Protein AF-0000000082026077 (afdb_homodimer)

Sequence (508 aa):
MPRAAAAITEMCNLLFFSWDMVMELLPPFQRVVQPEEMWLYRNPYVEADRVPTALMFFIAFLSPVLLIILARLFLGADQEDTREACLGEAAYSALLLCPRPRPDFFYRCFPDGRVNTELTCTGDPNVVAEGRKSFPSGHSSFAFAGLAFCAFYLAGKLHCFAPGRRGSALQLCAFLLPLFIATLIAVSRTCDYKHHWQDVLVGSAMGFVLAYLCYRQYYPPLMDSVCHKPLLSISKQLPAHQEKPAASSFHLDIMPRAAAAITEMCNLLFFSWDMVMELLPPFQRVVQPEEMWLYRNPYVEADRVPTALMFFIAFLSPVLLIILARLFLGADQEDTREACLGEAAYSALLLCPRPRPDFFYRCFPDGRVNTELTCTGDPNVVAEGRKSFPSGHSSFAFAGLAFCAFYLAGKLHCFAPGRRGSALQLCAFLLPLFIATLIAVSRTCDYKHHWQDVLVGSAMGFVLAYLCYRQYYPPLMDSVCHKPLLSISKQLPAHQEKPAASSFHLDI

Organism: Coturnix japonica (NCBI:txid93934)

Solvent-accessible surface area (backbone atoms only — not comparable to full-atom values): 26861 Å² total; per-residue (Å²): 114,65,64,60,51,51,52,48,49,53,48,46,51,52,48,49,50,52,46,51,48,53,66,58,42,67,56,88,60,74,79,79,83,49,82,87,56,42,71,76,15,58,40,66,68,61,84,77,57,94,68,38,69,68,57,47,50,46,52,24,51,44,49,38,52,52,48,52,51,47,31,42,74,72,64,71,41,50,70,66,40,49,50,43,52,51,50,28,55,48,50,50,50,39,53,72,68,46,41,58,54,17,29,16,28,42,37,32,24,22,69,85,72,63,83,53,92,80,72,61,69,75,33,58,64,67,55,33,52,52,23,45,64,39,70,56,24,63,67,13,19,47,25,18,24,23,22,36,35,38,18,51,53,49,31,17,66,66,45,34,54,18,73,93,50,78,57,47,71,66,43,52,49,59,32,44,47,38,46,49,52,23,46,53,60,28,48,40,36,43,76,49,29,58,34,51,68,66,25,30,51,39,10,30,50,33,10,38,52,44,19,49,54,33,46,53,74,37,26,53,58,54,57,38,88,63,20,60,42,35,47,72,62,56,60,67,67,54,73,82,67,80,68,65,77,78,72,74,76,75,75,80,82,125,114,66,64,61,51,49,52,48,50,54,48,46,50,51,48,48,48,52,47,51,48,53,67,59,41,66,55,88,58,75,79,79,82,50,81,87,56,42,70,75,17,58,41,67,69,61,85,76,57,93,69,39,69,69,56,45,51,46,50,24,53,45,48,38,53,52,49,51,52,46,31,44,75,73,66,71,41,50,69,68,40,50,50,43,52,51,48,28,56,48,49,47,50,39,52,73,69,47,41,58,52,16,27,17,29,43,38,32,23,23,69,86,72,63,82,53,93,81,69,60,69,73,31,58,63,68,56,34,52,51,23,46,65,39,70,56,25,62,67,13,18,47,26,18,24,23,22,37,36,36,17,53,52,50,31,16,65,66,46,34,52,17,72,92,48,78,55,49,72,67,44,52,48,58,32,44,48,37,46,50,52,25,47,53,58,28,50,42,36,42,77,47,27,58,35,52,67,65,26,30,51,40,10,30,50,34,11,38,50,44,19,49,54,34,46,53,73,39,26,52,58,53,56,38,89,62,19,60,42,34,48,72,62,56,61,67,67,54,76,84,68,82,70,69,80,79,77,75,80,77,78,80,84,122

Foldseek 3Di:
DVVVVVVVVVVVVVVVVVVVVVVVPPDVDDDDDDPVCCVVVPPDDDPDDPQDPVNVCCCLQVVLVVVLVCCVVPVVQDPVNSVVSVVVSVVVCCCVPFNAFFQCLQCQQPVVNDADPVNGGPHDPVSNVLRRDCAAPPQLLVLLLVLLLQLLLLLLQVLQQAPPDPRDPVSVCSNCVSVVVSVVRLVVCVVVRGHDPVNSVVSNVNSNVNNVVVLVVFAPDSHHPNRNHTPVVVVVPPDPPPPPVPPPPPPPPD/DVVVVVVVVVVVVVVVVVVVVVVVPPDVDDDDDDPVCCVVVPPDDDPDDPQDPVNVCCCLQVVLVVVLVCCVVPVVQDPVNSVVSVVVSVVVCCCVVFNAFFQCLQCQQPVVNDADPVNGGPHDPVSNVLRRDCAAPPQLLVLLLVLLLQLLLLLLQVLQQAPPDPHDPVSVCSSCVSVVVSVVRLVVCVVVRGHDPVNSVVSNVNSNVNNVVVLVVFAPDSHHPNRNHTPVVVVVPPDPPDPPPPPPPPPPPD

Radius of gyration: 26.63 Å; Cα contacts (8 Å, |Δi|>4): 692; chains: 2; bounding box: 99×61×69 Å

InterPro domains:
  IPR000326 Phosphatidic acid phosphatase type 2/haloperoxidase [PF01569] (99-219)
  IPR000326 Phosphatidic acid phosphatase type 2/haloperoxidase [SM00014] (82-215)
  IPR036938 Phosphatidic acid phosphatase type 2/haloperoxidase superfamily [SSF48317] (32-230)
  IPR043216 Phosphatidic acid phosphatases-like [PTHR10165] (12-226)

pLDDT: mean 79.06, std 17.94, range [26.45, 97.94]

Secondary structure (DSSP, 8-state):
-HHHHHHHHHHHHHHHHHHHHHHHTSS---PPPPGGGGGGG-S---SS-SS-HHHHHHHHHHHHHHHHHHHHHHS---HHHHHHHHHHHHHHHHHHHSPPPPTTHHHHH-TTS---TT----S-HHHHHHHH---S-HHHHHHHHHHHHHHHHHHHHHTTT-TTS---HHHHHHHHHHHHHHHHHHHHHHHTTSS-HHHHHHHHHHHHHHHHHHHHHHS--TTSTTTTS-HHHHHHHS-STT------------/-HHHHHHHHHHHHHHHHHHHHHHHTSS---PPPPGGGGGGG-S---SS-SS-HHHHHHHHHHHHHHHHHHHHHHS---HHHHHHHHHHHHHHHHHHHSPPPPTTHHHHH-TTS---TT----S-HHHHHHHH---S-HHHHHHHHHHHHHHHHHHHHTTTT-TTS---HHHHHHHHHHHHHHHHHHHHHHHTTSS-HHHHHHHHHHHHHHHHHHHHHHS--TTSTTTTS-HHHHHHHS-S--------------

Structure (mmCIF, N/CA/C/O backbone):
data_AF-0000000082026077-model_v1
#
loop_
_entity.id
_entity.type
_entity.pdbx_description
1 polymer 'Phospholipid phosphatase 5'
#
loop_
_atom_site.group_PDB
_atom_site.id
_atom_site.type_symbol
_atom_site.label_atom_id
_atom_site.label_alt_id
_atom_site.label_comp_id
_atom_site.label_asym_id
_atom_site.label_entity_id
_atom_site.label_seq_id
_atom_site.pdbx_PDB_ins_code
_atom_site.Cartn_x
_atom_site.Cartn_y
_atom_site.Cartn_z
_atom_site.occupancy
_atom_site.B_iso_or_equiv
_atom_site.auth_seq_id
_atom_site.auth_comp_id
_atom_site.auth_asym_id
_atom_site.auth_atom_id
_atom_site.pdbx_PDB_model_num
ATOM 1 N N . MET A 1 1 ? -21.281 -13.422 40.062 1 45.5 1 MET A N 1
ATOM 2 C CA . MET A 1 1 ? -20.25 -14.445 39.906 1 45.5 1 MET A CA 1
ATOM 3 C C . MET A 1 1 ? -20.484 -15.281 38.656 1 45.5 1 MET A C 1
ATOM 5 O O . MET A 1 1 ? -19.547 -15.625 37.938 1 45.5 1 MET A O 1
ATOM 9 N N . PRO A 1 2 ? -21.766 -15.484 38.375 1 53.88 2 PRO A N 1
ATOM 10 C CA . PRO A 1 2 ? -22.109 -16.281 37.188 1 53.88 2 PRO A CA 1
ATOM 11 C C . PRO A 1 2 ? -21.922 -15.508 35.906 1 53.88 2 PRO A C 1
ATOM 13 O O . PRO A 1 2 ? -21.531 -16.094 34.875 1 53.88 2 PRO A O 1
ATOM 16 N N . ARG A 1 3 ? -22.047 -14.242 36.031 1 50.69 3 ARG A N 1
ATOM 17 C CA . ARG A 1 3 ? -21.984 -13.453 34.812 1 50.69 3 ARG A CA 1
ATOM 18 C C . ARG A 1 3 ? -20.547 -13.336 34.312 1 50.69 3 ARG A C 1
ATOM 20 O O . ARG A 1 3 ? -20.297 -13.375 33.125 1 50.69 3 ARG A O 1
ATOM 27 N N . ALA A 1 4 ? -19.641 -13.273 35.25 1 51.88 4 ALA A N 1
ATOM 28 C CA . ALA A 1 4 ? -18.219 -13.227 34.906 1 51.88 4 ALA A CA 1
ATOM 29 C C . ALA A 1 4 ? -17.781 -14.523 34.25 1 51.88 4 ALA A C 1
ATOM 31 O O . ALA A 1 4 ? -17.031 -14.508 33.25 1 51.88 4 ALA A O 1
ATOM 32 N N . ALA A 1 5 ? -18.344 -15.594 34.75 1 49.94 5 ALA A N 1
ATOM 33 C CA . ALA A 1 5 ? -18 -16.906 34.219 1 49.94 5 ALA A CA 1
ATOM 34 C C . ALA A 1 5 ? -18.484 -17.062 32.781 1 49.94 5 ALA A C 1
ATOM 36 O O . ALA A 1 5 ? -17.766 -17.594 31.922 1 49.94 5 ALA A O 1
ATOM 37 N N . ALA A 1 6 ? -19.672 -16.547 32.562 1 50.78 6 ALA A N 1
ATOM 38 C CA . ALA A 1 6 ? -20.219 -16.656 31.203 1 50.78 6 ALA A CA 1
ATOM 39 C C . ALA A 1 6 ? -19.422 -15.812 30.203 1 50.78 6 ALA A C 1
ATOM 41 O O . ALA A 1 6 ? -19.156 -16.25 29.078 1 50.78 6 ALA A O 1
ATOM 42 N N . ALA A 1 7 ? -19.047 -14.742 30.672 1 51.19 7 ALA A N 1
ATOM 43 C CA . ALA A 1 7 ? -18.25 -13.859 29.828 1 51.19 7 ALA A CA 1
ATOM 44 C C . ALA A 1 7 ? -16.906 -14.5 29.484 1 51.19 7 ALA A C 1
ATOM 46 O O . ALA A 1 7 ? -16.453 -14.422 28.344 1 51.19 7 ALA A O 1
ATOM 47 N N . ILE A 1 8 ? -16.406 -15.242 30.406 1 51.84 8 ILE A N 1
ATOM 48 C CA . ILE A 1 8 ? -15.125 -15.914 30.219 1 51.84 8 ILE A CA 1
ATOM 49 C C . ILE A 1 8 ? -15.281 -17.062 29.219 1 51.84 8 ILE A C 1
ATOM 51 O O . ILE A 1 8 ? -14.438 -17.25 28.344 1 51.84 8 ILE A O 1
ATOM 55 N N . THR A 1 9 ? -16.359 -17.703 29.328 1 50.59 9 THR A N 1
ATOM 56 C CA . THR A 1 9 ? -16.594 -18.812 28.422 1 50.59 9 THR A CA 1
ATOM 57 C C . THR A 1 9 ? -16.766 -18.297 26.984 1 50.59 9 THR A C 1
ATOM 59 O O . THR A 1 9 ? -16.219 -18.891 26.047 1 50.59 9 THR A O 1
ATOM 62 N N . GLU A 1 10 ? -17.453 -17.25 26.906 1 50.62 10 GLU A N 1
ATOM 63 C CA . GLU A 1 10 ? -17.656 -16.719 25.562 1 50.62 10 GLU A CA 1
ATOM 64 C C . GLU A 1 10 ? -16.359 -16.188 24.969 1 50.62 10 GLU A C 1
ATOM 66 O O . GLU A 1 10 ? -16.078 -16.391 23.781 1 50.62 10 GLU A O 1
ATOM 71 N N . MET A 1 11 ? -15.672 -15.75 25.844 1 51.34 11 MET A N 1
ATOM 72 C CA . MET A 1 11 ? -14.367 -15.258 25.422 1 51.34 11 MET A CA 1
ATOM 73 C C . MET A 1 11 ? -13.445 -16.406 25.016 1 51.34 11 MET A C 1
ATOM 75 O O . MET A 1 11 ? -12.727 -16.312 24.016 1 51.34 11 MET A O 1
ATOM 79 N N . CYS A 1 12 ? -13.539 -17.422 25.75 1 51.66 12 CYS A N 1
ATOM 80 C CA . CYS A 1 12 ? -12.75 -18.609 25.453 1 51.66 12 CYS A CA 1
ATOM 81 C C . CYS A 1 12 ? -13.156 -19.219 24.125 1 51.66 12 CYS A C 1
ATOM 83 O O . CYS A 1 12 ? -12.305 -19.625 23.328 1 51.66 12 CYS A O 1
ATOM 85 N N . ASN A 1 13 ? -14.375 -19.203 23.906 1 48.5 13 ASN A N 1
ATOM 86 C CA . ASN A 1 13 ? -14.828 -19.75 22.641 1 48.5 13 ASN A CA 1
ATOM 87 C C . ASN A 1 13 ? -14.375 -18.891 21.469 1 48.5 13 ASN A C 1
ATOM 89 O O . ASN A 1 13 ? -13.969 -19.422 20.422 1 48.5 13 ASN A O 1
ATOM 93 N N . LEU A 1 14 ? -14.453 -17.641 21.766 1 49.16 14 LEU A N 1
ATOM 94 C CA . LEU A 1 14 ? -14 -16.766 20.703 1 49.16 14 LEU A CA 1
ATOM 95 C C . LEU A 1 14 ? -12.508 -16.938 20.438 1 49.16 14 LEU A C 1
ATOM 97 O O . LEU A 1 14 ? -12.07 -16.938 19.297 1 49.16 14 LEU A O 1
ATOM 101 N N . LEU A 1 15 ? -11.828 -17.125 21.516 1 49.22 15 LEU A N 1
ATOM 102 C CA . LEU A 1 15 ? -10.391 -17.359 21.406 1 49.22 15 LEU A CA 1
ATOM 103 C C . LEU A 1 15 ? -10.117 -18.688 20.703 1 49.22 15 LEU A C 1
ATOM 105 O O . LEU A 1 15 ? -9.219 -18.766 19.859 1 49.22 15 LEU A O 1
ATOM 109 N N . PHE A 1 16 ? -10.797 -19.688 21.141 1 48.84 16 PHE A N 1
ATOM 110 C CA . PHE A 1 16 ? -10.617 -21 20.531 1 48.84 16 PHE A CA 1
ATOM 111 C C . PHE A 1 16 ? -10.961 -20.953 19.047 1 48.84 16 PHE A C 1
ATOM 113 O O . PHE A 1 16 ? -10.258 -21.547 18.219 1 48.84 16 PHE A O 1
ATOM 120 N N . PHE A 1 17 ? -11.945 -20.219 18.797 1 44.88 17 PHE A N 1
ATOM 121 C CA . PHE A 1 17 ? -12.336 -20.141 17.391 1 44.88 17 PHE A CA 1
ATOM 122 C C . PHE A 1 17 ? -11.297 -19.375 16.578 1 44.88 17 PHE A C 1
ATOM 124 O O . PHE A 1 17 ? -10.93 -19.797 15.484 1 44.88 17 PHE A O 1
ATOM 131 N N . SER A 1 18 ? -10.883 -18.359 17.188 1 46.34 18 SER A N 1
ATOM 132 C CA . SER A 1 18 ? -9.844 -17.609 16.484 1 46.34 18 SER A CA 1
ATOM 133 C C . SER A 1 18 ? -8.586 -18.438 16.297 1 46.34 18 SER A C 1
ATOM 135 O O . SER A 1 18 ? -7.969 -18.422 15.227 1 46.34 18 SER A O 1
ATOM 137 N N . TRP A 1 19 ? -8.242 -19.203 17.344 1 45.22 19 TRP A N 1
ATOM 138 C CA . TRP A 1 19 ? -7.074 -20.078 17.328 1 45.22 19 TRP A CA 1
ATOM 139 C C . TRP A 1 19 ? -7.234 -21.172 16.281 1 45.22 19 TRP A C 1
ATOM 141 O O . TRP A 1 19 ? -6.309 -21.453 15.516 1 45.22 19 TRP A O 1
ATOM 151 N N . ASP A 1 20 ? -8.312 -21.875 16.359 1 44.38 20 ASP A N 1
ATOM 152 C CA . ASP A 1 20 ? -8.531 -22.938 15.375 1 44.38 20 ASP A CA 1
ATOM 153 C C . ASP A 1 20 ? -8.453 -22.391 13.953 1 44.38 20 ASP A C 1
ATOM 155 O O . ASP A 1 20 ? -7.914 -23.031 13.055 1 44.38 20 ASP A O 1
ATOM 159 N N . MET A 1 21 ? -8.984 -21.297 13.922 1 40.47 21 MET A N 1
ATOM 160 C CA . MET A 1 21 ? -8.977 -20.688 12.594 1 40.47 21 MET A CA 1
ATOM 161 C C . MET A 1 21 ? -7.547 -20.375 12.148 1 40.47 21 MET A C 1
ATOM 163 O O . MET A 1 21 ? -7.191 -20.594 10.992 1 40.47 21 MET A O 1
ATOM 167 N N . VAL A 1 22 ? -6.758 -19.875 13.047 1 44.38 22 VAL A N 1
ATOM 168 C CA . VAL A 1 22 ? -5.359 -19.609 12.734 1 44.38 22 VAL A CA 1
ATOM 169 C C . VAL A 1 22 ? -4.645 -20.906 12.375 1 44.38 22 VAL A C 1
ATOM 171 O O . VAL A 1 22 ? -3.891 -20.953 11.398 1 44.38 22 VAL A O 1
ATOM 174 N N . MET A 1 23 ? -4.832 -21.891 13.18 1 43.94 23 MET A N 1
ATOM 175 C CA . MET A 1 23 ? -4.137 -23.156 12.961 1 43.94 23 MET A CA 1
ATOM 176 C C . MET A 1 23 ? -4.551 -23.781 11.633 1 43.94 23 MET A C 1
ATOM 178 O O . MET A 1 23 ? -3.756 -24.469 10.992 1 43.94 23 MET A O 1
ATOM 182 N N . GLU A 1 24 ? -5.754 -23.688 11.359 1 40.44 24 GLU A N 1
ATOM 183 C CA . GLU A 1 24 ? -6.184 -24.281 10.102 1 40.44 24 GLU A CA 1
ATOM 184 C C . GLU A 1 24 ? -5.723 -23.453 8.914 1 40.44 24 GLU A C 1
ATOM 186 O O . GLU A 1 24 ? -5.594 -23.969 7.801 1 40.44 24 GLU A O 1
ATOM 191 N N . LEU A 1 25 ? -5.617 -22.25 9.18 1 42.62 25 LEU A N 1
ATOM 192 C CA . LEU A 1 25 ? -5.34 -21.344 8.07 1 42.62 25 LEU A CA 1
ATOM 193 C C . LEU A 1 25 ? -3.875 -21.438 7.652 1 42.62 25 LEU A C 1
ATOM 195 O O . LEU A 1 25 ? -3.43 -20.688 6.777 1 42.62 25 LEU A O 1
ATOM 199 N N . LEU A 1 26 ? -3.109 -22.297 8.227 1 43.91 26 LEU A N 1
ATOM 200 C CA . LEU A 1 26 ? -1.772 -22.391 7.648 1 43.91 26 LEU A CA 1
ATOM 201 C C . LEU A 1 26 ? -1.845 -22.625 6.145 1 43.91 26 LEU A C 1
ATOM 203 O O . LEU A 1 26 ? -1.124 -21.984 5.375 1 43.91 26 LEU A O 1
ATOM 207 N N . PRO A 1 27 ? -2.449 -23.766 5.793 1 45.34 27 PRO A N 1
ATOM 208 C CA . PRO A 1 27 ? -2.52 -23.828 4.332 1 45.34 27 PRO A CA 1
ATOM 209 C C . PRO A 1 27 ? -3.475 -22.781 3.75 1 45.34 27 PRO A C 1
ATOM 211 O O . PRO A 1 27 ? -4.352 -22.281 4.457 1 45.34 27 PRO A O 1
ATOM 214 N N . PRO A 1 28 ? -3.23 -22.219 2.68 1 46.97 28 PRO A N 1
ATOM 215 C CA . PRO A 1 28 ? -4.121 -21.219 2.086 1 46.97 28 PRO A CA 1
ATOM 216 C C . PRO A 1 28 ? -5.598 -21.594 2.227 1 46.97 28 PRO A C 1
ATOM 218 O O . PRO A 1 28 ? -6.027 -22.625 1.729 1 46.97 28 PRO A O 1
ATOM 221 N N . PHE A 1 29 ? -6.27 -21.453 3.336 1 49.38 29 PHE A N 1
ATOM 222 C CA . PHE A 1 29 ? -7.672 -21.688 3.668 1 49.38 29 PHE A CA 1
ATOM 223 C C . PHE A 1 29 ? -8.586 -20.969 2.689 1 49.38 29 PHE A C 1
ATOM 225 O O . PHE A 1 29 ? -8.391 -19.781 2.408 1 49.38 29 PHE A O 1
ATOM 232 N N . GLN A 1 30 ? -9.234 -21.828 1.784 1 57.53 30 GLN A N 1
ATOM 233 C CA . GLN A 1 30 ? -10.32 -21.297 0.969 1 57.53 30 GLN A CA 1
ATOM 234 C C . GLN A 1 30 ? -11.633 -21.281 1.748 1 57.53 30 GLN A C 1
ATOM 236 O O . GLN A 1 30 ? -12.125 -22.328 2.18 1 57.53 30 GLN A O 1
ATOM 241 N N . ARG A 1 31 ? -12.125 -20.188 2.051 1 61.53 31 ARG A N 1
ATOM 242 C CA . ARG A 1 31 ? -13.383 -20.062 2.779 1 61.53 31 ARG A CA 1
ATOM 243 C C . ARG A 1 31 ? -14.531 -20.703 2.002 1 61.53 31 ARG A C 1
ATOM 245 O O . ARG A 1 31 ? -14.711 -20.422 0.817 1 61.53 31 ARG A O 1
ATOM 252 N N . VAL A 1 32 ? -15.125 -21.656 2.646 1 64 32 VAL A N 1
ATOM 253 C CA . VAL A 1 32 ? -16.328 -22.25 2.057 1 64 32 VAL A CA 1
ATOM 254 C C . VAL A 1 32 ? -17.531 -21.375 2.352 1 64 32 VAL A C 1
ATOM 256 O O . VAL A 1 32 ? -17.797 -21.031 3.508 1 64 32 VAL A O 1
ATOM 259 N N . VAL A 1 33 ? -18.203 -20.859 1.335 1 68.38 33 VAL A N 1
ATOM 260 C CA . VAL A 1 33 ? -19.406 -20.047 1.491 1 68.38 33 VAL A CA 1
ATOM 261 C C . VAL A 1 33 ? -20.625 -20.938 1.73 1 68.38 33 VAL A C 1
ATOM 263 O O . VAL A 1 33 ? -20.938 -21.781 0.895 1 68.38 33 VAL A O 1
ATOM 266 N N . GLN A 1 34 ? -21.25 -20.75 2.924 1 66.38 34 GLN A N 1
ATOM 267 C CA . GLN A 1 34 ? -22.438 -21.547 3.271 1 66.38 34 GLN A CA 1
ATOM 268 C C . GLN A 1 34 ? -23.672 -21.031 2.543 1 66.38 34 GLN A C 1
ATOM 270 O O . GLN A 1 34 ? -23.75 -19.859 2.193 1 66.38 34 GLN A O 1
ATOM 275 N N . PRO A 1 35 ? -24.641 -21.891 2.334 1 69.38 35 PRO A N 1
ATOM 276 C CA . PRO A 1 35 ? -25.859 -21.5 1.642 1 69.38 35 PRO A CA 1
ATOM 277 C C . PRO A 1 35 ? -26.594 -20.344 2.336 1 69.38 35 PRO A C 1
ATOM 279 O O . PRO A 1 35 ? -27.188 -19.5 1.671 1 69.38 35 PRO A O 1
ATOM 282 N N . GLU A 1 36 ? -26.422 -20.219 3.617 1 70.19 36 GLU A N 1
ATOM 283 C CA . GLU A 1 36 ? -27.141 -19.203 4.379 1 70.19 36 GLU A CA 1
ATOM 284 C C . GLU A 1 36 ? -26.562 -17.812 4.133 1 70.19 36 GLU A C 1
ATOM 286 O O . GLU A 1 36 ? -27.25 -16.812 4.32 1 70.19 36 GLU A O 1
ATOM 291 N N . GLU A 1 37 ? -25.328 -17.859 3.744 1 70.31 37 GLU A N 1
ATOM 292 C CA . GLU A 1 37 ? -24.703 -16.562 3.584 1 70.31 37 GLU A CA 1
ATOM 293 C C . GLU A 1 37 ? -24.609 -16.172 2.111 1 70.31 37 GLU A C 1
ATOM 295 O O . GLU A 1 37 ? -24.109 -15.086 1.782 1 70.31 37 GLU A O 1
ATOM 300 N N . MET A 1 38 ? -25.094 -16.953 1.223 1 74.44 38 MET A N 1
ATOM 301 C CA . MET A 1 38 ? -24.922 -16.75 -0.213 1 74.44 38 MET A CA 1
ATOM 302 C C . MET A 1 38 ? -25.672 -15.5 -0.672 1 74.44 38 MET A C 1
ATOM 304 O O . MET A 1 38 ? -25.297 -14.875 -1.667 1 74.44 38 MET A O 1
ATOM 308 N N . TRP A 1 39 ? -26.719 -15.164 0.16 1 73.69 39 TRP A N 1
ATOM 309 C CA . TRP A 1 39 ? -27.484 -13.992 -0.241 1 73.69 39 TRP A CA 1
ATOM 310 C C . TRP A 1 39 ? -26.641 -12.734 -0.184 1 73.69 39 TRP A C 1
ATOM 312 O O . TRP A 1 39 ? -26.875 -11.781 -0.934 1 73.69 39 TRP A O 1
ATOM 322 N N . LEU A 1 40 ? -25.625 -12.648 0.651 1 74.31 40 LEU A N 1
ATOM 323 C CA . LEU A 1 40 ? -24.75 -11.5 0.804 1 74.31 40 LEU A CA 1
ATOM 324 C C . LEU A 1 40 ? -23.922 -11.281 -0.457 1 74.31 40 LEU A C 1
ATOM 326 O O . LEU A 1 40 ? -23.406 -10.18 -0.686 1 74.31 40 LEU A O 1
ATOM 330 N N . TYR A 1 41 ? -23.844 -12.383 -1.304 1 81.88 41 TYR A N 1
ATOM 331 C CA . TYR A 1 41 ? -22.969 -12.328 -2.465 1 81.88 41 TYR A CA 1
ATOM 332 C C . TYR A 1 41 ? -23.766 -12.453 -3.758 1 81.88 41 TYR A C 1
ATOM 334 O O . TYR A 1 41 ? -23.219 -12.859 -4.793 1 81.88 41 TYR A O 1
ATOM 342 N N . ARG A 1 42 ? -25.078 -12.133 -3.689 1 81.12 42 ARG A N 1
ATOM 343 C CA . ARG A 1 42 ? -25.969 -12.312 -4.84 1 81.12 42 ARG A CA 1
ATOM 344 C C . ARG A 1 42 ? -26.156 -11 -5.598 1 81.12 42 ARG A C 1
ATOM 346 O O . ARG A 1 42 ? -27.203 -10.766 -6.199 1 81.12 42 ARG A O 1
ATOM 353 N N . ASN A 1 43 ? -25.234 -10.086 -5.465 1 83.75 43 ASN A N 1
ATOM 354 C CA . ASN A 1 43 ? -25.266 -8.891 -6.305 1 83.75 43 ASN A CA 1
ATOM 355 C C . ASN A 1 43 ? -24.969 -9.227 -7.766 1 83.75 43 ASN A C 1
ATOM 357 O O . ASN A 1 43 ? -24.297 -10.211 -8.055 1 83.75 43 ASN A O 1
ATOM 361 N N . PRO A 1 44 ? -25.562 -8.492 -8.672 1 82 44 PRO A N 1
ATOM 362 C CA . PRO A 1 44 ? -25.406 -8.82 -10.094 1 82 44 PRO A CA 1
ATOM 363 C C . PRO A 1 44 ? -23.953 -8.773 -10.547 1 82 44 PRO A C 1
ATOM 365 O O . PRO A 1 44 ? -23.188 -7.922 -10.094 1 82 44 PRO A O 1
ATOM 368 N N . TYR A 1 45 ? -23.656 -9.758 -11.375 1 83.88 45 TYR A N 1
ATOM 369 C CA . TYR A 1 45 ? -22.344 -9.773 -12.016 1 83.88 45 TYR A CA 1
ATOM 370 C C . TYR A 1 45 ? -22.297 -8.797 -13.18 1 83.88 45 TYR A C 1
ATOM 372 O O . TYR A 1 45 ? -22.953 -9 -14.203 1 83.88 45 TYR A O 1
ATOM 380 N N . VAL A 1 46 ? -21.641 -7.676 -13.109 1 80.12 46 VAL A N 1
ATOM 381 C CA . VAL A 1 46 ? -21.5 -6.656 -14.148 1 80.12 46 VAL A CA 1
ATOM 382 C C . VAL A 1 46 ? -20.281 -6.961 -15.008 1 80.12 46 VAL A C 1
ATOM 384 O O . VAL A 1 46 ? -19.156 -6.969 -14.516 1 80.12 46 VAL A O 1
ATOM 387 N N . GLU A 1 47 ? -20.469 -7.242 -16.25 1 78.81 47 GLU A N 1
ATOM 388 C CA . GLU A 1 47 ? -19.375 -7.586 -17.141 1 78.81 47 GLU A CA 1
ATOM 389 C C . GLU A 1 47 ? -18.594 -6.344 -17.562 1 78.81 47 GLU A C 1
ATOM 391 O O . GLU A 1 47 ? -17.359 -6.363 -17.625 1 78.81 47 GLU A O 1
ATOM 396 N N . ALA A 1 48 ? -19.422 -5.336 -17.828 1 81.56 48 ALA A N 1
ATOM 397 C CA . ALA A 1 48 ? -18.766 -4.105 -18.266 1 81.56 48 ALA A CA 1
ATOM 398 C C . ALA A 1 48 ? -18.469 -3.188 -17.094 1 81.56 48 ALA A C 1
ATOM 400 O O . ALA A 1 48 ? -19.391 -2.592 -16.516 1 81.56 48 ALA A O 1
ATOM 401 N N . ASP A 1 49 ? -17.203 -3.082 -16.812 1 87.12 49 ASP A N 1
ATOM 402 C CA . ASP A 1 49 ? -16.781 -2.229 -15.703 1 87.12 49 ASP A CA 1
ATOM 403 C C . ASP A 1 49 ? -17 -0.753 -16.031 1 87.12 49 ASP A C 1
ATOM 405 O O . ASP A 1 49 ? -16.797 -0.334 -17.172 1 87.12 49 ASP A O 1
ATOM 409 N N 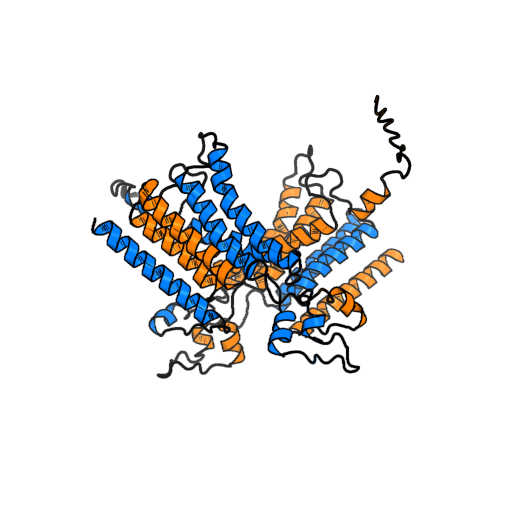. ARG A 1 50 ? -17.5 0.075 -15.102 1 84.62 50 ARG A N 1
ATOM 410 C CA . ARG A 1 50 ? -17.547 1.524 -15.258 1 84.62 50 ARG A CA 1
ATOM 411 C C . ARG A 1 50 ? -16.172 2.088 -15.594 1 84.62 50 ARG A C 1
ATOM 413 O O . ARG A 1 50 ? -16.047 2.992 -16.422 1 84.62 50 ARG A O 1
ATOM 420 N N . VAL A 1 51 ? -15.125 1.531 -14.945 1 90.62 51 VAL A N 1
ATOM 421 C CA . VAL A 1 51 ? -13.734 1.849 -15.258 1 90.62 51 VAL A CA 1
ATOM 422 C C . VAL A 1 51 ? -12.953 0.561 -15.516 1 90.62 51 VAL A C 1
ATOM 424 O O . VAL A 1 51 ? -12.453 -0.068 -14.586 1 90.62 51 VAL A O 1
ATOM 427 N N . PRO A 1 52 ? -12.867 0.227 -16.719 1 87.38 52 PRO A N 1
ATOM 428 C CA . PRO A 1 52 ? -12.125 -0.99 -17.047 1 87.38 52 PRO A CA 1
ATOM 429 C C . PRO A 1 52 ? -10.664 -0.927 -16.609 1 87.38 52 PRO A C 1
ATOM 431 O O . PRO A 1 52 ? -10.109 0.164 -16.453 1 87.38 52 PRO A O 1
ATOM 434 N N . THR A 1 53 ? -10.172 -2.096 -16.453 1 86.06 53 THR A N 1
ATOM 435 C CA . THR A 1 53 ? -8.805 -2.229 -15.961 1 86.06 53 THR A CA 1
ATOM 436 C C . THR A 1 53 ? -7.828 -1.461 -16.859 1 86.06 53 THR A C 1
ATOM 438 O O . THR A 1 53 ? -6.961 -0.743 -16.359 1 86.06 53 THR A O 1
ATOM 441 N N . ALA A 1 54 ? -8.016 -1.59 -18.141 1 83.12 54 ALA A N 1
ATOM 442 C CA . ALA A 1 54 ? -7.121 -0.909 -19.078 1 83.12 54 ALA A CA 1
ATOM 443 C C . ALA A 1 54 ? -7.18 0.604 -18.891 1 83.12 54 ALA A C 1
ATOM 445 O O . ALA A 1 54 ? -6.148 1.281 -18.922 1 83.12 54 ALA A O 1
ATOM 446 N N . LEU A 1 55 ? -8.359 1.066 -18.766 1 88.06 55 LEU A N 1
ATOM 447 C CA . LEU A 1 55 ? -8.547 2.502 -18.578 1 88.06 55 LEU A CA 1
ATOM 448 C C . LEU A 1 55 ? -7.941 2.955 -17.25 1 88.06 55 LEU A C 1
ATOM 450 O O . LEU A 1 55 ? -7.348 4.031 -17.172 1 88.06 55 LEU A O 1
ATOM 454 N N . MET A 1 56 ? -8.156 2.182 -16.203 1 90.62 56 MET A N 1
ATOM 455 C CA . MET A 1 56 ? -7.57 2.508 -14.906 1 90.62 56 MET A CA 1
ATOM 456 C C . MET A 1 56 ? -6.051 2.594 -15 1 90.62 56 MET A C 1
ATOM 458 O O . MET A 1 56 ? -5.445 3.541 -14.5 1 90.62 56 MET A O 1
ATOM 462 N N . PHE A 1 57 ? -5.441 1.646 -15.711 1 86.38 57 PHE A N 1
ATOM 463 C CA . PHE A 1 57 ? -3.99 1.636 -15.875 1 86.38 57 PHE A CA 1
ATOM 464 C C . PHE A 1 57 ? -3.527 2.848 -16.672 1 86.38 57 PHE A C 1
ATOM 466 O O . PHE A 1 57 ? -2.514 3.467 -16.344 1 86.38 57 PHE A O 1
ATOM 473 N N . PHE A 1 58 ? -4.328 3.193 -17.656 1 86.44 58 PHE A N 1
ATOM 474 C CA . PHE A 1 58 ? -4.004 4.348 -18.484 1 86.44 58 PHE A CA 1
ATOM 475 C C . PHE A 1 58 ? -4.004 5.625 -17.656 1 86.44 58 PHE A C 1
ATOM 477 O O . PHE A 1 58 ? -3.084 6.438 -17.75 1 86.44 58 PHE A O 1
ATOM 484 N N . ILE A 1 59 ? -4.93 5.746 -16.906 1 91.06 59 ILE A N 1
ATOM 485 C CA . ILE A 1 59 ? -5.055 6.953 -16.094 1 91.06 59 ILE A CA 1
ATOM 486 C C . ILE A 1 59 ? -3.963 6.977 -15.023 1 91.06 59 ILE A C 1
ATOM 488 O O . ILE A 1 59 ? -3.289 7.992 -14.844 1 91.06 59 ILE A O 1
ATOM 492 N N . ALA A 1 60 ? -3.797 5.867 -14.359 1 89.94 60 ALA A N 1
ATOM 493 C CA . ALA A 1 60 ? -2.863 5.785 -13.242 1 89.94 60 ALA A CA 1
ATOM 494 C C . ALA A 1 60 ? -1.425 5.977 -13.711 1 89.94 60 ALA A C 1
ATOM 496 O O . ALA A 1 60 ? -0.588 6.5 -12.969 1 89.94 60 ALA A O 1
ATOM 497 N N . PHE A 1 61 ? -1.132 5.633 -14.969 1 88.25 61 PHE A N 1
ATOM 498 C CA . PHE A 1 61 ? 0.238 5.723 -15.461 1 88.25 61 PHE A CA 1
ATOM 499 C C . PHE A 1 61 ? 0.424 6.969 -16.312 1 88.25 61 PHE A C 1
ATOM 501 O O . PHE A 1 61 ? 1.466 7.625 -16.25 1 88.25 61 PHE A O 1
ATOM 508 N N . LEU A 1 62 ? -0.541 7.297 -17.031 1 89.5 62 LEU A N 1
ATOM 509 C CA . LEU A 1 62 ? -0.406 8.406 -17.969 1 89.5 62 LEU A CA 1
ATOM 510 C C . LEU A 1 62 ? -0.49 9.742 -17.25 1 89.5 62 LEU A C 1
ATOM 512 O O . LEU A 1 62 ? 0.172 10.711 -17.641 1 89.5 62 LEU A O 1
ATOM 516 N N . SER A 1 63 ? -1.231 9.766 -16.25 1 92.88 63 SER A N 1
ATOM 517 C CA . SER A 1 63 ? -1.412 11.031 -15.547 1 92.88 63 SER A CA 1
ATOM 518 C C . SER A 1 63 ? -0.101 11.523 -14.945 1 92.88 63 SER A C 1
ATOM 520 O O . SER A 1 63 ? 0.296 12.664 -15.156 1 92.88 63 SER A O 1
ATOM 522 N N . PRO A 1 64 ? 0.631 10.703 -14.227 1 93 64 PRO A N 1
ATOM 523 C CA . PRO A 1 64 ? 1.909 11.195 -13.703 1 93 64 PRO A CA 1
ATOM 524 C C . PRO A 1 64 ? 2.904 11.539 -14.805 1 93 64 PRO A C 1
ATOM 526 O O . PRO A 1 64 ? 3.633 12.531 -14.695 1 93 64 PRO A O 1
ATOM 529 N N . VAL A 1 65 ? 2.91 10.758 -15.844 1 90.88 65 VAL A N 1
ATOM 530 C CA . VAL A 1 65 ? 3.838 11.016 -16.938 1 90.88 65 VAL A CA 1
ATOM 531 C C . VAL A 1 65 ? 3.525 12.367 -17.562 1 90.88 65 VAL A C 1
ATOM 533 O O . VAL A 1 65 ? 4.43 13.172 -17.812 1 90.88 65 VAL A O 1
ATOM 536 N N . LEU A 1 66 ? 2.287 12.578 -17.859 1 91.38 66 LEU A N 1
ATOM 537 C CA . LEU A 1 66 ? 1.867 13.852 -18.422 1 91.38 66 LEU A CA 1
ATOM 538 C C . LEU A 1 66 ? 2.207 15.008 -17.5 1 91.38 66 LEU A C 1
ATOM 540 O O . LEU A 1 66 ? 2.652 16.062 -17.953 1 91.38 66 LEU A O 1
ATOM 544 N N . LEU A 1 67 ? 2.006 14.836 -16.234 1 92.81 67 LEU A N 1
ATOM 545 C CA . LEU A 1 67 ? 2.297 15.891 -15.273 1 92.81 67 LEU A CA 1
ATOM 546 C C . LEU A 1 67 ? 3.789 16.203 -15.234 1 92.81 67 LEU A C 1
ATOM 548 O O . LEU A 1 67 ? 4.188 17.359 -15.109 1 92.81 67 LEU A O 1
ATOM 552 N N . ILE A 1 68 ? 4.645 15.18 -15.25 1 91.69 68 ILE A N 1
ATOM 553 C CA . ILE A 1 68 ? 6.09 15.352 -15.227 1 91.69 68 ILE A CA 1
ATOM 554 C C . ILE A 1 68 ? 6.543 16.141 -16.453 1 91.69 68 ILE A C 1
ATOM 556 O O . ILE A 1 68 ? 7.379 17.031 -16.359 1 91.69 68 ILE A O 1
ATOM 560 N N . ILE A 1 69 ? 5.93 15.844 -17.594 1 90.31 69 ILE A N 1
ATOM 561 C CA . ILE A 1 69 ? 6.254 16.547 -18.828 1 90.31 69 ILE A CA 1
ATOM 562 C C . ILE A 1 69 ? 5.828 18 -18.719 1 90.31 69 ILE A C 1
ATOM 564 O O . ILE A 1 69 ? 6.586 18.906 -19.078 1 90.31 69 ILE A O 1
ATOM 568 N N . LEU A 1 70 ? 4.656 18.188 -18.25 1 91.62 70 LEU A N 1
ATOM 569 C CA . LEU A 1 70 ? 4.148 19.547 -18.109 1 91.62 70 LEU A CA 1
ATOM 570 C C . LEU A 1 70 ? 5.008 20.344 -17.125 1 91.62 70 LEU A C 1
ATOM 572 O O . LEU A 1 70 ? 5.223 21.547 -17.312 1 91.62 70 LEU A O 1
ATOM 576 N N . ALA A 1 71 ? 5.465 19.703 -16.047 1 91.69 71 ALA A N 1
ATOM 577 C CA . ALA A 1 71 ? 6.332 20.359 -15.078 1 91.69 71 ALA A CA 1
ATOM 578 C C . ALA A 1 71 ? 7.652 20.781 -15.719 1 91.69 71 ALA A C 1
ATOM 580 O O . ALA A 1 71 ? 8.188 21.844 -15.414 1 91.69 71 ALA A O 1
ATOM 581 N N . ARG A 1 72 ? 8.164 19.969 -16.547 1 90.38 72 ARG A N 1
ATOM 582 C CA . ARG A 1 72 ? 9.406 20.281 -17.25 1 90.38 72 ARG A CA 1
ATOM 583 C C . ARG A 1 72 ? 9.211 21.453 -18.219 1 90.38 72 ARG A C 1
ATOM 585 O O . ARG A 1 72 ? 10.094 22.297 -18.344 1 90.38 72 ARG A O 1
ATOM 592 N N . LEU A 1 73 ? 8.133 21.5 -18.812 1 90.81 73 LEU A N 1
ATOM 593 C CA . LEU A 1 73 ? 7.887 22.5 -19.844 1 90.81 73 LEU A CA 1
ATOM 594 C C . LEU A 1 73 ? 7.449 23.828 -19.219 1 90.81 73 LEU A C 1
ATOM 596 O O . LEU A 1 73 ? 7.789 24.906 -19.719 1 90.81 73 LEU A O 1
ATOM 600 N N . PHE A 1 74 ? 6.637 23.734 -18.125 1 90.38 74 PHE A N 1
ATOM 601 C CA . PHE A 1 74 ? 5.953 24.953 -17.703 1 90.38 74 PHE A CA 1
ATOM 602 C C . PHE A 1 74 ? 6.316 25.312 -16.266 1 90.38 74 PHE A C 1
ATOM 604 O O . PHE A 1 74 ? 6.078 26.438 -15.828 1 90.38 74 PHE A O 1
ATOM 611 N N . LEU A 1 75 ? 6.875 24.375 -15.461 1 88 75 LEU A N 1
ATOM 612 C CA . LEU A 1 75 ? 7.074 24.641 -14.039 1 88 75 LEU A CA 1
ATOM 613 C C . LEU A 1 75 ? 8.555 24.656 -13.695 1 88 75 LEU A C 1
ATOM 615 O O . LEU A 1 75 ? 8.922 24.562 -12.516 1 88 75 LEU A O 1
ATOM 619 N N . GLY A 1 76 ? 9.406 24.609 -14.688 1 86.75 76 GLY A N 1
ATOM 620 C CA . GLY A 1 76 ? 10.828 24.812 -14.453 1 86.75 76 GLY A CA 1
ATOM 621 C C . GLY A 1 76 ? 11.516 23.578 -13.914 1 86.75 76 GLY A C 1
ATOM 622 O O . GLY A 1 76 ? 12.578 23.672 -13.297 1 86.75 76 GLY A O 1
ATOM 623 N N . ALA A 1 77 ? 10.93 22.438 -14 1 89.94 77 ALA A N 1
ATOM 624 C CA . ALA A 1 77 ? 11.578 21.203 -13.586 1 89.94 77 ALA A CA 1
ATOM 625 C C . ALA A 1 77 ? 12.773 20.875 -14.477 1 89.94 77 ALA A C 1
ATOM 627 O O . ALA A 1 77 ? 12.656 20.875 -15.703 1 89.94 77 ALA A O 1
ATOM 628 N N . ASP A 1 78 ? 13.953 20.672 -13.898 1 89.75 78 ASP A N 1
ATOM 629 C CA . ASP A 1 78 ? 15.148 20.375 -14.68 1 89.75 78 ASP A CA 1
ATOM 630 C C . ASP A 1 78 ? 15.258 18.875 -14.969 1 89.75 78 ASP A C 1
ATOM 632 O O . ASP A 1 78 ? 14.344 18.109 -14.648 1 89.75 78 ASP A O 1
ATOM 636 N N . GLN A 1 79 ? 16.344 18.453 -15.594 1 88.69 79 GLN A N 1
ATOM 637 C CA . GLN A 1 79 ? 16.531 17.078 -16.016 1 88.69 79 GLN A CA 1
ATOM 638 C C . GLN A 1 79 ? 16.641 16.141 -14.82 1 88.69 79 GLN A C 1
ATOM 640 O O . GLN A 1 79 ? 16.125 15.016 -14.859 1 88.69 79 GLN A O 1
ATOM 645 N N . GLU A 1 80 ? 17.266 16.641 -13.805 1 87.25 80 GLU A N 1
ATOM 646 C CA . GLU A 1 80 ? 17.406 15.82 -12.609 1 87.25 80 GLU A CA 1
ATOM 647 C C . GLU A 1 80 ? 16.062 15.578 -11.938 1 87.25 80 GLU A C 1
ATOM 649 O O . GLU A 1 80 ? 15.781 14.477 -11.477 1 87.25 80 GLU A O 1
ATOM 654 N N . ASP A 1 81 ? 15.328 16.656 -11.945 1 91.56 81 ASP A N 1
ATOM 655 C CA . ASP A 1 81 ? 13.977 16.547 -11.391 1 91.56 81 ASP A CA 1
ATOM 656 C C . ASP A 1 81 ? 13.133 15.555 -12.18 1 91.56 81 ASP A C 1
ATOM 658 O O . ASP A 1 81 ? 12.414 14.734 -11.594 1 91.56 81 ASP A O 1
ATOM 662 N N . THR A 1 82 ? 13.195 15.586 -13.469 1 90.69 82 THR A N 1
ATOM 663 C CA . THR A 1 82 ? 12.453 14.688 -14.336 1 90.69 82 THR A CA 1
ATOM 664 C C . THR A 1 82 ? 12.883 13.242 -14.117 1 90.69 82 THR A C 1
ATOM 666 O O . THR A 1 82 ? 12.039 12.336 -14.047 1 90.69 82 THR A O 1
ATOM 669 N N . ARG A 1 83 ? 14.102 13.062 -13.969 1 88 83 ARG A N 1
ATOM 670 C CA . ARG A 1 83 ? 14.641 11.727 -13.742 1 88 83 ARG A CA 1
ATOM 671 C C . ARG A 1 83 ? 14.148 11.156 -12.414 1 88 83 ARG A C 1
ATOM 673 O O . ARG A 1 83 ? 13.703 10.008 -12.359 1 88 83 ARG A O 1
ATOM 680 N N . GLU A 1 84 ? 14.227 11.938 -11.43 1 89.88 84 GLU A N 1
ATOM 681 C CA . GLU A 1 84 ? 13.82 11.477 -10.102 1 89.88 84 GLU A CA 1
ATOM 682 C C . GLU A 1 84 ? 12.32 11.203 -10.055 1 89.88 84 GLU A C 1
ATOM 684 O O . GLU A 1 84 ? 11.883 10.25 -9.406 1 89.88 84 GLU A O 1
ATOM 689 N N . ALA A 1 85 ? 11.547 12.07 -10.68 1 92.56 85 ALA A N 1
ATOM 690 C CA . ALA A 1 85 ? 10.109 11.859 -10.727 1 92.56 85 ALA A CA 1
ATOM 691 C C . ALA A 1 85 ? 9.773 10.562 -11.461 1 92.56 85 ALA A C 1
ATOM 693 O O . ALA A 1 85 ? 8.898 9.805 -11.023 1 92.56 85 ALA A O 1
ATOM 694 N N . CYS A 1 86 ? 10.43 10.25 -12.508 1 88.75 86 CYS A N 1
ATOM 695 C CA . CYS A 1 86 ? 10.227 9.023 -13.266 1 88.75 86 CYS A CA 1
ATOM 696 C C . CYS A 1 86 ? 10.633 7.805 -12.453 1 88.75 86 CYS A C 1
ATOM 698 O O . CYS A 1 86 ? 9.977 6.762 -12.516 1 88.75 86 CYS A O 1
ATOM 700 N N . LEU A 1 87 ? 11.719 8.023 -11.68 1 87.12 87 LEU A N 1
ATOM 701 C CA . LEU A 1 87 ? 12.164 6.934 -10.82 1 87.12 87 LEU A CA 1
ATOM 702 C C . LEU A 1 87 ? 11.125 6.629 -9.742 1 87.12 87 LEU A C 1
ATOM 704 O O . LEU A 1 87 ? 10.883 5.465 -9.422 1 87.12 87 LEU A O 1
ATOM 708 N N . GLY A 1 88 ? 10.508 7.676 -9.258 1 87.12 88 GLY A N 1
ATOM 709 C CA . GLY A 1 88 ? 9.438 7.488 -8.289 1 87.12 88 GLY A CA 1
ATOM 710 C C . GLY A 1 88 ? 8.242 6.742 -8.852 1 87.12 88 GLY A C 1
ATOM 711 O O . GLY A 1 88 ? 7.719 5.828 -8.211 1 87.12 88 GLY A O 1
ATOM 712 N N . GLU A 1 89 ? 7.852 7.125 -9.945 1 88.75 89 GLU A N 1
ATOM 713 C CA . GLU A 1 89 ? 6.73 6.465 -10.609 1 88.75 89 GLU A CA 1
ATOM 714 C C . GLU A 1 89 ? 7.051 5.008 -10.922 1 88.75 89 GLU A C 1
ATOM 716 O O . GLU A 1 89 ? 6.207 4.129 -10.727 1 88.75 89 GLU A O 1
ATOM 721 N N . ALA A 1 90 ? 8.172 4.762 -11.352 1 83.94 90 ALA A N 1
ATOM 722 C CA . ALA A 1 90 ? 8.602 3.404 -11.688 1 83.94 90 ALA A CA 1
ATOM 723 C C . ALA A 1 90 ? 8.648 2.521 -10.445 1 83.94 90 ALA A C 1
ATOM 725 O O . ALA A 1 90 ? 8.305 1.337 -10.5 1 83.94 90 ALA A O 1
ATOM 726 N N . ALA A 1 91 ? 9.086 3.141 -9.383 1 82.19 91 ALA A N 1
ATOM 727 C CA . ALA A 1 91 ? 9.258 2.379 -8.156 1 82.19 91 ALA A CA 1
ATOM 728 C C . ALA A 1 91 ? 7.926 1.812 -7.668 1 82.19 91 ALA A C 1
ATOM 730 O O . ALA A 1 91 ? 7.82 0.615 -7.387 1 82.19 91 ALA A O 1
ATOM 731 N N . TYR A 1 92 ? 6.832 2.592 -7.617 1 84.81 92 TYR A N 1
ATOM 732 C CA . TYR A 1 92 ? 5.574 2.059 -7.102 1 84.81 92 TYR A CA 1
ATOM 733 C C . TYR A 1 92 ? 4.914 1.139 -8.125 1 84.81 92 TYR A C 1
ATOM 735 O O . TYR A 1 92 ? 4.203 0.202 -7.754 1 84.81 92 TYR A O 1
ATOM 743 N N . SER A 1 93 ? 5.133 1.446 -9.336 1 82.25 93 SER A N 1
ATOM 744 C CA . SER A 1 93 ? 4.598 0.56 -10.367 1 82.25 93 SER A CA 1
ATOM 745 C C . SER A 1 93 ? 5.215 -0.832 -10.273 1 82.25 93 SER A C 1
ATOM 747 O O . SER A 1 93 ? 4.508 -1.838 -10.367 1 82.25 93 SER A O 1
ATOM 749 N N . ALA A 1 94 ? 6.496 -0.865 -10.062 1 77.75 94 ALA A N 1
ATOM 750 C CA . ALA A 1 94 ? 7.195 -2.141 -9.922 1 77.75 94 ALA A CA 1
ATOM 751 C C . ALA A 1 94 ? 6.723 -2.891 -8.68 1 77.75 94 ALA A C 1
ATOM 753 O O . ALA A 1 94 ? 6.547 -4.109 -8.719 1 77.75 94 ALA A O 1
ATOM 754 N N . LEU A 1 95 ? 6.543 -2.131 -7.668 1 77 95 LEU A N 1
ATOM 755 C CA . LEU A 1 95 ? 6.141 -2.738 -6.402 1 77 95 LEU A CA 1
ATOM 756 C C . LEU A 1 95 ? 4.734 -3.322 -6.504 1 77 95 LEU A C 1
ATOM 758 O O . LEU A 1 95 ? 4.438 -4.344 -5.883 1 77 95 LEU A O 1
ATOM 762 N N . LEU A 1 96 ? 3.848 -2.707 -7.262 1 80 96 LEU A N 1
ATOM 763 C CA . LEU A 1 96 ? 2.455 -3.141 -7.328 1 80 96 LEU A CA 1
ATOM 764 C C . LEU A 1 96 ? 2.266 -4.191 -8.414 1 80 96 LEU A C 1
ATOM 766 O O . LEU A 1 96 ? 1.467 -5.117 -8.258 1 80 96 LEU A O 1
ATOM 770 N N . LEU A 1 97 ? 3.045 -4.121 -9.438 1 74.75 97 LEU A N 1
ATOM 771 C CA . LEU A 1 97 ? 2.85 -5.008 -10.586 1 74.75 97 LEU A CA 1
ATOM 772 C C . LEU A 1 97 ? 3.723 -6.25 -10.461 1 74.75 97 LEU A C 1
ATOM 774 O O . LEU A 1 97 ? 3.33 -7.336 -10.906 1 74.75 97 LEU A O 1
ATOM 778 N N . CYS A 1 98 ? 4.867 -6.023 -10.078 1 69.75 98 CYS A N 1
ATOM 779 C CA . CYS A 1 98 ? 5.852 -7.098 -9.977 1 69.75 98 CYS A CA 1
ATOM 780 C C . CYS A 1 98 ? 6.594 -7.027 -8.648 1 69.75 98 CYS A C 1
ATOM 782 O O . CYS A 1 98 ? 7.781 -6.695 -8.609 1 69.75 98 CYS A O 1
ATOM 784 N N . PRO A 1 99 ? 5.844 -7.496 -7.676 1 68.56 99 PRO A N 1
ATOM 785 C CA . PRO A 1 99 ? 6.512 -7.398 -6.375 1 68.56 99 PRO A CA 1
ATOM 786 C C . PRO A 1 99 ? 7.84 -8.148 -6.34 1 68.56 99 PRO A C 1
ATOM 788 O O . PRO A 1 99 ? 7.977 -9.203 -6.961 1 68.56 99 PRO A O 1
ATOM 791 N N . ARG A 1 100 ? 8.828 -7.559 -5.832 1 77.06 100 ARG A N 1
ATOM 792 C CA . ARG A 1 100 ? 10.164 -8.133 -5.676 1 77.06 100 ARG A CA 1
ATOM 793 C C . ARG A 1 100 ? 10.117 -9.391 -4.812 1 77.06 100 ARG A C 1
ATOM 795 O O . ARG A 1 100 ? 9.297 -9.492 -3.896 1 77.06 100 ARG A O 1
ATOM 802 N N . PRO A 1 101 ? 11.031 -10.32 -5.258 1 80.94 101 PRO A N 1
ATOM 803 C CA . PRO A 1 101 ? 11.156 -11.469 -4.359 1 80.94 101 PRO A CA 1
ATOM 804 C C . PRO A 1 101 ? 11.703 -11.086 -2.984 1 80.94 101 PRO A C 1
ATOM 806 O O . PRO A 1 101 ? 12.289 -10.016 -2.824 1 80.94 101 PRO A O 1
ATOM 809 N N . ARG A 1 102 ? 11.484 -11.852 -2.066 1 84.38 102 ARG A N 1
ATOM 810 C CA . ARG A 1 102 ? 12.008 -11.641 -0.719 1 84.38 102 ARG A CA 1
ATOM 811 C C . ARG A 1 102 ? 13.523 -11.477 -0.737 1 84.38 102 ARG A C 1
ATOM 813 O O . ARG A 1 102 ? 14.195 -11.953 -1.654 1 84.38 102 ARG A O 1
ATOM 820 N N . PRO A 1 103 ? 14.07 -10.781 0.237 1 84.38 103 PRO A N 1
ATOM 821 C CA . PRO A 1 103 ? 15.516 -10.578 0.289 1 84.38 103 PRO A CA 1
ATOM 822 C C . PRO A 1 103 ? 16.297 -11.891 0.375 1 84.38 103 PRO A C 1
ATOM 824 O O . PRO A 1 103 ? 17.453 -11.953 -0.04 1 84.38 103 PRO A O 1
ATOM 827 N N . ASP A 1 104 ? 15.734 -12.906 0.862 1 85.56 104 ASP A N 1
ATOM 828 C CA . ASP A 1 104 ? 16.438 -14.18 1.017 1 85.56 104 ASP A CA 1
ATOM 829 C C . ASP A 1 104 ? 16.062 -15.148 -0.107 1 85.56 104 ASP A C 1
ATOM 831 O O . ASP A 1 104 ? 16.219 -16.359 0.041 1 85.56 104 ASP A O 1
ATOM 835 N N . PHE A 1 105 ? 15.617 -14.719 -1.191 1 86.25 105 PHE A N 1
ATOM 836 C CA . PHE A 1 105 ? 15.078 -15.547 -2.268 1 86.25 105 PHE A CA 1
ATOM 837 C C . PHE A 1 105 ? 16.172 -16.438 -2.852 1 86.25 105 PHE A C 1
ATOM 839 O O . PHE A 1 105 ? 15.898 -17.594 -3.217 1 86.25 105 PHE A O 1
ATOM 846 N N . PHE A 1 106 ? 17.391 -15.914 -2.971 1 83.88 106 PHE A N 1
ATOM 847 C CA . PHE A 1 106 ? 18.469 -16.688 -3.566 1 83.88 106 PHE A CA 1
ATOM 848 C C . PHE A 1 106 ? 18.641 -18.016 -2.859 1 83.88 106 PHE A C 1
ATOM 850 O O . PHE A 1 106 ? 18.719 -19.062 -3.508 1 83.88 106 PHE A O 1
ATOM 857 N N . TYR A 1 107 ? 18.672 -17.953 -1.602 1 87.31 107 TYR A N 1
ATOM 858 C CA . TYR A 1 107 ? 18.953 -19.156 -0.841 1 87.31 107 TYR A CA 1
ATOM 859 C C . TYR A 1 107 ? 17.703 -20.031 -0.724 1 87.31 107 TYR A C 1
ATOM 861 O O . TYR A 1 107 ? 17.797 -21.219 -0.392 1 87.31 107 TYR A O 1
ATOM 869 N N . ARG A 1 108 ? 16.578 -19.438 -0.976 1 85.31 108 ARG A N 1
ATOM 870 C CA . ARG A 1 108 ? 15.375 -20.25 -1.134 1 85.31 108 ARG A CA 1
ATOM 871 C C . ARG A 1 108 ? 15.422 -21.047 -2.439 1 85.31 108 ARG A C 1
ATOM 873 O O . ARG A 1 108 ? 15.008 -22.203 -2.484 1 85.31 108 ARG A O 1
ATOM 880 N N . CYS A 1 109 ? 15.875 -20.375 -3.389 1 85.31 109 CYS A N 1
ATOM 881 C CA . CYS A 1 109 ? 15.961 -20.969 -4.719 1 85.31 109 CYS A CA 1
ATOM 882 C C . CYS A 1 109 ? 17.109 -21.953 -4.805 1 85.31 109 CYS A C 1
ATOM 884 O O . CYS A 1 109 ? 16.984 -23 -5.426 1 85.31 109 CYS A O 1
ATOM 886 N N . PHE A 1 110 ? 18.266 -21.547 -4.23 1 89.06 110 PHE A N 1
ATOM 887 C CA . PHE A 1 110 ? 19.469 -22.375 -4.227 1 89.06 110 PHE A CA 1
ATOM 888 C C . PHE A 1 110 ? 19.984 -22.562 -2.809 1 89.06 110 PHE A C 1
ATOM 890 O O . PHE A 1 110 ? 20.969 -21.953 -2.408 1 89.06 110 PHE A O 1
ATOM 897 N N . PRO A 1 111 ? 19.484 -23.5 -2.121 1 88.88 111 PRO A N 1
ATOM 898 C CA . PRO A 1 111 ? 19.859 -23.703 -0.723 1 88.88 111 PRO A CA 1
ATOM 899 C C . PRO A 1 111 ? 21.344 -24.047 -0.565 1 88.88 111 PRO A C 1
ATOM 901 O O . PRO A 1 111 ? 21.938 -23.766 0.477 1 88.88 111 PRO A O 1
ATOM 904 N N . ASP A 1 112 ? 21.922 -24.562 -1.568 1 88.56 112 ASP A N 1
ATOM 905 C CA . ASP A 1 112 ? 23.328 -24.922 -1.497 1 88.56 112 ASP A CA 1
ATOM 906 C C . ASP A 1 112 ? 24.219 -23.75 -1.93 1 88.56 112 ASP A C 1
ATOM 908 O O . ASP A 1 112 ? 25.453 -23.844 -1.862 1 88.56 112 ASP A O 1
ATOM 912 N N . GLY A 1 113 ? 23.578 -22.625 -2.436 1 84.31 113 GLY A N 1
ATOM 913 C CA . GLY A 1 113 ? 24.328 -21.438 -2.832 1 84.31 113 GLY A CA 1
ATOM 914 C C . GLY A 1 113 ? 24.906 -21.531 -4.234 1 84.31 113 GLY A C 1
ATOM 915 O O . GLY A 1 113 ? 25.625 -20.641 -4.676 1 84.31 113 GLY A O 1
ATOM 916 N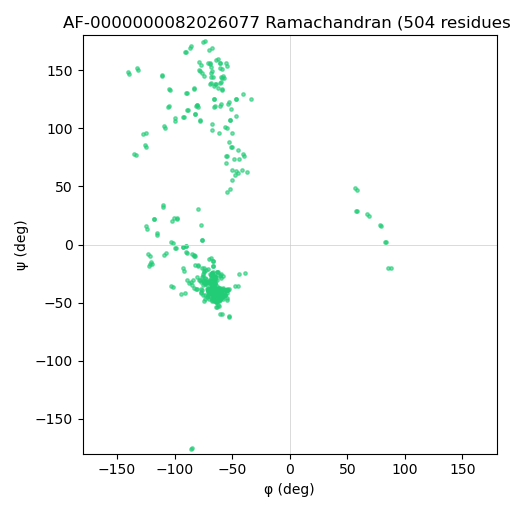 N . ARG A 1 114 ? 24.625 -22.656 -4.938 1 83.25 114 ARG A N 1
ATOM 917 C CA . ARG A 1 114 ? 25.172 -22.859 -6.277 1 83.25 114 ARG A CA 1
ATOM 918 C C . ARG A 1 114 ? 24.094 -22.641 -7.344 1 83.25 114 ARG A C 1
ATOM 920 O O . ARG A 1 114 ? 23.062 -23.312 -7.332 1 83.25 114 ARG A O 1
ATOM 927 N N . VAL A 1 115 ? 24.312 -21.672 -8.211 1 81.88 115 VAL A N 1
ATOM 928 C CA . VAL A 1 115 ? 23.406 -21.375 -9.305 1 81.88 115 VAL A CA 1
ATOM 929 C C . VAL A 1 115 ? 23.688 -22.297 -10.484 1 81.88 115 VAL A C 1
ATOM 931 O O . VAL A 1 115 ? 24.844 -22.594 -10.781 1 81.88 115 VAL A O 1
ATOM 934 N N . ASN A 1 116 ? 22.656 -22.844 -11.039 1 79.69 116 ASN A N 1
ATOM 935 C CA . ASN A 1 116 ? 22.828 -23.656 -12.242 1 79.69 116 ASN A CA 1
ATOM 936 C C . ASN A 1 116 ? 22.719 -22.812 -13.508 1 79.69 116 ASN A C 1
ATOM 938 O O . ASN A 1 116 ? 22.297 -21.656 -13.453 1 79.69 116 ASN A O 1
ATOM 942 N N . THR A 1 117 ? 23.094 -23.281 -14.562 1 75.75 117 THR A N 1
ATOM 943 C CA . THR A 1 117 ? 23.141 -22.562 -15.828 1 75.75 117 THR A CA 1
ATOM 944 C C . THR A 1 117 ? 21.75 -22.203 -16.312 1 75.75 117 THR A C 1
ATOM 946 O O . THR A 1 117 ? 21.547 -21.188 -16.969 1 75.75 117 THR A O 1
ATOM 949 N N . GLU A 1 118 ? 20.812 -23.016 -15.961 1 75.88 118 GLU A N 1
ATOM 950 C CA . GLU A 1 118 ? 19.438 -22.812 -16.406 1 75.88 118 GLU A CA 1
ATOM 951 C C . GLU A 1 118 ? 18.703 -21.812 -15.516 1 75.88 118 GLU A C 1
ATOM 953 O O . GLU A 1 118 ? 17.625 -21.344 -15.859 1 75.88 118 GLU A O 1
ATOM 958 N N . LEU A 1 119 ? 19.266 -21.453 -14.484 1 77.25 119 LEU A N 1
ATOM 959 C CA . LEU A 1 119 ? 18.688 -20.531 -13.523 1 77.25 119 LEU A CA 1
ATOM 960 C C . LEU A 1 119 ? 17.359 -21.047 -13 1 77.25 119 LEU A C 1
ATOM 962 O O . LEU A 1 119 ? 16.422 -20.266 -12.789 1 77.25 119 LEU A O 1
ATOM 966 N N . THR A 1 120 ? 17.312 -22.375 -13.016 1 82.12 120 THR A N 1
ATOM 967 C CA . THR A 1 120 ? 16.125 -23 -12.438 1 82.12 120 THR A CA 1
ATOM 968 C C . THR A 1 120 ? 16.328 -23.266 -10.953 1 82.12 120 THR A C 1
ATOM 970 O O . THR A 1 120 ? 17.344 -23.828 -10.547 1 82.12 120 THR A O 1
ATOM 973 N N . CYS A 1 121 ? 15.414 -22.875 -10.203 1 84.69 121 CYS A N 1
ATOM 974 C CA . CYS A 1 121 ? 15.5 -23.062 -8.758 1 84.69 121 CYS A CA 1
ATOM 975 C C . CYS A 1 121 ? 15.508 -24.547 -8.398 1 84.69 121 CYS A C 1
ATOM 977 O O . CYS A 1 121 ? 14.797 -25.344 -9.008 1 84.69 121 CYS A O 1
ATOM 979 N N . THR A 1 122 ? 16.359 -24.938 -7.43 1 88.56 122 THR A N 1
ATOM 980 C CA . THR A 1 122 ? 16.5 -26.328 -6.996 1 88.56 122 THR A CA 1
ATOM 981 C C . THR A 1 122 ? 15.906 -26.516 -5.602 1 88.56 122 THR A C 1
ATOM 983 O O . THR A 1 122 ? 15.797 -27.641 -5.117 1 88.56 122 THR A O 1
ATOM 986 N N . GLY A 1 123 ? 15.547 -25.438 -4.961 1 88.06 123 GLY A N 1
ATOM 987 C CA . GLY A 1 123 ? 14.984 -25.531 -3.619 1 88.06 123 GLY A CA 1
ATOM 988 C C . GLY A 1 123 ? 13.562 -26.062 -3.6 1 88.06 123 GLY A C 1
ATOM 989 O O . GLY A 1 123 ? 13.016 -26.422 -4.641 1 88.06 123 GLY A O 1
ATOM 990 N N . ASP A 1 124 ? 13 -26.281 -2.371 1 87.75 124 ASP A N 1
ATOM 991 C CA . ASP A 1 124 ? 11.617 -26.688 -2.189 1 87.75 124 ASP A CA 1
ATOM 992 C C . ASP A 1 124 ? 10.664 -25.734 -2.906 1 87.75 124 ASP A C 1
ATOM 994 O O . ASP A 1 124 ? 10.703 -24.516 -2.672 1 87.75 124 ASP A O 1
ATOM 998 N N . PRO A 1 125 ? 9.867 -26.203 -3.822 1 81.81 125 PRO A N 1
ATOM 999 C CA . PRO A 1 125 ? 8.984 -25.344 -4.625 1 81.81 125 PRO A CA 1
ATOM 1000 C C . PRO A 1 125 ? 8.109 -24.438 -3.77 1 81.81 125 PRO A C 1
ATOM 1002 O O . PRO A 1 125 ? 7.84 -23.281 -4.152 1 81.81 125 PRO A O 1
ATOM 1005 N N . ASN A 1 126 ? 7.668 -25.016 -2.668 1 77.19 126 ASN A N 1
ATOM 1006 C CA . ASN A 1 126 ? 6.812 -24.203 -1.803 1 77.19 126 ASN A CA 1
ATOM 1007 C C . ASN A 1 126 ? 7.582 -23.031 -1.184 1 77.19 126 ASN A C 1
ATOM 1009 O O . ASN A 1 126 ? 7.059 -21.922 -1.092 1 77.19 126 ASN A O 1
ATOM 1013 N N . VAL A 1 127 ? 8.727 -23.328 -0.808 1 81.75 127 VAL A N 1
ATOM 1014 C CA . VAL A 1 127 ? 9.57 -22.297 -0.205 1 81.75 127 VAL A CA 1
ATOM 1015 C C . VAL A 1 127 ? 9.938 -21.25 -1.255 1 81.75 127 VAL A C 1
ATOM 1017 O O . VAL A 1 127 ? 9.953 -20.047 -0.965 1 81.75 127 VAL A O 1
ATOM 1020 N N . VAL A 1 128 ? 10.211 -21.703 -2.455 1 81.31 128 VAL A N 1
ATOM 1021 C CA . VAL A 1 128 ? 10.562 -20.812 -3.557 1 81.31 128 VAL A CA 1
ATOM 1022 C C . VAL A 1 128 ? 9.367 -19.938 -3.918 1 81.31 128 VAL A C 1
ATOM 1024 O O . VAL A 1 128 ? 9.516 -18.734 -4.125 1 81.31 128 VAL A O 1
ATOM 1027 N N . ALA A 1 129 ? 8.195 -20.547 -3.973 1 75.38 129 ALA A N 1
ATOM 1028 C CA . ALA A 1 129 ? 6.98 -19.812 -4.312 1 75.38 129 ALA A CA 1
ATOM 1029 C C . ALA A 1 129 ? 6.688 -18.734 -3.273 1 75.38 129 ALA A C 1
ATOM 1031 O O . ALA A 1 129 ? 6.266 -17.625 -3.619 1 75.38 129 ALA A O 1
ATOM 1032 N N . GLU A 1 130 ? 6.945 -19.031 -2.033 1 76.88 130 GLU A N 1
ATOM 1033 C CA . GLU A 1 130 ? 6.754 -18.062 -0.958 1 76.88 130 GLU A CA 1
ATOM 1034 C C . GLU A 1 130 ? 7.699 -16.875 -1.106 1 76.88 130 GLU A C 1
ATOM 1036 O O . GLU A 1 130 ? 7.352 -15.75 -0.752 1 76.88 130 GLU A O 1
ATOM 1041 N N . GLY A 1 131 ? 8.773 -17.203 -1.593 1 79.19 131 GLY A N 1
ATOM 1042 C CA . GLY A 1 131 ? 9.781 -16.172 -1.754 1 79.19 131 GLY A CA 1
ATOM 1043 C C . GLY A 1 131 ? 9.484 -15.219 -2.9 1 79.19 131 GLY A C 1
ATOM 1044 O O . GLY A 1 131 ? 9.992 -14.094 -2.928 1 79.19 131 GLY A O 1
ATOM 1045 N N . ARG A 1 132 ? 8.656 -15.711 -3.855 1 76.5 132 ARG A N 1
ATOM 1046 C CA . ARG A 1 132 ? 8.359 -14.914 -5.043 1 76.5 132 ARG A CA 1
ATOM 1047 C C . ARG A 1 132 ? 7.285 -13.875 -4.75 1 76.5 132 ARG A C 1
ATOM 1049 O O . ARG A 1 132 ? 7.273 -12.797 -5.352 1 76.5 132 ARG A O 1
ATOM 1056 N N . LYS A 1 133 ? 6.277 -14.211 -3.957 1 69.75 133 LYS A N 1
ATOM 1057 C CA . LYS A 1 133 ? 5.184 -13.305 -3.635 1 69.75 133 LYS A CA 1
ATOM 1058 C C . LYS A 1 133 ? 5.262 -12.844 -2.182 1 69.75 133 LYS A C 1
ATOM 1060 O O . LYS A 1 133 ? 4.969 -13.617 -1.265 1 69.75 133 LYS A O 1
ATOM 1065 N N . SER A 1 134 ? 5.762 -11.586 -2.006 1 75.12 134 SER A N 1
ATOM 1066 C CA . SER A 1 134 ? 6.039 -11.148 -0.642 1 75.12 134 SER A CA 1
ATOM 1067 C C . SER A 1 134 ? 5.273 -9.875 -0.306 1 75.12 134 SER A C 1
ATOM 1069 O O . SER A 1 134 ? 5.117 -9.523 0.867 1 75.12 134 SER A O 1
ATOM 1071 N N . PHE A 1 135 ? 4.633 -9.258 -1.272 1 78.75 135 PHE A N 1
ATOM 1072 C CA . PHE A 1 135 ? 4.078 -7.938 -1.012 1 78.75 135 PHE A CA 1
ATOM 1073 C C . PHE A 1 135 ? 2.566 -8 -0.844 1 78.75 135 PHE A C 1
ATOM 1075 O O . PHE A 1 135 ? 1.875 -8.633 -1.645 1 78.75 135 PHE A O 1
ATOM 1082 N N . PRO A 1 136 ? 1.925 -7.379 0.153 1 86 136 PRO A N 1
ATOM 1083 C CA . PRO A 1 136 ? 2.561 -6.746 1.312 1 86 136 PRO A CA 1
ATOM 1084 C C . PRO A 1 136 ? 2.824 -7.73 2.449 1 86 136 PRO A C 1
ATOM 1086 O O . PRO A 1 136 ? 2.389 -8.883 2.387 1 86 136 PRO A O 1
ATOM 1089 N N . SER A 1 137 ? 3.605 -7.285 3.525 1 88 137 SER A N 1
ATOM 1090 C CA . SER A 1 137 ? 3.939 -8.156 4.648 1 88 137 SER A CA 1
ATOM 1091 C C . SER A 1 137 ? 2.695 -8.539 5.441 1 88 137 SER A C 1
ATOM 1093 O O . SER A 1 137 ? 2.049 -7.68 6.047 1 88 137 SER A O 1
ATOM 1095 N N . GLY A 1 138 ? 2.406 -9.836 5.492 1 85.88 138 GLY A N 1
ATOM 1096 C CA . GLY A 1 138 ? 1.284 -10.344 6.27 1 85.88 138 GLY A CA 1
ATOM 1097 C C . GLY A 1 138 ? 1.478 -10.188 7.766 1 85.88 138 GLY A C 1
ATOM 1098 O O . GLY A 1 138 ? 0.546 -9.82 8.484 1 85.88 138 GLY A O 1
ATOM 1099 N N . HIS A 1 139 ? 2.715 -10.43 8.25 1 88 139 HIS A N 1
ATOM 1100 C CA . HIS A 1 139 ? 3.027 -10.281 9.672 1 88 139 HIS A CA 1
ATOM 1101 C C . HIS A 1 139 ? 2.756 -8.867 10.148 1 88 139 HIS A C 1
ATOM 1103 O O . HIS A 1 139 ? 2.133 -8.664 11.195 1 88 139 HIS A O 1
ATOM 1109 N N . SER A 1 140 ? 3.184 -8 9.328 1 93.69 140 SER A N 1
ATOM 1110 C CA . SER A 1 140 ? 3.016 -6.602 9.703 1 93.69 140 SER A CA 1
ATOM 1111 C C . SER A 1 140 ? 1.544 -6.203 9.711 1 93.69 140 SER A C 1
ATOM 1113 O O . SER A 1 140 ? 1.092 -5.5 10.617 1 93.69 140 SER A O 1
ATOM 1115 N N . SER A 1 141 ? 0.83 -6.668 8.719 1 92.25 141 SER A N 1
ATOM 1116 C CA . SER A 1 141 ? -0.592 -6.355 8.625 1 92.25 141 SER A CA 1
ATOM 1117 C C . SER A 1 141 ? -1.354 -6.875 9.836 1 92.25 141 SER A C 1
ATOM 1119 O O . SER A 1 141 ? -2.125 -6.141 10.453 1 92.25 141 SER A O 1
ATOM 1121 N N . PHE A 1 142 ? -1.062 -8.086 10.25 1 91.44 142 PHE A N 1
ATOM 1122 C CA . PHE A 1 142 ? -1.763 -8.719 11.359 1 91.44 142 PHE A CA 1
ATOM 1123 C C . PHE A 1 142 ? -1.372 -8.062 12.68 1 91.44 142 PHE A C 1
ATOM 1125 O O . PHE A 1 142 ? -2.225 -7.836 13.547 1 91.44 142 PHE A O 1
ATOM 1132 N N . ALA A 1 143 ? -0.108 -7.836 12.797 1 95.38 143 ALA A N 1
ATOM 1133 C CA . ALA A 1 143 ? 0.371 -7.219 14.031 1 95.38 143 ALA A CA 1
ATOM 1134 C C . ALA A 1 143 ? -0.258 -5.844 14.242 1 95.38 143 ALA A C 1
ATOM 1136 O O . ALA A 1 143 ? -0.747 -5.535 15.328 1 95.38 143 ALA A O 1
ATOM 1137 N N . PHE A 1 144 ? -0.301 -5.082 13.18 1 96.88 144 PHE A N 1
ATOM 1138 C CA . PHE A 1 144 ? -0.842 -3.736 13.312 1 96.88 144 PHE A CA 1
ATOM 1139 C C . PHE A 1 144 ? -2.361 -3.77 13.414 1 96.88 144 PHE A C 1
ATOM 1141 O O . PHE A 1 144 ? -2.961 -2.941 14.109 1 96.88 144 PHE A O 1
ATOM 1148 N N . ALA A 1 145 ? -2.982 -4.695 12.805 1 94.56 145 ALA A N 1
ATOM 1149 C CA . ALA A 1 145 ? -4.434 -4.785 12.938 1 94.56 145 ALA A CA 1
ATOM 1150 C C . ALA A 1 145 ? -4.844 -5.035 14.383 1 94.56 145 ALA A C 1
ATOM 1152 O O . ALA A 1 145 ? -5.656 -4.297 14.945 1 94.56 145 ALA A O 1
ATOM 1153 N N . GLY A 1 146 ? -4.207 -5.969 15.016 1 95.62 146 GLY A N 1
ATOM 1154 C CA . GLY A 1 146 ? -4.562 -6.332 16.375 1 95.62 146 GLY A CA 1
ATOM 1155 C C . GLY A 1 146 ? -4.125 -5.305 17.406 1 95.62 146 GLY A C 1
ATOM 1156 O O . GLY A 1 146 ? -4.926 -4.875 18.234 1 95.62 146 GLY A O 1
ATOM 1157 N N . LEU A 1 147 ? -2.9 -4.879 17.297 1 97.69 147 LEU A N 1
ATOM 1158 C CA . LEU A 1 147 ? -2.332 -4.027 18.344 1 97.69 147 LEU A CA 1
ATOM 1159 C C . LEU A 1 147 ? -2.781 -2.578 18.172 1 97.69 147 LEU A C 1
ATOM 1161 O O . LEU A 1 147 ? -2.918 -1.844 19.141 1 97.69 147 LEU A O 1
ATOM 1165 N N . ALA A 1 148 ? -3.055 -2.215 16.906 1 97.81 148 ALA A N 1
ATOM 1166 C CA . ALA A 1 148 ? -3.656 -0.896 16.719 1 97.81 148 ALA A CA 1
ATOM 1167 C C . ALA A 1 148 ? -5.082 -0.866 17.266 1 97.81 148 ALA A C 1
ATOM 1169 O O . ALA A 1 148 ? -5.52 0.142 17.828 1 97.81 148 ALA A O 1
ATOM 1170 N N . PHE A 1 149 ? -5.867 -1.929 17.062 1 96.69 149 PHE A N 1
ATOM 1171 C CA . PHE A 1 149 ? -7.199 -2.014 17.641 1 96.69 149 PHE A CA 1
ATOM 1172 C C . PHE A 1 149 ? -7.133 -1.847 19.156 1 96.69 149 PHE A C 1
ATOM 1174 O O . PHE A 1 149 ? -7.949 -1.136 19.75 1 96.69 149 PHE A O 1
ATOM 1181 N N . CYS A 1 150 ? -6.062 -2.451 19.766 1 96.56 150 CYS A N 1
ATOM 1182 C CA . CYS A 1 150 ? -5.836 -2.283 21.203 1 96.56 150 CYS A CA 1
ATOM 1183 C C . CYS A 1 150 ? -5.59 -0.82 21.547 1 96.56 150 CYS A C 1
ATOM 1185 O O . CYS A 1 150 ? -6.148 -0.304 22.516 1 96.56 150 CYS A O 1
ATOM 1187 N N . ALA A 1 151 ? -4.832 -0.167 20.719 1 97.62 151 ALA A N 1
ATOM 1188 C CA . ALA A 1 151 ? -4.492 1.231 20.969 1 97.62 151 ALA A CA 1
ATOM 1189 C C . ALA A 1 151 ? -5.73 2.117 20.906 1 97.62 151 ALA A C 1
ATOM 1191 O O . ALA A 1 151 ? -5.957 2.945 21.797 1 97.62 151 ALA A O 1
ATOM 1192 N N . PHE A 1 152 ? -6.535 1.896 19.969 1 96.62 152 PHE A N 1
ATOM 1193 C CA . PHE A 1 152 ? -7.742 2.695 19.812 1 96.62 152 PHE A CA 1
ATOM 1194 C C . PHE A 1 152 ? -8.719 2.428 20.938 1 96.62 152 PHE A C 1
ATOM 1196 O O . PHE A 1 152 ? -9.312 3.359 21.5 1 96.62 152 PHE A O 1
ATOM 1203 N N . TYR A 1 153 ? -8.906 1.151 21.219 1 95.75 153 TYR A N 1
ATOM 1204 C CA . TYR A 1 153 ? -9.828 0.756 22.281 1 95.75 153 TYR A CA 1
ATOM 1205 C C . TYR A 1 153 ? -9.398 1.358 23.609 1 95.75 153 TYR A C 1
ATOM 1207 O O . TYR A 1 153 ? -10.227 1.903 24.344 1 95.75 153 TYR A O 1
ATOM 1215 N N . LEU A 1 154 ? -8.109 1.298 23.906 1 94.5 154 LEU A N 1
ATOM 1216 C CA . LEU A 1 154 ? -7.562 1.846 25.141 1 94.5 154 LEU A CA 1
ATOM 1217 C C . LEU A 1 154 ? -7.715 3.363 25.172 1 94.5 154 LEU A C 1
ATOM 1219 O O . LEU A 1 154 ? -8.062 3.934 26.219 1 94.5 154 LEU A O 1
ATOM 1223 N N . ALA A 1 155 ? -7.453 4.008 24.062 1 95.12 155 ALA A N 1
ATOM 1224 C CA . ALA A 1 155 ? -7.574 5.461 23.984 1 95.12 155 ALA A CA 1
ATOM 1225 C C . ALA A 1 155 ? -9.008 5.91 24.25 1 95.12 155 ALA A C 1
ATOM 1227 O O . ALA A 1 155 ? -9.234 6.949 24.875 1 95.12 155 ALA A O 1
ATOM 1228 N N . GLY A 1 156 ? -9.977 5.148 23.766 1 93.44 156 GLY A N 1
ATOM 1229 C CA . GLY A 1 156 ? -11.383 5.449 24.016 1 93.44 156 GLY A CA 1
ATOM 1230 C C . GLY A 1 156 ? -11.773 5.293 25.469 1 93.44 156 GLY A C 1
ATOM 1231 O O . GLY A 1 156 ? -12.43 6.168 26.031 1 93.44 156 GLY A O 1
ATOM 1232 N N . LYS A 1 157 ? -11.328 4.238 26.078 1 93.12 157 LYS A N 1
ATOM 1233 C CA . LYS A 1 157 ? -11.695 3.943 27.453 1 93.12 157 LYS A CA 1
ATOM 1234 C C . LYS A 1 157 ? -11.055 4.941 28.422 1 93.12 157 LYS A C 1
ATOM 1236 O O . LYS A 1 157 ? -11.641 5.273 29.453 1 93.12 157 LYS A O 1
ATOM 1241 N N . LEU A 1 158 ? -9.883 5.445 28.047 1 91.56 158 LEU A N 1
ATOM 1242 C CA . LEU A 1 158 ? -9.133 6.328 28.938 1 91.56 158 LEU A CA 1
ATOM 1243 C C . LEU A 1 158 ? -9.336 7.789 28.547 1 91.56 158 LEU A C 1
ATOM 1245 O O . LEU A 1 158 ? -8.758 8.688 29.172 1 91.56 158 LEU A O 1
ATOM 1249 N N . HIS A 1 159 ? -10.078 8.039 27.469 1 90.56 159 HIS A N 1
ATOM 1250 C CA . HIS A 1 159 ? -10.352 9.391 27 1 90.56 159 HIS A CA 1
ATOM 1251 C C . HIS A 1 159 ? -9.062 10.156 26.734 1 90.56 159 HIS A C 1
ATOM 1253 O O . HIS A 1 159 ? -8.906 11.297 27.172 1 90.56 159 HIS A O 1
ATOM 1259 N N . CYS A 1 160 ? -8.195 9.516 26.031 1 89.25 160 CYS A N 1
ATOM 1260 C CA . CYS A 1 160 ? -6.863 10.078 25.812 1 89.25 160 CYS A CA 1
ATOM 1261 C C . CYS A 1 160 ? -6.945 11.352 24.984 1 89.25 160 CYS A C 1
ATOM 1263 O O . CYS A 1 160 ? -6.133 12.258 25.156 1 89.25 160 CYS A O 1
ATOM 1265 N N . PHE A 1 161 ? -7.945 11.508 24.094 1 89.06 161 PHE A N 1
ATOM 1266 C CA . PHE A 1 161 ? -7.973 12.625 23.156 1 89.06 161 PHE A CA 1
ATOM 1267 C C . PHE A 1 161 ? -9.273 13.414 23.297 1 89.06 161 PHE A C 1
ATOM 1269 O O . PHE A 1 161 ? -9.68 14.109 22.359 1 89.06 161 PHE A O 1
ATOM 1276 N N . ALA A 1 162 ? -9.961 13.195 24.297 1 81.81 162 ALA A N 1
ATOM 1277 C CA . ALA A 1 162 ? -11.188 13.945 24.547 1 81.81 162 ALA A CA 1
ATOM 1278 C C . ALA A 1 162 ? -10.891 15.438 24.734 1 81.81 162 ALA A C 1
ATOM 1280 O O . ALA A 1 162 ? -9.891 15.805 25.344 1 81.81 162 ALA A O 1
ATOM 1281 N N . PRO A 1 163 ? -11.727 16.203 24.062 1 78.94 163 PRO A N 1
ATOM 1282 C CA . PRO A 1 163 ? -11.516 17.641 24.188 1 78.94 163 PRO A CA 1
ATOM 1283 C C . PRO A 1 163 ? -11.578 18.125 25.641 1 78.94 163 PRO A C 1
ATOM 1285 O O . PRO A 1 163 ? -12.383 17.625 26.422 1 78.94 163 PRO A O 1
ATOM 1288 N N . GLY A 1 164 ? -10.758 19.109 25.922 1 73.12 164 GLY A N 1
ATOM 1289 C CA . GLY A 1 164 ? -10.773 19.75 27.234 1 73.12 164 GLY A CA 1
ATOM 1290 C C . GLY A 1 164 ? -9.922 19.031 28.25 1 73.12 164 GLY A C 1
ATOM 1291 O O . GLY A 1 164 ? -9.688 19.547 29.344 1 73.12 164 GLY A O 1
ATOM 1292 N N . ARG A 1 165 ? -9.625 17.781 28 1 68 165 ARG A N 1
ATOM 1293 C CA . ARG A 1 165 ? -8.82 17.047 28.953 1 68 165 ARG A CA 1
ATOM 1294 C C . ARG A 1 165 ? -7.363 16.969 28.516 1 68 165 ARG A C 1
ATOM 1296 O O . ARG A 1 165 ? -7.078 16.812 27.328 1 68 165 ARG A O 1
ATOM 1303 N N . ARG A 1 166 ? -6.594 17.672 29.141 1 66.31 166 ARG A N 1
ATOM 1304 C CA . ARG A 1 166 ? -5.172 17.562 28.812 1 66.31 166 ARG A CA 1
ATOM 1305 C C . ARG A 1 166 ? -4.699 16.125 28.906 1 66.31 166 ARG A C 1
ATOM 1307 O O . ARG A 1 166 ? -4.879 15.469 29.938 1 66.31 166 ARG A O 1
ATOM 1314 N N . GLY A 1 167 ? -4.578 15.422 27.859 1 67.31 167 GLY A N 1
ATOM 1315 C CA . GLY A 1 167 ? -4.055 14.062 27.922 1 67.31 167 GLY A CA 1
ATOM 1316 C C . GLY A 1 167 ? -2.805 13.938 28.766 1 67.31 167 GLY A C 1
ATOM 1317 O O . GLY A 1 167 ? -1.983 14.859 28.812 1 67.31 167 GLY A O 1
ATOM 1318 N N . SER A 1 168 ? -2.732 13 29.844 1 85.69 168 SER A N 1
ATOM 1319 C CA . SER A 1 168 ? -1.57 12.703 30.688 1 85.69 168 SER A CA 1
ATOM 1320 C C . SER A 1 168 ? -0.54 11.875 29.922 1 85.69 168 SER A C 1
ATOM 1322 O O . SER A 1 168 ? -0.858 11.266 28.906 1 85.69 168 SER A O 1
ATOM 1324 N N . ALA A 1 169 ? 0.66 12.109 30.188 1 89.19 169 ALA A N 1
ATOM 1325 C CA . ALA A 1 169 ? 1.754 11.32 29.641 1 89.19 169 ALA A CA 1
ATOM 1326 C C . ALA A 1 169 ? 1.449 9.828 29.734 1 89.19 169 ALA A C 1
ATOM 1328 O O . ALA A 1 169 ? 1.795 9.062 28.828 1 89.19 169 ALA A O 1
ATOM 1329 N N . LEU A 1 170 ? 0.783 9.469 30.828 1 89.31 170 LEU A N 1
ATOM 1330 C CA . LEU A 1 170 ? 0.453 8.055 31.031 1 89.31 170 LEU A CA 1
ATOM 1331 C C . LEU A 1 170 ? -0.562 7.59 29.984 1 89.31 170 LEU A C 1
ATOM 1333 O O . LEU A 1 170 ? -0.488 6.453 29.516 1 89.31 170 LEU A O 1
ATOM 1337 N N . GLN A 1 171 ? -1.429 8.469 29.641 1 91.31 171 GLN A N 1
ATOM 1338 C CA . GLN A 1 171 ? -2.436 8.141 28.625 1 91.31 171 GLN A CA 1
ATOM 1339 C C . GLN A 1 171 ? -1.805 7.988 27.25 1 91.31 171 GLN A C 1
ATOM 1341 O O . GLN A 1 171 ? -2.148 7.07 26.5 1 91.31 171 GLN A O 1
ATOM 1346 N N . LEU A 1 172 ? -0.908 8.828 27.016 1 91.31 172 LEU A N 1
ATOM 1347 C CA . LEU A 1 172 ? -0.216 8.758 25.719 1 91.31 172 LEU A CA 1
ATOM 1348 C C . LEU A 1 172 ? 0.646 7.5 25.641 1 91.31 172 LEU A C 1
ATOM 1350 O O . LEU A 1 172 ? 0.717 6.859 24.594 1 91.31 172 LEU A O 1
ATOM 1354 N N . CYS A 1 173 ? 1.303 7.164 26.75 1 93.69 173 CYS A N 1
ATOM 1355 C CA . CYS A 1 173 ? 2.115 5.953 26.797 1 93.69 173 CYS A CA 1
ATOM 1356 C C . CYS A 1 173 ? 1.25 4.711 26.609 1 93.69 173 CYS A C 1
ATOM 1358 O O . CYS A 1 173 ? 1.647 3.768 25.922 1 93.69 173 CYS A O 1
ATOM 1360 N N . ALA A 1 174 ? 0.081 4.742 27.188 1 92.25 174 ALA A N 1
ATOM 1361 C CA . ALA A 1 174 ? -0.835 3.609 27.062 1 92.25 174 ALA A CA 1
ATOM 1362 C C . ALA A 1 174 ? -1.295 3.436 25.625 1 92.25 174 ALA A C 1
ATOM 1364 O O . ALA A 1 174 ? -1.434 2.309 25.141 1 92.25 174 ALA A O 1
ATOM 1365 N N . PHE A 1 175 ? -1.473 4.535 24.969 1 94.5 175 PHE A N 1
ATOM 1366 C CA . PHE A 1 175 ? -1.893 4.52 23.578 1 94.5 175 PHE A CA 1
ATOM 1367 C C . PHE A 1 175 ? -0.753 4.066 22.672 1 94.5 175 PHE A C 1
ATOM 1369 O O . PHE A 1 175 ? -0.965 3.285 21.734 1 94.5 175 PHE A O 1
ATOM 1376 N N . LEU A 1 176 ? 0.47 4.359 23 1 96.5 176 LEU A N 1
ATOM 1377 C CA . LEU A 1 176 ? 1.604 4.145 22.109 1 96.5 176 LEU A CA 1
ATOM 1378 C C . LEU A 1 176 ? 2.227 2.773 22.328 1 96.5 176 LEU A C 1
ATOM 1380 O O . LEU A 1 176 ? 2.883 2.229 21.438 1 96.5 176 LEU A O 1
ATOM 1384 N N . LEU A 1 177 ? 2.035 2.188 23.469 1 96.56 177 LEU A N 1
ATOM 1385 C CA . LEU A 1 177 ? 2.701 0.937 23.812 1 96.56 177 LEU A CA 1
ATOM 1386 C C . LEU A 1 177 ? 2.316 -0.171 22.844 1 96.56 177 LEU A C 1
ATOM 1388 O O . LEU A 1 177 ? 3.189 -0.826 22.266 1 96.56 177 LEU A O 1
ATOM 1392 N N . PRO A 1 178 ? 0.978 -0.425 22.641 1 97.56 178 PRO A N 1
ATOM 1393 C CA . PRO A 1 178 ? 0.635 -1.459 21.672 1 97.56 178 PRO A CA 1
ATOM 1394 C C . PRO A 1 178 ? 1.196 -1.167 20.281 1 97.56 178 PRO A C 1
ATOM 1396 O O . PRO A 1 178 ? 1.632 -2.086 19.578 1 97.56 178 PRO A O 1
ATOM 1399 N N . LEU A 1 179 ? 1.212 0.102 19.859 1 97.69 179 LEU A N 1
ATOM 1400 C CA . LEU A 1 179 ? 1.74 0.477 18.547 1 97.69 179 LEU A CA 1
ATOM 1401 C C . LEU A 1 179 ? 3.244 0.231 18.469 1 97.69 179 LEU A C 1
ATOM 1403 O O . LEU A 1 179 ? 3.766 -0.157 17.422 1 97.69 179 LEU A O 1
ATOM 1407 N N . PHE A 1 180 ? 3.883 0.412 19.641 1 97.5 180 PHE A N 1
ATOM 1408 C CA . PHE A 1 180 ? 5.316 0.163 19.719 1 97.5 180 PHE A CA 1
ATOM 1409 C C . PHE A 1 180 ? 5.617 -1.321 19.547 1 97.5 180 PHE A C 1
ATOM 1411 O O . PHE A 1 180 ? 6.547 -1.694 18.828 1 97.5 180 PHE A O 1
ATOM 1418 N N . ILE A 1 181 ? 4.859 -2.164 20.125 1 96.56 181 ILE A N 1
ATOM 1419 C CA . ILE A 1 181 ? 5.027 -3.609 20.016 1 96.56 181 ILE A CA 1
ATOM 1420 C C . ILE A 1 181 ? 4.77 -4.051 18.578 1 96.56 181 ILE A C 1
ATOM 1422 O O . ILE A 1 181 ? 5.504 -4.879 18.031 1 96.56 181 ILE A O 1
ATOM 1426 N N . ALA A 1 182 ? 3.703 -3.52 17.984 1 97.62 182 ALA A N 1
ATOM 1427 C CA . ALA A 1 182 ? 3.428 -3.814 16.578 1 97.62 182 ALA A CA 1
ATOM 1428 C C . ALA A 1 182 ? 4.617 -3.447 15.695 1 97.62 182 ALA A C 1
ATOM 1430 O O . ALA A 1 182 ? 4.965 -4.188 14.773 1 97.62 182 ALA A O 1
ATOM 1431 N N . THR A 1 183 ? 5.258 -2.348 15.984 1 97.44 183 THR A N 1
ATOM 1432 C CA . THR A 1 183 ? 6.41 -1.896 15.211 1 97.44 183 THR A CA 1
ATOM 1433 C C . THR A 1 183 ? 7.574 -2.871 15.359 1 97.44 183 THR A C 1
ATOM 1435 O O . THR A 1 183 ? 8.266 -3.176 14.391 1 97.44 183 THR A O 1
ATOM 1438 N N . LEU A 1 184 ? 7.754 -3.316 16.562 1 96.25 184 LEU A N 1
ATOM 1439 C CA . LEU A 1 184 ? 8.836 -4.266 16.797 1 96.25 184 LEU A CA 1
ATOM 1440 C C . LEU A 1 184 ? 8.609 -5.555 16.016 1 96.25 184 LEU A C 1
ATOM 1442 O O . LEU A 1 184 ? 9.547 -6.094 15.422 1 96.25 184 LEU A O 1
ATOM 1446 N N . ILE A 1 185 ? 7.391 -6.047 16.016 1 94.94 185 ILE A N 1
ATOM 1447 C CA . ILE A 1 185 ? 7.059 -7.254 15.258 1 94.94 185 ILE A CA 1
ATOM 1448 C C . ILE A 1 185 ? 7.277 -7.004 13.766 1 94.94 185 ILE A C 1
ATOM 1450 O O . ILE A 1 185 ? 7.875 -7.832 13.078 1 94.94 185 ILE A O 1
ATOM 1454 N N . ALA A 1 186 ? 6.836 -5.875 13.297 1 95.81 186 ALA A N 1
ATOM 1455 C CA . ALA A 1 186 ? 6.965 -5.531 11.883 1 95.81 186 ALA A CA 1
ATOM 1456 C C . ALA A 1 186 ? 8.43 -5.41 11.484 1 95.81 186 ALA A C 1
ATOM 1458 O O . ALA A 1 186 ? 8.844 -5.934 10.445 1 95.81 186 ALA A O 1
ATOM 1459 N N . VAL A 1 187 ? 9.211 -4.758 12.305 1 94.44 187 VAL A N 1
ATOM 1460 C CA . VAL A 1 187 ? 10.617 -4.52 12 1 94.44 187 VAL A CA 1
ATOM 1461 C C . VAL A 1 187 ? 11.391 -5.84 12.023 1 94.44 187 VAL A C 1
ATOM 1463 O O . VAL A 1 187 ? 12.352 -6.02 11.273 1 94.44 187 VAL A O 1
ATOM 1466 N N . SER A 1 188 ? 10.953 -6.758 12.797 1 92.12 188 SER A N 1
ATOM 1467 C CA . SER A 1 188 ? 11.617 -8.055 12.859 1 92.12 188 SER A CA 1
ATOM 1468 C C . SER A 1 188 ? 11.633 -8.742 11.5 1 92.12 188 SER A C 1
ATOM 1470 O O . SER A 1 188 ? 12.555 -9.5 11.195 1 92.12 188 SER A O 1
ATOM 1472 N N . ARG A 1 189 ? 10.648 -8.461 10.68 1 92.06 189 ARG A N 1
ATOM 1473 C CA . ARG A 1 189 ? 10.57 -9.086 9.359 1 92.06 189 ARG A CA 1
ATOM 1474 C C . ARG A 1 189 ? 11.688 -8.586 8.453 1 92.06 189 ARG A C 1
ATOM 1476 O O . ARG A 1 189 ? 12.164 -9.328 7.586 1 92.06 189 ARG A O 1
ATOM 1483 N N . THR A 1 190 ? 12.102 -7.359 8.609 1 90.06 190 THR A N 1
ATOM 1484 C CA . THR A 1 190 ? 13.227 -6.824 7.855 1 90.06 190 THR A CA 1
ATOM 1485 C C . THR A 1 190 ? 14.547 -7.344 8.406 1 90.06 190 THR A C 1
ATOM 1487 O O . THR A 1 190 ? 15.469 -7.66 7.648 1 90.06 190 THR A O 1
ATOM 1490 N N . CYS A 1 191 ? 14.617 -7.434 9.758 1 90.12 191 CYS A N 1
ATOM 1491 C CA . CYS A 1 191 ? 15.828 -7.918 10.406 1 90.12 191 CYS A CA 1
ATOM 1492 C C . CYS A 1 191 ? 16.109 -9.367 10.023 1 90.12 191 CYS A C 1
ATOM 1494 O O . CYS A 1 191 ? 17.266 -9.773 9.914 1 90.12 191 CYS A O 1
ATOM 1496 N N . ASP A 1 192 ? 15.078 -10.125 9.766 1 89 192 ASP A N 1
ATOM 1497 C CA . ASP A 1 192 ? 15.211 -11.531 9.398 1 89 192 ASP A CA 1
ATOM 1498 C C . ASP A 1 192 ? 15.336 -11.703 7.887 1 89 192 ASP A C 1
ATOM 1500 O O . ASP A 1 192 ? 15.32 -12.828 7.383 1 89 192 ASP A O 1
ATOM 1504 N N . TYR A 1 193 ? 15.289 -10.648 7.074 1 87.12 193 TYR A N 1
ATOM 1505 C CA . TYR A 1 193 ? 15.438 -10.648 5.625 1 87.12 193 TYR A CA 1
ATOM 1506 C C . TYR A 1 193 ? 14.25 -11.328 4.953 1 87.12 193 TYR A C 1
ATOM 1508 O O . TYR A 1 193 ? 14.391 -11.906 3.875 1 87.12 193 TYR A O 1
ATOM 1516 N N . LYS A 1 194 ? 13.141 -11.336 5.645 1 87.06 194 LYS A N 1
ATOM 1517 C CA . LYS A 1 194 ? 11.938 -11.945 5.082 1 87.06 194 LYS A CA 1
ATOM 1518 C C . LYS A 1 194 ? 11.195 -10.969 4.18 1 87.06 194 LYS A C 1
ATOM 1520 O O . LYS A 1 194 ? 10.477 -11.383 3.268 1 87.06 194 LYS A O 1
ATOM 1525 N N . HIS A 1 195 ? 11.289 -9.711 4.488 1 88 195 HIS A N 1
ATOM 1526 C CA . HIS A 1 195 ? 10.594 -8.68 3.723 1 88 195 HIS A CA 1
ATOM 1527 C C . HIS A 1 195 ? 11.461 -7.438 3.557 1 88 195 HIS A C 1
ATOM 1529 O O . HIS A 1 195 ? 12.297 -7.137 4.414 1 88 195 HIS A O 1
ATOM 1535 N N . HIS A 1 196 ? 11.266 -6.793 2.463 1 86.5 196 HIS A N 1
ATOM 1536 C CA . HIS A 1 196 ? 11.805 -5.445 2.312 1 86.5 196 HIS A CA 1
ATOM 1537 C C . HIS A 1 196 ? 11.047 -4.449 3.182 1 86.5 196 HIS A C 1
ATOM 1539 O O . HIS A 1 196 ? 9.914 -4.699 3.578 1 86.5 196 HIS A O 1
ATOM 1545 N N . TRP A 1 197 ? 11.727 -3.338 3.5 1 88.69 197 TRP A N 1
ATOM 1546 C CA . TRP A 1 197 ? 11.141 -2.379 4.43 1 88.69 197 TRP A CA 1
ATOM 1547 C C . TRP A 1 197 ? 9.875 -1.756 3.844 1 88.69 197 TRP A C 1
ATOM 1549 O O . TRP A 1 197 ? 8.945 -1.415 4.578 1 88.69 197 TRP A O 1
ATOM 1559 N N . GLN A 1 198 ? 9.68 -1.621 2.484 1 87.19 198 GLN A N 1
ATOM 1560 C CA . GLN A 1 198 ? 8.477 -1.097 1.853 1 87.19 198 GLN A CA 1
ATOM 1561 C C . GLN A 1 198 ? 7.285 -2.023 2.086 1 87.19 198 GLN A C 1
ATOM 1563 O O . GLN A 1 198 ? 6.164 -1.561 2.303 1 87.19 198 GLN A O 1
ATOM 1568 N N . ASP A 1 199 ? 7.559 -3.375 2.016 1 87.62 199 ASP A N 1
ATOM 1569 C CA . ASP A 1 199 ? 6.52 -4.367 2.271 1 87.62 199 ASP A CA 1
ATOM 1570 C C . ASP A 1 199 ? 5.961 -4.227 3.686 1 87.62 199 ASP A C 1
ATOM 1572 O O . ASP A 1 199 ? 4.75 -4.336 3.893 1 87.62 199 ASP A O 1
ATOM 1576 N N . VAL A 1 200 ? 6.906 -3.979 4.551 1 92.69 200 VAL A N 1
ATOM 1577 C CA . VAL A 1 200 ? 6.57 -3.896 5.969 1 92.69 200 VAL A CA 1
ATOM 1578 C C . VAL A 1 200 ? 5.773 -2.623 6.238 1 92.69 200 VAL A C 1
ATOM 1580 O O . VAL A 1 200 ? 4.77 -2.65 6.957 1 92.69 200 VAL A O 1
ATOM 1583 N N . LEU A 1 201 ? 6.145 -1.601 5.637 1 93.44 201 LEU A N 1
ATOM 1584 C CA . LEU A 1 201 ? 5.461 -0.328 5.84 1 93.44 201 LEU A CA 1
ATOM 1585 C C . LEU A 1 201 ? 4.043 -0.374 5.273 1 93.44 201 LEU A C 1
ATOM 1587 O O . LEU A 1 201 ? 3.096 0.062 5.93 1 93.44 201 LEU A O 1
ATOM 1591 N N . VAL A 1 202 ? 3.891 -0.839 4.055 1 90.94 202 VAL A N 1
ATOM 1592 C CA . VAL A 1 202 ? 2.584 -0.924 3.41 1 90.94 202 VAL A CA 1
ATOM 1593 C C . VAL A 1 202 ? 1.694 -1.901 4.176 1 90.94 202 VAL A C 1
ATOM 1595 O O . VAL A 1 202 ? 0.513 -1.628 4.402 1 90.94 202 VAL A O 1
ATOM 1598 N N . GLY A 1 203 ? 2.279 -3.027 4.613 1 92.88 203 GLY A N 1
ATOM 1599 C CA . GLY A 1 203 ? 1.54 -3.955 5.457 1 92.88 203 GLY A CA 1
ATOM 1600 C C . GLY A 1 203 ? 1.084 -3.338 6.766 1 92.88 203 GLY A C 1
ATOM 1601 O O . GLY A 1 203 ? -0.053 -3.547 7.191 1 92.88 203 GLY A O 1
ATOM 1602 N N . SER A 1 204 ? 1.971 -2.592 7.355 1 95.94 204 SER A N 1
ATOM 1603 C CA . SER A 1 204 ? 1.646 -1.911 8.602 1 95.94 204 SER A CA 1
ATOM 1604 C C . SER A 1 204 ? 0.521 -0.901 8.406 1 95.94 204 SER A C 1
ATOM 1606 O O . SER A 1 204 ? -0.399 -0.821 9.227 1 95.94 204 SER A O 1
ATOM 1608 N N . ALA A 1 205 ? 0.591 -0.195 7.297 1 94.62 205 ALA A N 1
ATOM 1609 C CA . ALA A 1 205 ? -0.445 0.787 6.984 1 94.62 205 ALA A CA 1
ATOM 1610 C C . ALA A 1 205 ? -1.79 0.108 6.746 1 94.62 205 ALA A C 1
ATOM 1612 O O . ALA A 1 205 ? -2.826 0.58 7.223 1 94.62 205 ALA A O 1
ATOM 1613 N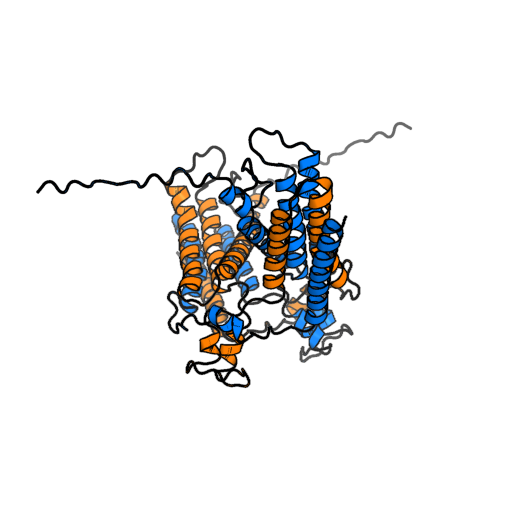 N . MET A 1 206 ? -1.763 -0.95 6.047 1 92.38 206 MET A N 1
ATOM 1614 C CA . MET A 1 206 ? -2.98 -1.703 5.762 1 92.38 206 MET A CA 1
ATOM 1615 C C . MET A 1 206 ? -3.631 -2.193 7.051 1 92.38 206 MET A C 1
ATOM 1617 O O . MET A 1 206 ? -4.832 -2.018 7.25 1 92.38 206 MET A O 1
ATOM 1621 N N . GLY A 1 207 ? -2.801 -2.773 7.945 1 94.31 207 GLY A N 1
ATOM 1622 C CA . GLY A 1 207 ? -3.312 -3.24 9.227 1 94.31 207 GLY A CA 1
ATOM 1623 C C . GLY A 1 207 ? -3.867 -2.123 10.086 1 94.31 207 GLY A C 1
ATOM 1624 O O . GLY A 1 207 ? -4.918 -2.277 10.711 1 94.31 207 GLY A O 1
ATOM 1625 N N . PHE A 1 208 ? -3.193 -1.032 10.078 1 96.44 208 PHE A N 1
ATOM 1626 C CA . PHE A 1 208 ? -3.6 0.122 10.875 1 96.44 208 PHE A CA 1
ATOM 1627 C C . PHE A 1 208 ? -4.938 0.667 10.391 1 96.44 208 PHE A C 1
ATOM 1629 O O . PHE A 1 208 ? -5.816 0.972 11.203 1 96.44 208 PHE A O 1
ATOM 1636 N N . VAL A 1 209 ? -5.133 0.757 9.062 1 93.12 209 VAL A N 1
ATOM 1637 C CA . VAL A 1 209 ? -6.355 1.272 8.461 1 93.12 209 VAL A CA 1
ATOM 1638 C C . VAL A 1 209 ? -7.516 0.32 8.742 1 93.12 209 VAL A C 1
ATOM 1640 O O . VAL A 1 209 ? -8.617 0.758 9.062 1 93.12 209 VAL A O 1
ATOM 1643 N N . LEU A 1 210 ? -7.238 -0.897 8.68 1 91.44 210 LEU A N 1
ATOM 1644 C CA . LEU A 1 210 ? -8.273 -1.892 8.945 1 91.44 210 LEU A CA 1
ATOM 1645 C C . LEU A 1 210 ? -8.719 -1.836 10.406 1 91.44 210 LEU A C 1
ATOM 1647 O O . LEU A 1 210 ? -9.914 -1.894 10.695 1 91.44 210 LEU A O 1
ATOM 1651 N N . ALA A 1 211 ? -7.719 -1.723 11.25 1 95.31 211 ALA A N 1
ATOM 1652 C CA . ALA A 1 211 ? -8.039 -1.607 12.672 1 95.31 211 ALA A CA 1
ATOM 1653 C C . ALA A 1 211 ? -8.906 -0.378 12.938 1 95.31 211 ALA A C 1
ATOM 1655 O O . ALA A 1 211 ? -9.867 -0.443 13.711 1 95.31 211 ALA A O 1
ATOM 1656 N N . TYR A 1 212 ? -8.633 0.668 12.344 1 94.81 212 TYR A N 1
ATOM 1657 C CA . TYR A 1 212 ? -9.375 1.912 12.531 1 94.81 212 TYR A CA 1
ATOM 1658 C C . TYR A 1 212 ? -10.805 1.78 12.016 1 94.81 212 TYR A C 1
ATOM 1660 O O . TYR A 1 212 ? -11.75 2.209 12.68 1 94.81 212 TYR A O 1
ATOM 1668 N N . LEU A 1 213 ? -10.953 1.199 10.859 1 89.56 213 LEU A N 1
ATOM 1669 C CA . LEU A 1 213 ? -12.266 1.034 10.258 1 89.56 213 LEU A CA 1
ATOM 1670 C C . LEU A 1 213 ? -13.156 0.139 11.117 1 89.56 213 LEU A C 1
ATOM 1672 O O . LEU A 1 213 ? -14.328 0.442 11.328 1 89.56 213 LEU A O 1
ATOM 1676 N N . CYS A 1 214 ? -12.531 -0.883 11.547 1 90 214 CYS A N 1
ATOM 1677 C CA . CYS A 1 214 ? -13.289 -1.797 12.391 1 90 214 CYS A CA 1
ATOM 1678 C C . CYS A 1 214 ? -13.648 -1.14 13.719 1 90 214 CYS A C 1
ATOM 1680 O O . CYS A 1 214 ? -14.773 -1.292 14.211 1 90 214 CYS A O 1
ATOM 1682 N N . TYR A 1 215 ? -12.719 -0.42 14.305 1 93.56 215 TYR A N 1
ATOM 1683 C CA . TYR A 1 215 ? -12.992 0.292 15.547 1 93.56 215 TYR A CA 1
ATOM 1684 C C . TYR A 1 215 ? -14.117 1.311 15.359 1 93.56 215 TYR A C 1
ATOM 1686 O O . TYR A 1 215 ? -15.039 1.385 16.172 1 93.56 215 TYR A O 1
ATOM 1694 N N . ARG A 1 216 ? -14.094 2.037 14.234 1 92.12 216 ARG A N 1
ATOM 1695 C CA . ARG A 1 216 ? -15.031 3.131 13.984 1 92.12 216 ARG A CA 1
ATOM 1696 C C . ARG A 1 216 ? -16.422 2.598 13.648 1 92.12 216 ARG A C 1
ATOM 1698 O O . ARG A 1 216 ? -17.406 3.324 13.742 1 92.12 216 ARG A O 1
ATOM 1705 N N . GLN A 1 217 ? -16.531 1.466 13.266 1 87.75 217 GLN A N 1
ATOM 1706 C CA . GLN A 1 217 ? -17.844 0.852 13.008 1 87.75 217 GLN A CA 1
ATOM 1707 C C . GLN A 1 217 ? -18.625 0.67 14.305 1 87.75 217 GLN A C 1
ATOM 1709 O O . GLN A 1 217 ? -19.859 0.709 14.297 1 87.75 217 GLN A O 1
ATOM 1714 N N . TYR A 1 218 ? -17.875 0.589 15.414 1 89.81 218 TYR A N 1
ATOM 1715 C CA . TYR A 1 218 ? -18.562 0.236 16.656 1 89.81 218 TYR A CA 1
ATOM 1716 C C . TYR A 1 218 ? -18.422 1.34 17.688 1 89.81 218 TYR A C 1
ATOM 1718 O O . TYR A 1 218 ? -19.172 1.385 18.672 1 89.81 218 TYR A O 1
ATOM 1726 N N . TYR A 1 219 ? -17.422 2.268 17.453 1 93.38 219 TYR A N 1
ATOM 1727 C CA . TYR A 1 219 ? -17.156 3.297 18.453 1 93.38 219 TYR A CA 1
ATOM 1728 C C . TYR A 1 219 ? -17.078 4.676 17.797 1 93.38 219 TYR A C 1
ATOM 1730 O O . TYR A 1 219 ? -16.719 4.797 16.625 1 93.38 219 TYR A O 1
ATOM 1738 N N . PRO A 1 220 ? -17.438 5.738 18.5 1 92.25 220 PRO A N 1
ATOM 1739 C CA . PRO A 1 220 ? -17.297 7.109 18 1 92.25 220 PRO A CA 1
ATOM 1740 C C . PRO A 1 220 ? -15.828 7.527 17.859 1 92.25 220 PRO A C 1
ATOM 1742 O O . PRO A 1 220 ? -14.93 6.809 18.297 1 92.25 220 PRO A O 1
ATOM 1745 N N . PRO A 1 221 ? -15.602 8.672 17.203 1 93 221 PRO A N 1
ATOM 1746 C CA . PRO A 1 221 ? -14.227 9.172 17.125 1 93 221 PRO A CA 1
ATOM 1747 C C . PRO A 1 221 ? -13.625 9.461 18.5 1 93 221 PRO A C 1
ATOM 1749 O O . PRO A 1 221 ? -14.352 9.797 19.438 1 93 221 PRO A O 1
ATOM 1752 N N . LEU A 1 222 ? -12.273 9.328 18.547 1 93 222 LEU A N 1
ATOM 1753 C CA . LEU A 1 222 ? -11.562 9.406 19.812 1 93 222 LEU A CA 1
ATOM 1754 C C . LEU A 1 222 ? -11.656 10.805 20.406 1 93 222 LEU A C 1
ATOM 1756 O O . LEU A 1 222 ? -11.422 11 21.609 1 93 222 LEU A O 1
ATOM 1760 N N . MET A 1 223 ? -12.078 11.812 19.641 1 91.06 223 MET A N 1
ATOM 1761 C CA . MET A 1 223 ? -12.164 13.188 20.109 1 91.06 223 MET A CA 1
ATOM 1762 C C . MET A 1 223 ? -13.555 13.492 20.656 1 91.06 223 MET A C 1
ATOM 1764 O O . MET A 1 223 ? -13.789 14.578 21.188 1 91.06 223 MET A O 1
ATOM 1768 N N . ASP A 1 224 ? -14.43 12.484 20.562 1 89.75 224 ASP A N 1
ATOM 1769 C CA . ASP A 1 224 ? -15.781 12.648 21.094 1 89.75 224 ASP A CA 1
ATOM 1770 C C . ASP A 1 224 ? -15.805 12.5 22.609 1 89.75 224 ASP A C 1
ATOM 1772 O O . ASP A 1 224 ? -14.984 11.773 23.188 1 89.75 224 ASP A O 1
ATOM 1776 N N . SER A 1 225 ? -16.688 13.156 23.281 1 87.25 225 SER A N 1
ATOM 1777 C CA . SER A 1 225 ? -16.812 13.109 24.734 1 87.25 225 SER A CA 1
ATOM 1778 C C . SER A 1 225 ? -17.297 11.742 25.203 1 87.25 225 SER A C 1
ATOM 1780 O O . SER A 1 225 ? -17 11.32 26.312 1 87.25 225 SER A O 1
ATOM 1782 N N . VAL A 1 226 ? -18.031 11 24.344 1 89 226 VAL A N 1
ATOM 1783 C CA . VAL A 1 226 ? -18.578 9.703 24.75 1 89 226 VAL A CA 1
ATOM 1784 C C . VAL A 1 226 ? -17.844 8.586 24.016 1 89 226 VAL A C 1
ATOM 1786 O O . VAL A 1 226 ? -18.438 7.559 23.672 1 89 226 VAL A O 1
ATOM 1789 N N . CYS A 1 227 ? -16.516 8.758 23.734 1 89.88 227 CYS A N 1
ATOM 1790 C CA . CYS A 1 227 ? -15.758 7.809 22.938 1 89.88 227 CYS A CA 1
ATOM 1791 C C . CYS A 1 227 ? -15.547 6.504 23.688 1 89.88 227 CYS A C 1
ATOM 1793 O O . CYS A 1 227 ? -15.148 5.496 23.109 1 89.88 227 CYS A O 1
ATOM 1795 N N . HIS A 1 228 ? -15.805 6.418 25.016 1 90.31 228 HIS A N 1
ATOM 1796 C CA . HIS A 1 228 ? -15.586 5.219 25.812 1 90.31 228 HIS A CA 1
ATOM 1797 C C . HIS A 1 228 ? -16.75 4.242 25.672 1 90.31 228 HIS A C 1
ATOM 1799 O O . HIS A 1 228 ? -16.641 3.082 26.078 1 90.31 228 HIS A O 1
ATOM 1805 N N . LYS A 1 229 ? -17.891 4.711 25.016 1 89.75 229 LYS A N 1
ATOM 1806 C CA . LYS A 1 229 ? -19.078 3.885 24.844 1 89.75 229 LYS A CA 1
ATOM 1807 C C . LYS A 1 229 ? -19.281 3.494 23.391 1 89.75 229 LYS A C 1
ATOM 1809 O O . LYS A 1 229 ? -18.969 4.27 22.484 1 89.75 229 LYS A O 1
ATOM 1814 N N . PRO A 1 230 ? -19.812 2.279 23.203 1 91.81 230 PRO A N 1
ATOM 1815 C CA . PRO A 1 230 ? -20.109 1.877 21.828 1 91.81 230 PRO A CA 1
ATOM 1816 C C . PRO A 1 230 ? -21.266 2.668 21.219 1 91.81 230 PRO A C 1
ATOM 1818 O O . PRO A 1 230 ? -22.109 3.193 21.953 1 91.81 230 PRO A O 1
ATOM 1821 N N . LEU A 1 231 ? -21.359 2.805 19.969 1 89.06 231 LEU A N 1
ATOM 1822 C CA . LEU A 1 231 ? -22.375 3.562 19.25 1 89.06 231 LEU A CA 1
ATOM 1823 C C . LEU A 1 231 ? -23.766 3.066 19.578 1 89.06 231 LEU A C 1
ATOM 1825 O O . LEU A 1 231 ? -24.703 3.863 19.703 1 89.06 231 LEU A O 1
ATOM 1829 N N . LEU A 1 232 ? -23.953 1.799 19.719 1 84.81 232 LEU A N 1
ATOM 1830 C CA . LEU A 1 232 ? -25.25 1.198 20.016 1 84.81 232 LEU A CA 1
ATOM 1831 C C . LEU A 1 232 ? -25.781 1.687 21.359 1 84.81 232 LEU A C 1
ATOM 1833 O O . LEU A 1 232 ? -26.984 1.92 21.5 1 84.81 232 LEU A O 1
ATOM 1837 N N . SER A 1 233 ? -24.906 1.789 22.344 1 85.38 233 SER A N 1
ATOM 1838 C CA . SER A 1 233 ? -25.297 2.26 23.656 1 85.38 233 SER A CA 1
ATOM 1839 C 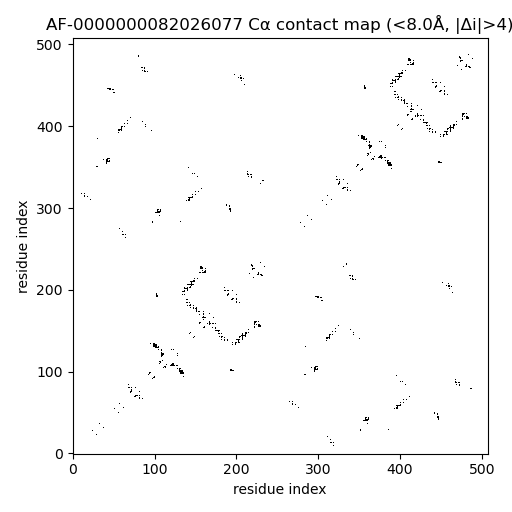C . SER A 1 233 ? -25.688 3.734 23.625 1 85.38 233 SER A C 1
ATOM 1841 O O . SER A 1 233 ? -26.594 4.156 24.344 1 85.38 233 SER A O 1
ATOM 1843 N N . ILE A 1 234 ? -25.078 4.535 22.812 1 81.69 234 ILE A N 1
ATOM 1844 C CA . ILE A 1 234 ? -25.344 5.961 22.688 1 81.69 234 ILE A CA 1
ATOM 1845 C C . ILE A 1 234 ? -26.703 6.168 22.016 1 81.69 234 ILE A C 1
ATOM 1847 O O . ILE A 1 234 ? -27.484 7.035 22.438 1 81.69 234 ILE A O 1
ATOM 1851 N N . SER A 1 235 ? -27.047 5.402 21.094 1 79.81 235 SER A N 1
ATOM 1852 C CA . SER A 1 235 ? -28.312 5.504 20.375 1 79.81 235 SER A CA 1
ATOM 1853 C C . SER A 1 235 ? -29.484 5.137 21.266 1 79.81 235 SER A C 1
ATOM 1855 O O . SER A 1 235 ? -30.578 5.707 21.125 1 79.81 235 SER A O 1
ATOM 1857 N N . LYS A 1 236 ? -29.328 4.258 22.156 1 77.88 236 LYS A N 1
ATOM 1858 C CA . LYS A 1 236 ? -30.375 3.834 23.062 1 77.88 236 LYS A CA 1
ATOM 1859 C C . LYS A 1 236 ? -30.672 4.914 24.094 1 77.88 236 LYS A C 1
ATOM 1861 O O . LYS A 1 236 ? -31.797 5.008 24.594 1 77.88 236 LYS A O 1
ATOM 1866 N N . GLN A 1 237 ? -29.75 5.656 24.547 1 69.75 237 GLN A N 1
ATOM 1867 C CA . GLN A 1 237 ? -29.922 6.672 25.578 1 69.75 237 GLN A CA 1
ATOM 1868 C C . GLN A 1 237 ? -30.594 7.922 25.016 1 69.75 237 GLN A C 1
ATOM 1870 O O . GLN A 1 237 ? -31.062 8.781 25.766 1 69.75 237 GLN A O 1
ATOM 1875 N N . LEU A 1 238 ? -30.609 8.188 23.781 1 59.62 238 LEU A N 1
ATOM 1876 C CA . LEU A 1 238 ? -31.375 9.312 23.25 1 59.62 238 LEU A CA 1
ATOM 1877 C C . LEU A 1 238 ? -32.875 9.07 23.406 1 59.62 238 LEU A C 1
ATOM 1879 O O . LEU A 1 238 ? -33.406 8.055 22.922 1 59.62 238 LEU A O 1
ATOM 1883 N N . PRO A 1 239 ? -33.594 9.648 24.5 1 56.75 239 PRO A N 1
ATOM 1884 C CA . PRO A 1 239 ? -35.031 9.469 24.75 1 56.75 239 PRO A CA 1
ATOM 1885 C C . PRO A 1 239 ? -35.844 9.359 23.469 1 56.75 239 PRO A C 1
ATOM 1887 O O . PRO A 1 239 ? -35.5 10.008 22.469 1 56.75 239 PRO A O 1
ATOM 1890 N N . ALA A 1 240 ? -36.656 8.312 23.25 1 48.12 240 ALA A N 1
ATOM 1891 C CA . ALA A 1 240 ? -37.75 8.148 22.281 1 48.12 240 ALA A CA 1
ATOM 1892 C C . ALA A 1 240 ? -38.562 9.43 22.141 1 48.12 240 ALA A C 1
ATOM 1894 O O . ALA A 1 240 ? -39.5 9.492 21.344 1 48.12 240 ALA A O 1
ATOM 1895 N N . HIS A 1 241 ? -38.656 10.352 23.031 1 42.53 241 HIS A N 1
ATOM 1896 C CA . HIS A 1 241 ? -39.719 11.344 22.984 1 42.53 241 HIS A CA 1
ATOM 1897 C C . HIS A 1 241 ? -39.688 12.133 21.688 1 42.53 241 HIS A C 1
ATOM 1899 O O . HIS A 1 241 ? -40.75 12.461 21.125 1 42.53 241 HIS A O 1
ATOM 1905 N N . GLN A 1 242 ? -38.625 12.828 21.375 1 39.66 242 GLN A N 1
ATOM 1906 C CA . GLN A 1 242 ? -38.906 14.023 20.578 1 39.66 242 GLN A CA 1
ATOM 1907 C C . GLN A 1 242 ? -39.188 13.664 19.125 1 39.66 242 GLN A C 1
ATOM 1909 O O . GLN A 1 242 ? -38.375 13.961 18.25 1 39.66 242 GLN A O 1
ATOM 1914 N N . GLU A 1 243 ? -39.469 12.461 18.844 1 41.97 243 GLU A N 1
ATOM 1915 C CA . GLU A 1 243 ? -40.062 12.391 17.516 1 41.97 243 GLU A CA 1
ATOM 1916 C C . GLU A 1 243 ? -41.219 13.367 17.375 1 41.97 243 GLU A C 1
ATOM 1918 O O . GLU A 1 243 ? -42.344 13.062 17.781 1 41.97 243 GLU A O 1
ATOM 1923 N N . LYS A 1 244 ? -41.188 14.609 17.719 1 38.19 244 LYS A N 1
ATOM 1924 C CA . LYS A 1 244 ? -42.281 15.453 17.281 1 38.19 244 LYS A CA 1
ATOM 1925 C C . LYS A 1 244 ? -42.594 15.242 15.797 1 38.19 244 LYS A C 1
ATOM 1927 O O . LYS A 1 244 ? -41.656 15.258 14.969 1 38.19 244 LYS A O 1
ATOM 1932 N N . PRO A 1 245 ? -43.688 14.672 15.516 1 38.72 245 PRO A N 1
ATOM 1933 C CA . PRO A 1 245 ? -44.125 14.625 14.125 1 38.72 245 PRO A CA 1
ATOM 1934 C C . PRO A 1 245 ? -43.969 15.969 13.406 1 38.72 245 PRO A C 1
ATOM 1936 O O . PRO A 1 245 ? -44.438 17 13.906 1 38.72 245 PRO A O 1
ATOM 1939 N N . ALA A 1 246 ? -42.875 16.328 12.938 1 38.78 246 ALA A N 1
ATOM 1940 C CA . ALA A 1 246 ? -42.844 17.469 12.023 1 38.78 246 ALA A CA 1
ATOM 1941 C C . ALA A 1 246 ? -44.062 17.484 11.102 1 38.78 246 ALA A C 1
ATOM 1943 O O . ALA A 1 246 ? -44.125 16.688 10.164 1 38.78 246 ALA A O 1
ATOM 1944 N N . ALA A 1 247 ? -45.312 17.609 11.562 1 35.91 247 ALA A N 1
ATOM 1945 C CA . ALA A 1 247 ? -46.406 18.047 10.719 1 35.91 247 ALA A CA 1
ATOM 1946 C C . ALA A 1 247 ? -46.031 19.281 9.906 1 35.91 247 ALA A C 1
ATOM 1948 O O . ALA A 1 247 ? -45.906 20.375 10.461 1 35.91 247 ALA A O 1
ATOM 1949 N N . SER A 1 248 ? -45.062 19.312 9.078 1 34.12 248 SER A N 1
ATOM 1950 C CA . SER A 1 248 ? -45.031 20.297 8.008 1 34.12 248 SER A CA 1
ATOM 1951 C C . SER A 1 248 ? -46.375 20.438 7.32 1 34.12 248 SER A C 1
ATOM 1953 O O . SER A 1 248 ? -46.875 19.484 6.707 1 34.12 248 SER A O 1
ATOM 1955 N N . SER A 1 249 ? -47.375 21.031 7.883 1 35.03 249 SER A N 1
ATOM 1956 C CA . SER A 1 249 ? -48.531 21.625 7.199 1 35.03 249 SER A CA 1
ATOM 1957 C C . SER A 1 249 ? -48.062 22.484 6.02 1 35.03 249 SER A C 1
ATOM 1959 O O . SER A 1 249 ? -47.531 23.562 6.211 1 35.03 249 SER A O 1
ATOM 1961 N N . PHE A 1 250 ? -47.438 22.016 5.008 1 36.53 250 PHE A N 1
ATOM 1962 C CA . PHE A 1 250 ? -47.469 22.656 3.697 1 36.53 250 PHE A CA 1
ATOM 1963 C C . PHE A 1 250 ? -48.875 23 3.277 1 36.53 250 PHE A C 1
ATOM 1965 O O . PHE A 1 250 ? -49.688 22.109 3.035 1 36.53 250 PHE A O 1
ATOM 1972 N N . HIS A 1 251 ? -49.531 24.031 3.852 1 36.38 251 HIS A N 1
ATOM 1973 C CA . HIS A 1 251 ? -50.688 24.672 3.221 1 36.38 251 HIS A CA 1
ATOM 1974 C C . HIS A 1 251 ? -50.375 25.047 1.774 1 36.38 251 HIS A C 1
ATOM 1976 O O . HIS A 1 251 ? -49.438 25.797 1.509 1 36.38 251 HIS A O 1
ATOM 1982 N N . LEU A 1 252 ? -50.719 24.25 0.768 1 31.23 252 LEU A N 1
ATOM 1983 C CA . LEU A 1 252 ? -51 24.5 -0.647 1 31.23 252 LEU A CA 1
ATOM 1984 C C . LEU A 1 252 ? -52 25.641 -0.827 1 31.23 252 LEU A C 1
ATOM 1986 O O . LEU A 1 252 ? -53.188 25.484 -0.561 1 31.23 252 LEU A O 1
ATOM 1990 N N . ASP A 1 253 ? -51.656 26.875 -0.439 1 32.91 253 ASP A N 1
ATOM 1991 C CA . ASP A 1 253 ? -52.469 27.953 -1.018 1 32.91 253 ASP A CA 1
ATOM 1992 C C . ASP A 1 253 ? -52.344 27.969 -2.539 1 32.91 253 ASP A C 1
ATOM 1994 O O . ASP A 1 253 ? -51.25 28.141 -3.078 1 32.91 253 ASP A O 1
ATOM 1998 N N . ILE A 1 254 ? -53.344 27.297 -3.223 1 27.55 254 ILE A N 1
ATOM 1999 C CA . ILE A 1 254 ? -53.938 27.641 -4.512 1 27.55 254 ILE A CA 1
ATOM 2000 C C . ILE A 1 254 ? -54.625 29 -4.418 1 27.55 254 ILE A C 1
ATOM 2002 O O . ILE A 1 254 ? -55.312 29.266 -3.443 1 27.55 254 ILE A O 1
ATOM 2006 N N . MET B 1 1 ? 16.047 22.391 -28.656 1 44.31 1 MET B N 1
ATOM 2007 C CA . MET B 1 1 ? 15.016 21.672 -29.406 1 44.31 1 MET B CA 1
ATOM 2008 C C . MET B 1 1 ? 15.273 20.172 -29.375 1 44.31 1 MET B C 1
ATOM 2010 O O . MET B 1 1 ? 14.344 19.375 -29.25 1 44.31 1 MET B O 1
ATOM 2014 N N . PRO B 1 2 ? 16.531 19.875 -29.375 1 52.34 2 PRO B N 1
ATOM 2015 C CA . PRO B 1 2 ? 16.891 18.453 -29.344 1 52.34 2 PRO B CA 1
ATOM 2016 C C . PRO B 1 2 ? 16.719 17.812 -27.969 1 52.34 2 PRO B C 1
ATOM 2018 O O . PRO B 1 2 ? 16.344 16.641 -27.875 1 52.34 2 PRO B O 1
ATOM 2021 N N . ARG B 1 3 ? 16.859 18.672 -27.031 1 49.47 3 ARG B N 1
ATOM 2022 C CA . ARG B 1 3 ? 16.812 18.125 -25.688 1 49.47 3 ARG B CA 1
ATOM 2023 C C . ARG B 1 3 ? 15.391 17.75 -25.281 1 49.47 3 ARG B C 1
ATOM 2025 O O . ARG B 1 3 ? 15.172 16.734 -24.625 1 49.47 3 ARG B O 1
ATOM 2032 N N . ALA B 1 4 ? 14.5 18.547 -25.797 1 50.09 4 ALA B N 1
ATOM 2033 C CA . ALA B 1 4 ? 13.086 18.266 -25.547 1 50.09 4 ALA B CA 1
ATOM 2034 C C . ALA B 1 4 ? 12.664 16.969 -26.219 1 50.09 4 ALA B C 1
ATOM 2036 O O . ALA B 1 4 ? 11.945 16.156 -25.641 1 50.09 4 ALA B O 1
ATOM 2037 N N . ALA B 1 5 ? 13.25 16.75 -27.375 1 50.38 5 ALA B N 1
ATOM 2038 C CA . ALA B 1 5 ? 12.914 15.547 -28.141 1 50.38 5 ALA B CA 1
ATOM 2039 C C . ALA B 1 5 ? 13.438 14.289 -27.438 1 50.38 5 ALA B C 1
ATOM 2041 O O . ALA B 1 5 ? 12.734 13.273 -27.391 1 50.38 5 ALA B O 1
ATOM 2042 N N . ALA B 1 6 ? 14.602 14.469 -26.891 1 51.03 6 ALA B N 1
ATOM 2043 C CA . ALA B 1 6 ? 15.188 13.305 -26.234 1 51.03 6 ALA B CA 1
ATOM 2044 C C . ALA B 1 6 ? 14.406 12.953 -24.969 1 51.03 6 ALA B C 1
ATOM 2046 O O . ALA B 1 6 ? 14.172 11.773 -24.688 1 51.03 6 ALA B O 1
ATOM 2047 N N . ALA B 1 7 ? 14.047 13.961 -24.406 1 50.53 7 ALA B N 1
ATOM 2048 C CA . ALA B 1 7 ? 13.266 13.742 -23.188 1 50.53 7 ALA B CA 1
ATOM 2049 C C . ALA B 1 7 ? 11.93 13.062 -23.5 1 50.53 7 ALA B C 1
ATOM 2051 O O . ALA B 1 7 ? 11.508 12.156 -22.781 1 50.53 7 ALA B O 1
ATOM 2052 N N . ILE B 1 8 ? 11.398 13.375 -24.625 1 51.53 8 ILE B N 1
ATOM 2053 C CA . ILE B 1 8 ? 10.133 12.805 -25.062 1 51.53 8 ILE B CA 1
ATOM 2054 C C . ILE B 1 8 ? 10.32 11.336 -25.422 1 51.53 8 ILE B C 1
ATOM 2056 O O . ILE B 1 8 ? 9.5 10.492 -25.062 1 51.53 8 ILE B O 1
ATOM 2060 N N . THR B 1 9 ? 11.414 11.109 -26.016 1 50.84 9 THR B N 1
ATOM 2061 C CA . THR B 1 9 ? 11.688 9.734 -26.406 1 50.84 9 THR B CA 1
ATOM 2062 C C . THR B 1 9 ? 11.875 8.852 -25.172 1 50.84 9 THR B C 1
ATOM 2064 O O . THR B 1 9 ? 11.367 7.73 -25.125 1 50.84 9 THR B O 1
ATOM 2067 N N . GLU B 1 10 ? 12.562 9.406 -24.281 1 50.03 10 GLU B N 1
ATOM 2068 C CA . GLU B 1 10 ? 12.805 8.617 -23.078 1 50.03 10 GLU B CA 1
ATOM 2069 C C . GLU B 1 10 ? 11.508 8.391 -22.297 1 50.03 10 GLU B C 1
ATOM 2071 O O . GLU B 1 10 ? 11.266 7.297 -21.781 1 50.03 10 GLU B O 1
ATOM 2076 N N . MET B 1 11 ? 10.805 9.359 -22.438 1 50.06 11 MET B N 1
ATOM 2077 C CA . MET B 1 11 ? 9.516 9.266 -21.766 1 50.06 11 MET B CA 1
ATOM 2078 C C . MET B 1 11 ? 8.609 8.25 -22.469 1 50.06 11 MET B C 1
ATOM 2080 O O . MET B 1 11 ? 7.914 7.477 -21.797 1 50.06 11 MET B O 1
ATOM 2084 N N . CYS B 1 12 ? 8.711 8.266 -23.719 1 51.25 12 CYS B N 1
ATOM 2085 C CA . CYS B 1 12 ? 7.934 7.332 -24.516 1 51.25 12 CYS B CA 1
ATOM 2086 C C . CYS B 1 12 ? 8.375 5.895 -24.266 1 51.25 12 CYS B C 1
ATOM 2088 O O . CYS B 1 12 ? 7.539 4.996 -24.141 1 51.25 12 CYS B O 1
ATOM 2090 N N . ASN B 1 13 ? 9.602 5.777 -24.141 1 48.59 13 ASN B N 1
ATOM 2091 C CA . ASN B 1 13 ? 10.086 4.43 -23.859 1 48.59 13 ASN B CA 1
ATOM 2092 C C . ASN B 1 13 ? 9.641 3.939 -22.484 1 48.59 13 ASN B C 1
ATOM 2094 O O . ASN B 1 13 ? 9.266 2.777 -22.328 1 48.59 13 ASN B O 1
ATOM 2098 N N . LEU B 1 14 ? 9.711 4.902 -21.656 1 48.5 14 LEU B N 1
ATOM 2099 C CA . LEU B 1 14 ? 9.281 4.516 -20.328 1 48.5 14 LEU B CA 1
ATOM 2100 C C . LEU B 1 14 ? 7.793 4.168 -20.312 1 48.5 14 LEU B C 1
ATOM 2102 O O . LEU B 1 14 ? 7.379 3.209 -19.656 1 48.5 14 LEU B O 1
ATOM 2106 N N . LEU B 1 15 ? 7.082 4.93 -21.078 1 48.47 15 LEU B N 1
ATOM 2107 C CA . LEU B 1 15 ? 5.652 4.672 -21.219 1 48.47 15 LEU B CA 1
ATOM 2108 C C . LEU B 1 15 ? 5.402 3.328 -21.891 1 48.47 15 LEU B C 1
ATOM 2110 O O . LEU B 1 15 ? 4.523 2.57 -21.469 1 48.47 15 LEU B O 1
ATOM 2114 N N . PHE B 1 16 ? 6.105 3.137 -22.969 1 48.31 16 PHE B N 1
ATOM 2115 C CA . PHE B 1 16 ? 5.949 1.876 -23.688 1 48.31 16 PHE B CA 1
ATOM 2116 C C . PHE B 1 16 ? 6.309 0.698 -22.781 1 48.31 16 PHE B C 1
ATOM 2118 O O . PHE B 1 16 ? 5.633 -0.333 -22.812 1 48.31 16 PHE B O 1
ATOM 2125 N N . PHE B 1 17 ? 7.297 0.94 -22.047 1 44.72 17 PHE B N 1
ATOM 2126 C CA . PHE B 1 17 ? 7.711 -0.159 -21.188 1 44.72 17 PHE B CA 1
ATOM 2127 C C . PHE B 1 17 ? 6.676 -0.408 -20.094 1 44.72 17 PHE B C 1
ATOM 2129 O O . PHE B 1 17 ? 6.336 -1.557 -19.812 1 44.72 17 PHE B O 1
ATOM 2136 N N . SER B 1 18 ? 6.234 0.672 -19.609 1 45.59 18 SER B N 1
ATOM 2137 C CA . SER B 1 18 ? 5.207 0.501 -18.594 1 45.59 18 SER B CA 1
ATOM 2138 C C . SER B 1 18 ? 3.961 -0.164 -19.156 1 45.59 18 SER B C 1
ATOM 2140 O O . SER B 1 18 ? 3.365 -1.037 -18.531 1 45.59 18 SER B O 1
ATOM 2142 N N . TRP B 1 19 ? 3.594 0.268 -20.406 1 44.56 19 TRP B N 1
ATOM 2143 C CA . TRP B 1 19 ? 2.441 -0.286 -21.109 1 44.56 19 TRP B CA 1
ATOM 2144 C C . TRP B 1 19 ? 2.639 -1.771 -21.391 1 44.56 19 TRP B C 1
ATOM 2146 O O . TRP B 1 19 ? 1.727 -2.576 -21.188 1 44.56 19 TRP B O 1
ATOM 2156 N N . ASP B 1 20 ? 3.752 -2.086 -22.016 1 44.16 20 ASP B N 1
ATOM 2157 C CA . ASP B 1 20 ? 4.004 -3.494 -22.297 1 44.16 20 ASP B CA 1
ATOM 2158 C C . ASP B 1 20 ? 3.938 -4.34 -21.031 1 44.16 20 ASP B C 1
ATOM 2160 O O . ASP B 1 20 ? 3.412 -5.453 -21.047 1 44.16 20 ASP B O 1
ATOM 2164 N N . MET B 1 21 ? 4.441 -3.707 -20.109 1 40.28 21 MET B N 1
ATOM 2165 C CA . MET B 1 21 ? 4.441 -4.441 -18.844 1 40.28 21 MET B CA 1
ATOM 2166 C C . MET B 1 21 ? 3.02 -4.648 -18.344 1 40.28 21 MET B C 1
ATOM 2168 O O . MET B 1 21 ? 2.684 -5.727 -17.844 1 40.28 21 MET B O 1
ATOM 2172 N N . VAL B 1 22 ? 2.199 -3.637 -18.484 1 43.88 22 VAL B N 1
ATOM 2173 C CA . VAL B 1 22 ? 0.802 -3.768 -18.078 1 43.88 22 VAL B CA 1
ATOM 2174 C C . VAL B 1 22 ? 0.118 -4.836 -18.922 1 43.88 22 VAL B C 1
ATOM 2176 O O . VAL B 1 22 ? -0.617 -5.676 -18.406 1 43.88 22 VAL B O 1
ATOM 2179 N N . MET B 1 23 ? 0.311 -4.738 -20.203 1 43.41 23 MET B N 1
ATOM 2180 C CA . MET B 1 23 ? -0.362 -5.668 -21.109 1 43.41 23 MET B CA 1
ATOM 2181 C C . MET B 1 23 ? 0.087 -7.102 -20.859 1 43.41 23 MET B C 1
ATOM 2183 O O . MET B 1 23 ? -0.682 -8.047 -21.047 1 43.41 23 MET B O 1
ATOM 2187 N N . GLU B 1 24 ? 1.289 -7.254 -20.609 1 40.16 24 GLU B N 1
ATOM 2188 C CA . GLU B 1 24 ? 1.743 -8.617 -20.359 1 40.16 24 GLU B CA 1
ATOM 2189 C C . GLU B 1 24 ? 1.285 -9.117 -18.984 1 40.16 24 GLU B C 1
ATOM 2191 O O . GLU B 1 24 ? 1.197 -10.32 -18.75 1 40.16 24 GLU B O 1
ATOM 2196 N N . LEU B 1 25 ? 1.155 -8.195 -18.156 1 42.47 25 LEU B N 1
ATOM 2197 C CA . LEU B 1 25 ? 0.88 -8.57 -16.781 1 42.47 25 LEU B CA 1
ATOM 2198 C C . LEU B 1 25 ? -0.574 -9 -16.609 1 42.47 25 LEU B C 1
ATOM 2200 O O . LEU B 1 25 ? -1.018 -9.281 -15.5 1 42.47 25 LEU B O 1
ATOM 2204 N N . LEU B 1 26 ? -1.341 -9.055 -17.641 1 43.78 26 LEU B N 1
ATOM 2205 C CA . LEU B 1 26 ? -2.66 -9.617 -17.375 1 43.78 26 LEU B CA 1
ATOM 2206 C C . LEU B 1 26 ? -2.547 -10.977 -16.688 1 43.78 26 LEU B C 1
ATOM 2208 O O . LEU B 1 26 ? -3.268 -11.258 -15.727 1 43.78 26 LEU B O 1
ATOM 2212 N N . PRO B 1 27 ? -1.929 -11.938 -17.391 1 45.31 27 PRO B N 1
ATOM 2213 C CA . PRO B 1 27 ? -1.831 -13.148 -16.578 1 45.31 27 PRO B CA 1
ATOM 2214 C C . PRO B 1 27 ? -0.9 -12.984 -15.375 1 45.31 27 PRO B C 1
ATOM 2216 O O . PRO B 1 27 ? -0.055 -12.078 -15.367 1 45.31 27 PRO B O 1
ATOM 2219 N N . PRO B 1 28 ? -1.147 -13.531 -14.289 1 46.84 28 PRO B N 1
ATOM 2220 C CA . PRO B 1 28 ? -0.286 -13.406 -13.117 1 46.84 28 PRO B CA 1
ATOM 2221 C C . PRO B 1 28 ? 1.2 -13.453 -13.461 1 46.84 28 PRO B C 1
ATOM 2223 O O . PRO B 1 28 ? 1.68 -14.453 -14 1 46.84 28 PRO B O 1
ATOM 2226 N N . PHE B 1 29 ? 1.825 -12.453 -13.984 1 49.62 29 PHE B N 1
ATOM 2227 C CA . PHE B 1 29 ? 3.227 -12.266 -14.344 1 49.62 29 PHE B CA 1
ATOM 2228 C C . PHE B 1 29 ? 4.133 -12.602 -13.164 1 49.62 29 PHE B C 1
ATOM 2230 O O . PHE B 1 29 ? 3.902 -12.133 -12.047 1 49.62 29 PHE B O 1
ATOM 2237 N N . GLN B 1 30 ? 4.844 -13.836 -13.305 1 57.66 30 GLN B N 1
ATOM 2238 C CA . GLN B 1 30 ? 5.926 -14.141 -12.375 1 57.66 30 GLN B CA 1
ATOM 2239 C C . GLN B 1 30 ? 7.223 -13.461 -12.805 1 57.66 30 GLN B C 1
ATOM 2241 O O . GLN B 1 30 ? 7.738 -13.719 -13.891 1 57.66 30 GLN B O 1
ATOM 2246 N N . ARG B 1 31 ? 7.684 -12.555 -12.094 1 62.06 31 ARG B N 1
ATOM 2247 C CA . ARG B 1 31 ? 8.922 -11.852 -12.406 1 62.06 31 ARG B CA 1
ATOM 2248 C C . ARG B 1 31 ? 10.109 -12.812 -12.438 1 62.06 31 ARG B C 1
ATOM 2250 O O . ARG B 1 31 ? 10.297 -13.602 -11.508 1 62.06 31 ARG B O 1
ATOM 2257 N N . VAL B 1 32 ? 10.719 -12.867 -13.586 1 64.38 32 VAL B N 1
ATOM 2258 C CA . VAL B 1 32 ? 11.945 -13.656 -13.695 1 64.38 32 VAL B CA 1
ATOM 2259 C C . VAL B 1 32 ? 13.125 -12.859 -13.148 1 64.38 32 VAL B C 1
ATOM 2261 O O . VAL B 1 32 ? 13.352 -11.719 -13.547 1 64.38 32 VAL B O 1
ATOM 2264 N N . VAL B 1 33 ? 13.812 -13.336 -12.133 1 68.31 33 VAL B N 1
ATOM 2265 C CA . VAL B 1 33 ? 14.984 -12.688 -11.547 1 68.31 33 VAL B CA 1
ATOM 2266 C C . VAL B 1 33 ? 16.219 -12.992 -12.398 1 68.31 33 VAL B C 1
ATOM 2268 O O . VAL B 1 33 ? 16.594 -14.156 -12.578 1 68.31 33 VAL B O 1
ATOM 2271 N N . GLN B 1 34 ? 16.828 -11.93 -12.914 1 67.38 34 GLN B N 1
ATOM 2272 C CA . GLN B 1 34 ? 18.016 -12.086 -13.742 1 67.38 34 GLN B CA 1
ATOM 2273 C C . GLN B 1 34 ? 19.25 -12.32 -12.883 1 67.38 34 GLN B C 1
ATOM 2275 O O . GLN B 1 34 ? 19.297 -11.898 -11.727 1 67.38 34 GLN B O 1
ATOM 2280 N N . PRO B 1 35 ? 20.281 -12.938 -13.484 1 69.81 35 PRO B N 1
ATOM 2281 C CA . PRO B 1 35 ? 21.5 -13.219 -12.734 1 69.81 35 PRO B CA 1
ATOM 2282 C C . PRO B 1 35 ? 22.172 -11.953 -12.211 1 69.81 35 PRO B C 1
ATOM 2284 O O . PRO B 1 35 ? 22.75 -11.961 -11.117 1 69.81 35 PRO B O 1
ATOM 2287 N N . GLU B 1 36 ? 21.984 -10.875 -12.828 1 70.62 36 GLU B N 1
ATOM 2288 C CA . GLU B 1 36 ? 22.656 -9.633 -12.453 1 70.62 36 GLU B CA 1
ATOM 2289 C C . GLU B 1 36 ? 22.031 -9.031 -11.203 1 70.62 36 GLU B C 1
ATOM 2291 O O . GLU B 1 36 ? 22.672 -8.258 -10.484 1 70.62 36 GLU B O 1
ATOM 2296 N N . GLU B 1 37 ? 20.812 -9.383 -11.047 1 70.31 37 GLU B N 1
ATOM 2297 C CA . GLU B 1 37 ? 20.125 -8.766 -9.906 1 70.31 37 GLU B CA 1
ATOM 2298 C C . GLU B 1 37 ? 20.047 -9.719 -8.727 1 70.31 37 GLU B C 1
ATOM 2300 O O . GLU B 1 37 ? 19.531 -9.367 -7.668 1 70.31 37 GLU B O 1
ATOM 2305 N N . MET B 1 38 ? 20.578 -10.914 -8.82 1 74.56 38 MET B N 1
ATOM 2306 C CA . MET B 1 38 ? 20.422 -11.953 -7.805 1 74.56 38 MET B CA 1
ATOM 2307 C C . MET B 1 38 ? 21.141 -11.555 -6.516 1 74.56 38 MET B C 1
ATOM 2309 O O . MET B 1 38 ? 20.766 -12.008 -5.43 1 74.56 38 MET B O 1
ATOM 2313 N N . TRP B 1 39 ? 22.172 -10.648 -6.719 1 73.75 39 TRP B N 1
ATOM 2314 C CA . TRP B 1 39 ? 22.906 -10.258 -5.527 1 73.75 39 TRP B CA 1
ATOM 2315 C C . TRP B 1 39 ? 22.016 -9.492 -4.555 1 73.75 39 TRP B C 1
ATOM 2317 O O . TRP B 1 39 ? 22.234 -9.523 -3.34 1 73.75 39 TRP B O 1
ATOM 2327 N N . LEU B 1 40 ? 21 -8.812 -4.988 1 74.81 40 LEU B N 1
ATOM 2328 C CA . LEU B 1 40 ? 20.078 -8.039 -4.164 1 74.81 40 LEU B CA 1
ATOM 2329 C C . LEU B 1 40 ? 19.25 -8.961 -3.258 1 74.81 40 LEU B C 1
ATOM 2331 O O . LEU B 1 40 ? 18.719 -8.508 -2.244 1 74.81 40 LEU B O 1
ATOM 2335 N N . TYR B 1 41 ? 19.219 -10.273 -3.643 1 81.88 41 TYR B N 1
ATOM 2336 C CA . TYR B 1 41 ? 18.359 -11.211 -2.924 1 81.88 41 TYR B CA 1
ATOM 2337 C C . TYR B 1 41 ? 19.188 -12.305 -2.254 1 81.88 41 TYR B C 1
ATOM 2339 O O . TYR B 1 41 ? 18.688 -13.398 -1.993 1 81.88 41 TYR B O 1
ATOM 2347 N N . ARG B 1 42 ? 20.5 -12.016 -2.016 1 81.38 42 ARG B N 1
ATOM 2348 C CA . ARG B 1 42 ? 21.406 -13.016 -1.472 1 81.38 42 ARG B CA 1
ATOM 2349 C C . ARG B 1 42 ? 21.562 -12.859 0.038 1 81.38 42 ARG B C 1
ATOM 2351 O O . ARG B 1 42 ? 22.609 -13.188 0.601 1 81.38 42 ARG B O 1
ATOM 2358 N N . ASN B 1 43 ? 20.609 -12.234 0.681 1 83.81 43 ASN B N 1
ATOM 2359 C CA . ASN B 1 43 ? 20.625 -12.211 2.139 1 83.81 43 ASN B CA 1
ATOM 2360 C C . ASN B 1 43 ? 20.375 -13.602 2.725 1 83.81 43 ASN B C 1
ATOM 2362 O O . ASN B 1 43 ? 19.734 -14.438 2.09 1 83.81 43 ASN B O 1
ATOM 2366 N N . PRO B 1 44 ? 20.938 -13.883 3.863 1 81.94 44 PRO B N 1
ATOM 2367 C CA . PRO B 1 44 ? 20.828 -15.227 4.434 1 81.94 44 PRO B CA 1
ATOM 2368 C C . PRO B 1 44 ? 19.375 -15.633 4.719 1 81.94 44 PRO B C 1
ATOM 2370 O O . PRO B 1 44 ? 18.578 -14.789 5.129 1 81.94 44 PRO B O 1
ATOM 2373 N N . TYR B 1 45 ? 19.141 -16.891 4.387 1 83.88 45 TYR B N 1
ATOM 2374 C CA . TYR B 1 45 ? 17.844 -17.453 4.73 1 83.88 45 TYR B CA 1
ATOM 2375 C C . TYR B 1 45 ? 17.781 -17.828 6.207 1 83.88 45 TYR B C 1
ATOM 2377 O O . TYR B 1 45 ? 18.453 -18.75 6.648 1 83.88 45 TYR B O 1
ATOM 2385 N N . VAL B 1 46 ? 17.094 -17.125 7.066 1 80.06 46 VAL B N 1
ATOM 2386 C CA . VAL B 1 46 ? 16.938 -17.375 8.5 1 80.06 46 VAL B CA 1
ATOM 2387 C C . VAL B 1 46 ? 15.742 -18.297 8.734 1 80.06 46 VAL B C 1
ATOM 2389 O O . VAL B 1 46 ? 14.602 -17.938 8.422 1 80.06 46 VAL B O 1
ATOM 2392 N N . GLU B 1 47 ? 15.953 -19.453 9.234 1 78.69 47 GLU B N 1
ATOM 2393 C CA . GLU B 1 47 ? 14.883 -20.422 9.461 1 78.69 47 GLU B CA 1
ATOM 2394 C C . GLU B 1 47 ? 14.07 -20.062 10.703 1 78.69 47 GLU B C 1
ATOM 2396 O O . GLU B 1 47 ? 12.844 -20.156 10.695 1 78.69 47 GLU B O 1
ATOM 2401 N N . ALA B 1 48 ? 14.859 -19.641 11.703 1 81.5 48 ALA B N 1
ATOM 2402 C CA . ALA B 1 48 ? 14.172 -19.312 12.945 1 81.5 48 ALA B CA 1
ATOM 2403 C C . ALA B 1 48 ? 13.82 -17.812 12.992 1 81.5 48 ALA B C 1
ATOM 2405 O O . ALA B 1 48 ? 14.711 -16.969 13.148 1 81.5 48 ALA B O 1
ATOM 2406 N N . ASP B 1 49 ? 12.57 -17.547 12.883 1 87.12 49 ASP B N 1
ATOM 2407 C CA . ASP B 1 49 ? 12.102 -16.172 12.922 1 87.12 49 ASP B CA 1
ATOM 2408 C C . ASP B 1 49 ? 12.289 -15.562 14.312 1 87.12 49 ASP B C 1
ATOM 2410 O O . ASP B 1 49 ? 12.109 -16.25 15.32 1 87.12 49 ASP B O 1
ATOM 2414 N N . ARG B 1 50 ? 12.703 -14.352 14.438 1 84.62 50 ARG B N 1
ATOM 2415 C CA . ARG B 1 50 ? 12.711 -13.633 15.703 1 84.62 50 ARG B CA 1
ATOM 2416 C C . ARG B 1 50 ? 11.328 -13.625 16.344 1 84.62 50 ARG B C 1
ATOM 2418 O O . ARG B 1 50 ? 11.195 -13.773 17.562 1 84.62 50 ARG B O 1
ATOM 2425 N N . VAL B 1 51 ? 10.297 -13.406 15.477 1 90.5 51 VAL B N 1
ATOM 2426 C CA . VAL B 1 51 ? 8.906 -13.523 15.898 1 90.5 51 VAL B CA 1
ATOM 2427 C C . VAL B 1 51 ? 8.172 -14.516 15 1 90.5 51 VAL B C 1
ATOM 2429 O O . VAL B 1 51 ? 7.668 -14.148 13.93 1 90.5 51 VAL B O 1
ATOM 2432 N N . PRO B 1 52 ? 8.109 -15.695 15.469 1 87.25 52 PRO B N 1
ATOM 2433 C CA . PRO B 1 52 ? 7.406 -16.703 14.664 1 87.25 52 PRO B CA 1
ATOM 2434 C C . PRO B 1 52 ? 5.938 -16.359 14.43 1 87.25 52 PRO B C 1
ATOM 2436 O O . PRO B 1 52 ? 5.344 -15.617 15.219 1 87.25 52 PRO B O 1
ATOM 2439 N N . THR B 1 53 ? 5.484 -16.938 13.367 1 86 53 THR B N 1
ATOM 2440 C CA . THR B 1 53 ? 4.113 -16.656 12.945 1 86 53 THR B CA 1
ATOM 2441 C C . THR B 1 53 ? 3.131 -16.969 14.078 1 86 53 THR B C 1
ATOM 2443 O O . THR B 1 53 ? 2.232 -16.172 14.359 1 86 53 THR B O 1
ATOM 2446 N N . ALA B 1 54 ? 3.33 -18.094 14.758 1 83.12 54 ALA B N 1
ATOM 2447 C CA . ALA B 1 54 ? 2.434 -18.484 15.844 1 83.12 54 ALA B CA 1
ATOM 2448 C C . ALA B 1 54 ? 2.439 -17.453 16.969 1 83.12 54 ALA B C 1
ATOM 2450 O O . ALA B 1 54 ? 1.387 -17.109 17.5 1 83.12 54 ALA B O 1
ATOM 2451 N N . LEU B 1 55 ? 3.633 -17 17.25 1 88 55 LEU B N 1
ATOM 2452 C CA . LEU B 1 55 ? 3.762 -16 18.312 1 88 55 LEU B CA 1
ATOM 2453 C C . LEU B 1 55 ? 3.119 -14.68 17.891 1 88 55 LEU B C 1
ATOM 2455 O O . LEU B 1 55 ? 2.479 -14.008 18.703 1 88 55 LEU B O 1
ATOM 2459 N N . MET B 1 56 ? 3.303 -14.312 16.641 1 90.5 56 MET B N 1
ATOM 2460 C CA . MET B 1 56 ? 2.689 -13.086 16.141 1 90.5 56 MET B CA 1
ATOM 2461 C C . MET B 1 56 ? 1.169 -13.164 16.234 1 90.5 56 MET B C 1
ATOM 2463 O O . MET B 1 56 ? 0.524 -12.219 16.688 1 90.5 56 MET B O 1
ATOM 2467 N N . PHE B 1 57 ? 0.624 -14.312 15.891 1 86.25 57 PHE B N 1
ATOM 2468 C CA . PHE B 1 57 ? -0.821 -14.5 15.953 1 86.25 57 PHE B CA 1
ATOM 2469 C C . PHE B 1 57 ? -1.308 -14.445 17.406 1 86.25 57 PHE B C 1
ATOM 2471 O O . PHE B 1 57 ? -2.34 -13.836 17.688 1 86.25 57 PHE B O 1
ATOM 2478 N N . PHE B 1 58 ? -0.519 -15.016 18.266 1 86.25 58 PHE B N 1
ATOM 2479 C CA . PHE B 1 58 ? -0.865 -15.016 19.688 1 86.25 58 PHE B CA 1
ATOM 2480 C C . PHE B 1 58 ? -0.916 -13.594 20.234 1 86.25 58 PHE B C 1
ATOM 2482 O O . PHE B 1 58 ? -1.863 -13.227 20.938 1 86.25 58 PHE B O 1
ATOM 2489 N N . ILE B 1 59 ? -0.003 -12.859 19.891 1 90.75 59 ILE B N 1
ATOM 2490 C CA . ILE B 1 59 ? 0.071 -11.492 20.391 1 90.75 59 ILE B CA 1
ATOM 2491 C C . ILE B 1 59 ? -1.04 -10.648 19.766 1 90.75 59 ILE B C 1
ATOM 2493 O O . ILE B 1 59 ? -1.757 -9.938 20.469 1 90.75 59 ILE B O 1
ATOM 2497 N N . ALA B 1 60 ? -1.206 -10.812 18.469 1 89.94 60 ALA B N 1
ATOM 2498 C CA . ALA B 1 60 ? -2.158 -9.984 17.734 1 89.94 60 ALA B CA 1
ATOM 2499 C C . ALA B 1 60 ? -3.594 -10.305 18.141 1 89.94 60 ALA B C 1
ATOM 2501 O O . ALA B 1 60 ? -4.461 -9.43 18.109 1 89.94 60 ALA B O 1
ATOM 2502 N N . PHE B 1 61 ? -3.832 -11.516 18.609 1 88.25 61 PHE B N 1
ATOM 2503 C CA . PHE B 1 61 ? -5.195 -11.914 18.953 1 88.25 61 PHE B CA 1
ATOM 2504 C C . PHE B 1 61 ? -5.406 -11.883 20.453 1 88.25 61 PHE B C 1
ATOM 2506 O O . PHE B 1 61 ? -6.473 -11.477 20.922 1 88.25 61 PHE B O 1
ATOM 2513 N N . LEU B 1 62 ? -4.43 -12.227 21.172 1 89.31 62 LEU B N 1
ATOM 2514 C CA . LEU B 1 62 ? -4.586 -12.344 22.625 1 89.31 62 LEU B CA 1
ATOM 2515 C C . LEU B 1 62 ? -4.559 -10.969 23.281 1 89.31 62 LEU B C 1
ATOM 2517 O O . LEU B 1 62 ? -5.254 -10.742 24.281 1 89.31 62 LEU B O 1
ATOM 2521 N N . SER B 1 63 ? -3.855 -10.102 22.703 1 92.69 63 SER B N 1
ATOM 2522 C CA . SER B 1 63 ? -3.73 -8.789 23.312 1 92.69 63 SER B CA 1
ATOM 2523 C C . SER B 1 63 ? -5.066 -8.055 23.328 1 92.69 63 SER B C 1
ATOM 2525 O O . SER B 1 63 ? -5.508 -7.578 24.391 1 92.69 63 SER B O 1
ATOM 2527 N N . PRO B 1 64 ? -5.762 -8.008 22.25 1 92.88 64 PRO B N 1
ATOM 2528 C CA . PRO B 1 64 ? -7.066 -7.344 22.312 1 92.88 64 PRO B CA 1
ATOM 2529 C C . PRO B 1 64 ? -8.055 -8.07 23.234 1 92.88 64 PRO B C 1
ATOM 2531 O O . PRO B 1 64 ? -8.82 -7.426 23.953 1 92.88 64 PRO B O 1
ATOM 2534 N N . VAL B 1 65 ? -8.016 -9.352 23.203 1 90.81 65 VAL B N 1
ATOM 2535 C CA . VAL B 1 65 ? -8.93 -10.117 24.031 1 90.81 65 VAL B CA 1
ATOM 2536 C C . VAL B 1 65 ? -8.648 -9.828 25.5 1 90.81 65 VAL B C 1
ATOM 2538 O O . VAL B 1 65 ? -9.57 -9.57 26.281 1 90.81 65 VAL B O 1
ATOM 2541 N N . LEU B 1 66 ? -7.418 -9.883 25.859 1 91.25 66 LEU B N 1
ATOM 2542 C CA . LEU B 1 66 ? -7.027 -9.586 27.234 1 91.25 66 LEU B CA 1
ATOM 2543 C C . LEU B 1 66 ? -7.422 -8.164 27.625 1 91.25 66 LEU B C 1
ATOM 2545 O O . LEU B 1 66 ? -7.895 -7.922 28.734 1 91.25 66 LEU B O 1
ATOM 2549 N N . LEU B 1 67 ? -7.262 -7.25 26.719 1 92.62 67 LEU B N 1
ATOM 2550 C CA . LEU B 1 67 ? -7.602 -5.859 27 1 92.62 67 LEU B CA 1
ATOM 2551 C C . LEU B 1 67 ? -9.109 -5.695 27.203 1 92.62 67 LEU B C 1
ATOM 2553 O O . LEU B 1 67 ? -9.547 -4.934 28.062 1 92.62 67 LEU B O 1
ATOM 2557 N N . ILE B 1 68 ? -9.875 -6.355 26.406 1 91.69 68 ILE B N 1
ATOM 2558 C CA . ILE B 1 68 ? -11.328 -6.281 26.5 1 91.69 68 ILE B CA 1
ATOM 2559 C C . ILE B 1 68 ? -11.781 -6.832 27.859 1 91.69 68 ILE B C 1
ATOM 2561 O O . ILE B 1 68 ? -12.648 -6.25 28.516 1 91.69 68 ILE B O 1
ATOM 2565 N N . ILE B 1 69 ? -11.172 -7.887 28.281 1 90.38 69 ILE B N 1
ATOM 2566 C CA . ILE B 1 69 ? -11.5 -8.484 29.578 1 90.38 69 ILE B CA 1
ATOM 2567 C C . ILE B 1 69 ? -11.125 -7.523 30.703 1 90.38 69 ILE B C 1
ATOM 2569 O O . ILE B 1 69 ? -11.906 -7.309 31.625 1 90.38 69 ILE B O 1
ATOM 2573 N N . LEU B 1 70 ? -9.953 -6.996 30.578 1 91.5 70 LEU B N 1
ATOM 2574 C CA . LEU B 1 70 ? -9.492 -6.055 31.594 1 91.5 70 LEU B CA 1
ATOM 2575 C C . LEU B 1 70 ? -10.398 -4.828 31.656 1 91.5 70 LEU B C 1
ATOM 2577 O O . LEU B 1 70 ? -10.656 -4.289 32.719 1 91.5 70 LEU B O 1
ATOM 2581 N N . ALA B 1 71 ? -10.844 -4.379 30.484 1 91.62 71 ALA B N 1
ATOM 2582 C CA . ALA B 1 71 ? -11.75 -3.232 30.453 1 91.62 71 ALA B CA 1
ATOM 2583 C C . ALA B 1 71 ? -13.078 -3.551 31.141 1 91.62 71 ALA B C 1
ATOM 2585 O O . ALA B 1 71 ? -13.648 -2.699 31.812 1 91.62 71 ALA B O 1
ATOM 2586 N N . ARG B 1 72 ? -13.547 -4.715 30.969 1 90.44 72 ARG B N 1
ATOM 2587 C CA . ARG B 1 72 ? -14.781 -5.145 31.609 1 90.44 72 ARG B CA 1
ATOM 2588 C C . ARG B 1 72 ? -14.609 -5.223 33.125 1 90.44 72 ARG B C 1
ATOM 2590 O O . ARG B 1 72 ? -15.508 -4.852 33.875 1 90.44 72 ARG B O 1
ATOM 2597 N N . LEU B 1 73 ? -13.477 -5.621 33.531 1 90.81 73 LEU B N 1
ATOM 2598 C CA . LEU B 1 73 ? -13.25 -5.859 34.969 1 90.81 73 LEU B CA 1
ATOM 2599 C C . LEU B 1 73 ? -12.867 -4.562 35.688 1 90.81 73 LEU B C 1
ATOM 2601 O O . LEU B 1 73 ? -13.234 -4.355 36.844 1 90.81 73 LEU B O 1
ATOM 2605 N N . PHE B 1 74 ? -12.102 -3.713 34.938 1 90.5 74 PHE B N 1
ATOM 2606 C CA . PHE B 1 74 ? -11.469 -2.635 35.688 1 90.5 74 PHE B CA 1
ATOM 2607 C C . PHE B 1 74 ? -11.875 -1.275 35.156 1 90.5 74 PHE B C 1
ATOM 2609 O O . PHE B 1 74 ? -11.688 -0.248 35.812 1 90.5 74 PHE B O 1
ATOM 2616 N N . LEU B 1 75 ? -12.414 -1.186 33.875 1 88.12 75 LEU B N 1
ATOM 2617 C CA . LEU B 1 75 ? -12.648 0.119 33.281 1 88.12 75 LEU B CA 1
A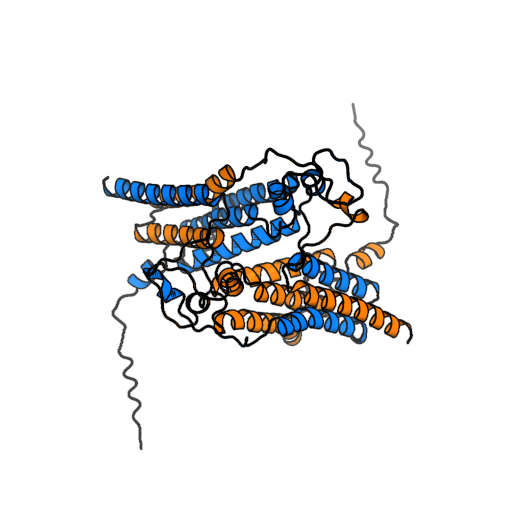TOM 2618 C C . LEU B 1 75 ? -14.141 0.358 33.062 1 88.12 75 LEU B C 1
ATOM 2620 O O . LEU B 1 75 ? -14.523 1.243 32.312 1 88.12 75 LEU B O 1
ATOM 2624 N N . GLY B 1 76 ? -14.953 -0.534 33.625 1 86.75 76 GLY B N 1
ATOM 2625 C CA . GLY B 1 76 ? -16.391 -0.284 33.625 1 86.75 76 GLY B CA 1
ATOM 2626 C C . GLY B 1 76 ? -17.047 -0.594 32.281 1 86.75 76 GLY B C 1
ATOM 2627 O O . GLY B 1 76 ? -18.125 -0.078 32 1 86.75 76 GLY B O 1
ATOM 2628 N N . ALA B 1 77 ? -16.422 -1.313 31.422 1 90.06 77 ALA B N 1
ATOM 2629 C CA . ALA B 1 77 ? -17.031 -1.724 30.156 1 90.06 77 ALA B CA 1
ATOM 2630 C C . ALA B 1 77 ? -18.203 -2.676 30.406 1 90.06 77 ALA B C 1
ATOM 2632 O O . ALA B 1 77 ? -18.062 -3.664 31.125 1 90.06 77 ALA B O 1
ATOM 2633 N N . ASP B 1 78 ? -19.406 -2.363 29.891 1 89.75 78 ASP B N 1
ATOM 2634 C CA . ASP B 1 78 ? -20.578 -3.213 30.094 1 89.75 78 ASP B CA 1
ATOM 2635 C C . ASP B 1 78 ? -20.641 -4.328 29.062 1 89.75 78 ASP B C 1
ATOM 2637 O O . ASP B 1 78 ? -19.703 -4.492 28.266 1 89.75 78 ASP B O 1
ATOM 2641 N N . GLN B 1 79 ? -21.672 -5.105 29.062 1 88.5 79 GLN B N 1
ATOM 2642 C CA . GLN B 1 79 ? -21.812 -6.27 28.188 1 88.5 79 GLN B CA 1
ATOM 2643 C C . GLN B 1 79 ? -21.906 -5.852 26.719 1 88.5 79 GLN B C 1
ATOM 2645 O O . GLN B 1 79 ? -21.359 -6.523 25.844 1 88.5 79 GLN B O 1
ATOM 2650 N N . GLU B 1 80 ? -22.578 -4.762 26.531 1 87.31 80 GLU B N 1
ATOM 2651 C CA . GLU B 1 80 ? -22.719 -4.277 25.156 1 87.31 80 GLU B CA 1
ATOM 2652 C C . GLU B 1 80 ? -21.375 -3.826 24.594 1 87.31 80 GLU B C 1
ATOM 2654 O O . GLU B 1 80 ? -21.062 -4.094 23.438 1 87.31 80 GLU B O 1
ATOM 2659 N N . ASP B 1 81 ? -20.672 -3.201 25.453 1 91.5 81 ASP B N 1
ATOM 2660 C CA . ASP B 1 81 ? -19.328 -2.766 25.078 1 91.5 81 ASP B CA 1
ATOM 2661 C C . ASP B 1 81 ? -18.438 -3.959 24.734 1 91.5 81 ASP B C 1
ATOM 2663 O O . ASP B 1 81 ? -17.719 -3.941 23.734 1 91.5 81 ASP B O 1
ATOM 2667 N N . THR B 1 82 ? -18.469 -4.953 25.547 1 90.75 82 THR B N 1
ATOM 2668 C CA . THR B 1 82 ? -17.672 -6.156 25.344 1 90.75 82 THR B CA 1
ATOM 2669 C C . THR B 1 82 ? -18.062 -6.84 24.031 1 90.75 82 THR B C 1
ATOM 2671 O O . THR B 1 82 ? -17.203 -7.281 23.281 1 90.75 82 THR B O 1
ATOM 2674 N N . ARG B 1 83 ? -19.328 -6.891 23.766 1 87.94 83 ARG B N 1
ATOM 2675 C CA . ARG B 1 83 ? -19.812 -7.512 22.547 1 87.94 83 ARG B CA 1
ATOM 2676 C C . ARG B 1 83 ? -19.328 -6.754 21.312 1 87.94 83 ARG B C 1
ATOM 2678 O O . ARG B 1 83 ? -18.844 -7.359 20.359 1 87.94 83 ARG B O 1
ATOM 2685 N N . GLU B 1 84 ? -19.438 -5.465 21.391 1 90 84 GLU B N 1
ATOM 2686 C CA . GLU B 1 84 ? -19.047 -4.648 20.25 1 90 84 GLU B CA 1
ATOM 2687 C C . GLU B 1 84 ? -17.531 -4.719 20.016 1 90 84 GLU B C 1
ATOM 2689 O O . GLU B 1 84 ? -17.078 -4.746 18.875 1 90 84 GLU B O 1
ATOM 2694 N N . ALA B 1 85 ? -16.781 -4.715 21.078 1 92.56 85 ALA B N 1
ATOM 2695 C CA . ALA B 1 85 ? -15.336 -4.832 20.953 1 92.56 85 ALA B CA 1
ATOM 2696 C C . ALA B 1 85 ? -14.945 -6.172 20.328 1 92.56 85 ALA B C 1
ATOM 2698 O O . ALA B 1 85 ? -14.062 -6.238 19.469 1 92.56 85 ALA B O 1
ATOM 2699 N N . CYS B 1 86 ? -15.594 -7.211 20.703 1 88.75 86 CYS B N 1
ATOM 2700 C CA . CYS B 1 86 ? -15.336 -8.539 20.156 1 88.75 86 CYS B CA 1
ATOM 2701 C C . CYS B 1 86 ? -15.711 -8.602 18.688 1 88.75 86 CYS B C 1
ATOM 2703 O O . CYS B 1 86 ? -15.016 -9.242 17.891 1 88.75 86 CYS B O 1
ATOM 2705 N N . LEU B 1 87 ? -16.812 -7.902 18.422 1 86.81 87 LEU B N 1
ATOM 2706 C CA . LEU B 1 87 ? -17.234 -7.859 17.016 1 86.81 87 LEU B CA 1
ATOM 2707 C C . LEU B 1 87 ? -16.203 -7.129 16.172 1 86.81 87 LEU B C 1
ATOM 2709 O O . LEU B 1 87 ? -15.922 -7.543 15.039 1 86.81 87 LEU B O 1
ATOM 2713 N N . GLY B 1 88 ? -15.672 -6.109 16.688 1 87.12 88 GLY B N 1
ATOM 2714 C CA . GLY B 1 88 ? -14.617 -5.402 15.977 1 87.12 88 GLY B CA 1
ATOM 2715 C C . GLY B 1 88 ? -13.383 -6.258 15.727 1 87.12 88 GLY B C 1
ATOM 2716 O O . GLY B 1 88 ? -12.852 -6.27 14.617 1 87.12 88 GLY B O 1
ATOM 2717 N N . GLU B 1 89 ? -12.945 -6.895 16.734 1 88.69 89 GLU B N 1
ATOM 2718 C CA . GLU B 1 89 ? -11.789 -7.777 16.609 1 88.69 89 GLU B CA 1
ATOM 2719 C C . GLU B 1 89 ? -12.055 -8.898 15.602 1 88.69 89 GLU B C 1
ATOM 2721 O O . GLU B 1 89 ? -11.188 -9.227 14.797 1 88.69 89 GLU B O 1
ATOM 2726 N N . ALA B 1 90 ? -13.203 -9.43 15.617 1 83.75 90 ALA B N 1
ATOM 2727 C CA . ALA B 1 90 ? -13.578 -10.508 14.711 1 83.75 90 ALA B CA 1
ATOM 2728 C C . ALA B 1 90 ? -13.609 -10.016 13.266 1 83.75 90 ALA B C 1
ATOM 2730 O O . ALA B 1 90 ? -13.227 -10.742 12.352 1 83.75 90 ALA B O 1
ATOM 2731 N N . ALA B 1 91 ? -14.055 -8.82 13.164 1 82.44 91 ALA B N 1
ATOM 2732 C CA . ALA B 1 91 ? -14.227 -8.273 11.82 1 82.44 91 ALA B CA 1
ATOM 2733 C C . ALA B 1 91 ? -12.883 -8.164 11.102 1 82.44 91 ALA B C 1
ATOM 2735 O O . ALA B 1 91 ? -12.734 -8.641 9.977 1 82.44 91 ALA B O 1
ATOM 2736 N N . TYR B 1 92 ? -11.875 -7.617 11.672 1 84.88 92 TYR B N 1
ATOM 2737 C CA . TYR B 1 92 ? -10.609 -7.473 10.953 1 84.88 92 TYR B CA 1
ATOM 2738 C C . TYR B 1 92 ? -9.898 -8.82 10.82 1 84.88 92 TYR B C 1
ATOM 2740 O O . TYR B 1 92 ? -9.164 -9.047 9.859 1 84.88 92 TYR B O 1
ATOM 2748 N N . SER B 1 93 ? -10.062 -9.641 11.844 1 82.25 93 SER B N 1
ATOM 2749 C CA . SER B 1 93 ? -9.477 -10.977 11.734 1 82.25 93 SER B CA 1
ATOM 2750 C C . SER B 1 93 ? -10.055 -11.734 10.539 1 82.25 93 SER B C 1
ATOM 2752 O O . SER B 1 93 ? -9.312 -12.367 9.781 1 82.25 93 SER B O 1
ATOM 2754 N N . ALA B 1 94 ? -11.367 -11.625 10.352 1 77.62 94 ALA B N 1
ATOM 2755 C CA . ALA B 1 94 ? -12.023 -12.281 9.227 1 77.62 94 ALA B CA 1
ATOM 2756 C C . ALA B 1 94 ? -11.547 -11.703 7.898 1 77.62 94 ALA B C 1
ATOM 2758 O O . ALA B 1 94 ? -11.312 -12.438 6.941 1 77.62 94 ALA B O 1
ATOM 2759 N N . LEU B 1 95 ? -11.391 -10.445 7.918 1 76.81 95 LEU B N 1
ATOM 2760 C CA . LEU B 1 95 ? -10.984 -9.766 6.691 1 76.81 95 LEU B CA 1
ATOM 2761 C C . LEU B 1 95 ? -9.562 -10.141 6.301 1 76.81 95 LEU B C 1
ATOM 2763 O O . LEU B 1 95 ? -9.242 -10.234 5.117 1 76.81 95 LEU B O 1
ATOM 2767 N N . LEU B 1 96 ? -8.688 -10.344 7.234 1 79.88 96 LEU B N 1
ATOM 2768 C CA . LEU B 1 96 ? -7.285 -10.609 6.941 1 79.88 96 LEU B CA 1
ATOM 2769 C C . LEU B 1 96 ? -7.047 -12.102 6.727 1 79.88 96 LEU B C 1
ATOM 2771 O O . LEU B 1 96 ? -6.227 -12.484 5.891 1 79.88 96 LEU B O 1
ATOM 2775 N N . LEU B 1 97 ? -7.801 -12.938 7.43 1 74.06 97 LEU B N 1
ATOM 2776 C CA . LEU B 1 97 ? -7.559 -14.375 7.379 1 74.06 97 LEU B CA 1
ATOM 2777 C C . LEU B 1 97 ? -8.391 -15.031 6.281 1 74.06 97 LEU B C 1
ATOM 2779 O O . LEU B 1 97 ? -7.949 -16 5.66 1 74.06 97 LEU B O 1
ATOM 2783 N N . CYS B 1 98 ? -9.555 -14.617 6.191 1 69.75 98 CYS B N 1
ATOM 2784 C CA . CYS B 1 98 ? -10.508 -15.188 5.246 1 69.75 98 CYS B CA 1
ATOM 2785 C C . CYS B 1 98 ? -11.281 -14.094 4.516 1 69.75 98 CYS B C 1
ATOM 2787 O O . CYS B 1 98 ? -12.469 -13.906 4.762 1 69.75 98 CYS B O 1
ATOM 2789 N N . PRO B 1 99 ? -10.523 -13.555 3.561 1 68.44 99 PRO B N 1
ATOM 2790 C CA . PRO B 1 99 ? -11.219 -12.461 2.871 1 68.44 99 PRO B CA 1
ATOM 2791 C C . PRO B 1 99 ? -12.523 -12.914 2.219 1 68.44 99 PRO B C 1
ATOM 2793 O O . PRO B 1 99 ? -12.609 -14.039 1.723 1 68.44 99 PRO B O 1
ATOM 2796 N N . ARG B 1 100 ? -13.555 -12.203 2.404 1 76.69 100 ARG B N 1
ATOM 2797 C CA . ARG B 1 100 ? -14.867 -12.453 1.819 1 76.69 100 ARG B CA 1
ATOM 2798 C C . ARG B 1 100 ? -14.789 -12.492 0.297 1 76.69 100 ARG B C 1
ATOM 2800 O O . ARG B 1 100 ? -13.984 -11.781 -0.309 1 76.69 100 ARG B O 1
ATOM 2807 N N . PRO B 1 101 ? -15.633 -13.43 -0.219 1 80.81 101 PRO B N 1
ATOM 2808 C CA . PRO B 1 101 ? -15.734 -13.391 -1.679 1 80.81 101 PRO B CA 1
ATOM 2809 C C . PRO B 1 101 ? -16.312 -12.07 -2.191 1 80.81 101 PRO B C 1
ATOM 2811 O O . PRO B 1 101 ? -16.953 -11.336 -1.429 1 80.81 101 PRO B O 1
ATOM 2814 N N . ARG B 1 102 ? -16.094 -11.789 -3.32 1 84.69 102 ARG B N 1
ATOM 2815 C CA . ARG B 1 102 ? -16.641 -10.594 -3.955 1 84.69 102 ARG B CA 1
ATOM 2816 C C . ARG B 1 102 ? -18.172 -10.562 -3.834 1 84.69 102 ARG B C 1
ATOM 2818 O O . ARG B 1 102 ? -18.812 -11.609 -3.701 1 84.69 102 ARG B O 1
ATOM 2825 N N . PRO B 1 103 ? -18.75 -9.383 -3.916 1 84.5 103 PRO B N 1
ATOM 2826 C CA . PRO B 1 103 ? -20.203 -9.266 -3.811 1 84.5 103 PRO B CA 1
ATOM 2827 C C . PRO B 1 103 ? -20.938 -9.992 -4.938 1 84.5 103 PRO B C 1
ATOM 2829 O O . PRO B 1 103 ? -22.078 -10.406 -4.766 1 84.5 103 PRO B O 1
ATOM 2832 N N . ASP B 1 104 ? -20.344 -10.195 -5.977 1 85.5 104 ASP B N 1
ATOM 2833 C CA . ASP B 1 104 ? -20.984 -10.836 -7.117 1 85.5 104 ASP B CA 1
ATOM 2834 C C . ASP B 1 104 ? -20.578 -12.305 -7.234 1 85.5 104 ASP B C 1
ATOM 2836 O O . ASP B 1 104 ? -20.672 -12.898 -8.305 1 85.5 104 ASP B O 1
ATOM 2840 N N . PHE B 1 105 ? -20.125 -12.891 -6.262 1 86.38 105 PHE B N 1
ATOM 2841 C CA . PHE B 1 105 ? -19.547 -14.227 -6.285 1 86.38 105 PHE B CA 1
ATOM 2842 C C . PHE B 1 105 ? -20.578 -15.258 -6.695 1 86.38 105 PHE B C 1
ATOM 2844 O O . PHE B 1 105 ? -20.266 -16.219 -7.402 1 86.38 105 PHE B O 1
ATOM 2851 N N . PHE B 1 106 ? -21.844 -15.078 -6.211 1 83.56 106 PHE B N 1
ATOM 2852 C CA . PHE B 1 106 ? -22.891 -16.047 -6.5 1 83.56 106 PHE B CA 1
ATOM 2853 C C . PHE B 1 106 ? -23.016 -16.266 -8.008 1 83.56 106 PHE B C 1
ATOM 2855 O O . PHE B 1 106 ? -23.047 -17.406 -8.469 1 83.56 106 PHE B O 1
ATOM 2862 N N . TYR B 1 107 ? -23.031 -15.227 -8.695 1 87.19 107 TYR B N 1
ATOM 2863 C CA . TYR B 1 107 ? -23.281 -15.336 -10.125 1 87.19 107 TYR B CA 1
ATOM 2864 C C . TYR B 1 107 ? -22.016 -15.703 -10.875 1 87.19 107 TYR B C 1
ATOM 2866 O O . TYR B 1 107 ? -22.062 -16.125 -12.031 1 87.19 107 TYR B O 1
ATOM 2874 N N . ARG B 1 108 ? -20.922 -15.516 -10.242 1 85.31 108 ARG B N 1
ATOM 2875 C CA . ARG B 1 108 ? -19.703 -16.094 -10.781 1 85.31 108 ARG B CA 1
ATOM 2876 C C . ARG B 1 108 ? -19.703 -17.609 -10.656 1 85.31 108 ARG B C 1
ATOM 2878 O O . ARG B 1 108 ? -19.234 -18.312 -11.555 1 85.31 108 ARG B O 1
ATOM 2885 N N . CYS B 1 109 ? -20.141 -18.016 -9.531 1 85.12 109 CYS B N 1
ATOM 2886 C CA . CYS B 1 109 ? -2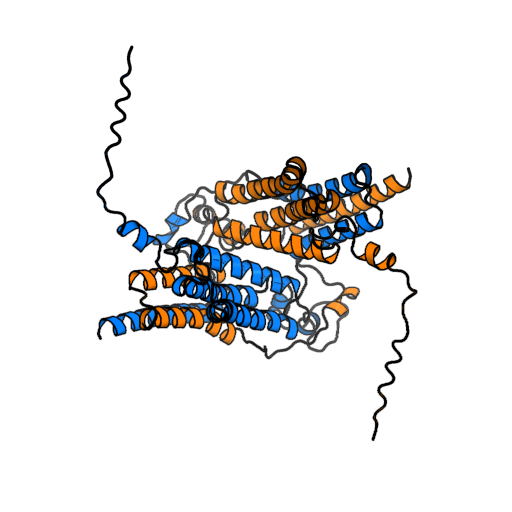0.188 -19.438 -9.234 1 85.12 109 CYS B CA 1
ATOM 2887 C C . CYS B 1 109 ? -21.312 -20.125 -10.008 1 85.12 109 CYS B C 1
ATOM 2889 O O . CYS B 1 109 ? -21.141 -21.25 -10.492 1 85.12 109 CYS B O 1
ATOM 2891 N N . PHE B 1 110 ? -22.5 -19.438 -10.031 1 89 110 PHE B N 1
ATOM 2892 C CA . PHE B 1 110 ? -23.672 -19.953 -10.727 1 89 110 PHE B CA 1
ATOM 2893 C C . PHE B 1 110 ? -24.203 -18.953 -11.734 1 89 110 PHE B C 1
ATOM 2895 O O . PHE B 1 110 ? -25.219 -18.297 -11.484 1 89 110 PHE B O 1
ATOM 2902 N N . PRO B 1 111 ? -23.656 -18.922 -12.898 1 88.88 111 PRO B N 1
ATOM 2903 C CA . PRO B 1 111 ? -24.047 -17.922 -13.891 1 88.88 111 PRO B CA 1
ATOM 2904 C C . PRO B 1 111 ? -25.531 -18.047 -14.289 1 88.88 111 PRO B C 1
ATOM 2906 O O . PRO B 1 111 ? -26.141 -17.047 -14.672 1 88.88 111 PRO B O 1
ATOM 2909 N N . ASP B 1 112 ? -26.062 -19.172 -14.125 1 88.5 112 ASP B N 1
ATOM 2910 C CA . ASP B 1 112 ? -27.469 -19.375 -14.484 1 88.5 112 ASP B CA 1
ATOM 2911 C C . ASP B 1 112 ? -28.391 -19.062 -13.312 1 88.5 112 ASP B C 1
ATOM 2913 O O . ASP B 1 112 ? -29.609 -19.109 -13.445 1 88.5 112 ASP B O 1
ATOM 2917 N N . GLY B 1 113 ? -27.766 -18.797 -12.086 1 84.25 113 GLY B N 1
ATOM 2918 C CA . GLY B 1 113 ? -28.547 -18.438 -10.914 1 84.25 113 GLY B CA 1
ATOM 2919 C C . GLY B 1 113 ? -29.094 -19.656 -10.172 1 84.25 113 GLY B C 1
ATOM 2920 O O . GLY B 1 113 ? -29.828 -19.516 -9.195 1 84.25 113 GLY B O 1
ATOM 2921 N N . ARG B 1 114 ? -28.766 -20.891 -10.641 1 83.38 114 ARG B N 1
ATOM 2922 C CA . ARG B 1 114 ? -29.281 -22.109 -10.031 1 83.38 114 ARG B CA 1
ATOM 2923 C C . ARG B 1 114 ? -28.203 -22.812 -9.211 1 83.38 114 ARG B C 1
ATOM 2925 O O . ARG B 1 114 ? -27.156 -23.156 -9.734 1 83.38 114 ARG B O 1
ATOM 2932 N N . VAL B 1 115 ? -28.438 -22.938 -7.934 1 81.75 115 VAL B N 1
ATOM 2933 C CA . VAL B 1 115 ? -27.516 -23.625 -7.027 1 81.75 115 VAL B CA 1
ATOM 2934 C C . VAL B 1 115 ? -27.766 -25.125 -7.078 1 81.75 115 VAL B C 1
ATOM 2936 O O . VAL B 1 115 ? -28.906 -25.578 -7.172 1 81.75 115 VAL B O 1
ATOM 2939 N N . ASN B 1 116 ? -26.719 -25.859 -7.16 1 79.69 116 ASN B N 1
ATOM 2940 C CA . ASN B 1 116 ? -26.844 -27.312 -7.113 1 79.69 116 ASN B CA 1
ATOM 2941 C C . ASN B 1 116 ? -26.734 -27.828 -5.684 1 79.69 116 ASN B C 1
ATOM 2943 O O . ASN B 1 116 ? -26.375 -27.094 -4.77 1 79.69 116 ASN B O 1
ATOM 2947 N N . THR B 1 117 ? -27.078 -28.984 -5.469 1 75.25 117 THR B N 1
ATOM 2948 C CA . THR B 1 117 ? -27.141 -29.594 -4.141 1 75.25 117 THR B CA 1
ATOM 2949 C C . THR B 1 117 ? -25.75 -29.719 -3.535 1 75.25 117 THR B C 1
ATOM 2951 O O . THR B 1 117 ? -25.594 -29.641 -2.314 1 75.25 117 THR B O 1
ATOM 2954 N N . GLU B 1 118 ? -24.781 -29.875 -4.375 1 75.81 118 GLU B N 1
ATOM 2955 C CA . GLU B 1 118 ? -23.422 -30.062 -3.904 1 75.81 118 GLU B CA 1
ATOM 2956 C C . GLU B 1 118 ? -22.734 -28.734 -3.619 1 75.81 118 GLU B C 1
ATOM 2958 O O . GLU B 1 118 ? -21.672 -28.688 -3.012 1 75.81 118 GLU B O 1
ATOM 2963 N N . LEU B 1 119 ? -23.328 -27.703 -3.965 1 77.25 119 LEU B N 1
ATOM 2964 C CA . LEU B 1 119 ? -22.812 -26.359 -3.771 1 77.25 119 LEU B CA 1
ATOM 2965 C C . LEU B 1 119 ? -21.453 -26.188 -4.469 1 77.25 119 LEU B C 1
ATOM 2967 O O . LEU B 1 119 ? -20.562 -25.531 -3.943 1 77.25 119 LEU B O 1
ATOM 2971 N N . THR B 1 120 ? -21.375 -26.984 -5.504 1 82.19 120 THR B N 1
ATOM 2972 C CA . THR B 1 120 ? -20.172 -26.859 -6.328 1 82.19 120 THR B CA 1
ATOM 2973 C C . THR B 1 120 ? -20.375 -25.812 -7.426 1 82.19 120 THR B C 1
ATOM 2975 O O . THR B 1 120 ? -21.375 -25.859 -8.148 1 82.19 120 THR B O 1
ATOM 2978 N N . CYS B 1 121 ? -19.484 -24.953 -7.535 1 84.69 121 CYS B N 1
ATOM 2979 C CA . CYS B 1 121 ? -19.594 -23.891 -8.531 1 84.69 121 CYS B CA 1
ATOM 2980 C C . CYS B 1 121 ? -19.547 -24.469 -9.945 1 84.69 121 CYS B C 1
ATOM 2982 O O . CYS B 1 121 ? -18.797 -25.406 -10.211 1 84.69 121 CYS B O 1
ATOM 2984 N N . THR B 1 122 ? -20.422 -23.953 -10.859 1 88.56 122 THR B N 1
ATOM 2985 C CA . THR B 1 122 ? -20.516 -24.422 -12.234 1 88.56 122 THR B CA 1
ATOM 2986 C C . THR B 1 122 ? -19.938 -23.391 -13.195 1 88.56 122 THR B C 1
ATOM 2988 O O . THR B 1 122 ? -19.781 -23.672 -14.391 1 88.56 122 THR B O 1
ATOM 2991 N N . GLY B 1 123 ? -19.594 -22.234 -12.711 1 88.12 123 GLY B N 1
ATOM 2992 C CA . GLY B 1 123 ? -19.062 -21.188 -13.562 1 88.12 123 GLY B CA 1
ATOM 2993 C C . GLY B 1 123 ? -17.609 -21.438 -13.969 1 88.12 123 GLY B C 1
ATOM 2994 O O . GLY B 1 123 ? -17.047 -22.469 -13.641 1 88.12 123 GLY B O 1
ATOM 2995 N N . ASP B 1 124 ? -17.109 -20.578 -14.844 1 87.88 124 ASP B N 1
ATOM 2996 C CA . ASP B 1 124 ? -15.703 -20.625 -15.25 1 87.88 124 ASP B CA 1
ATOM 2997 C C . ASP B 1 124 ? -14.781 -20.609 -14.039 1 87.88 124 ASP B C 1
ATOM 2999 O O . ASP B 1 124 ? -14.859 -19.703 -13.195 1 87.88 124 ASP B O 1
ATOM 3003 N N . PRO B 1 125 ? -13.945 -21.578 -13.891 1 81.88 125 PRO B N 1
ATOM 3004 C CA . PRO B 1 125 ? -13.086 -21.703 -12.711 1 81.88 125 PRO B CA 1
ATOM 3005 C C . PRO B 1 125 ? -12.25 -20.453 -12.461 1 81.88 125 PRO B C 1
ATOM 3007 O O . PRO B 1 125 ? -12.016 -20.078 -11.305 1 81.88 125 PRO B O 1
ATOM 3010 N N . ASN B 1 126 ? -11.797 -19.906 -13.555 1 77.25 126 ASN B N 1
ATOM 3011 C CA . ASN B 1 126 ? -10.984 -18.703 -13.398 1 77.25 126 ASN B CA 1
ATOM 3012 C C . ASN B 1 126 ? -11.797 -17.531 -12.828 1 77.25 126 ASN B C 1
ATOM 3014 O O . ASN B 1 126 ? -11.312 -16.797 -11.977 1 77.25 126 ASN B O 1
ATOM 3018 N N . VAL B 1 127 ? -12.938 -17.422 -13.32 1 81.88 127 VAL B N 1
ATOM 3019 C CA . VAL B 1 127 ? -13.828 -16.359 -12.859 1 81.88 127 VAL B CA 1
ATOM 3020 C C . VAL B 1 127 ? -14.219 -16.594 -11.406 1 81.88 127 VAL B C 1
ATOM 3022 O O . VAL B 1 127 ? -14.281 -15.664 -10.609 1 81.88 127 VAL B O 1
ATOM 3025 N N . VAL B 1 128 ? -14.461 -17.859 -11.055 1 81.25 128 VAL B N 1
ATOM 3026 C CA . VAL B 1 128 ? -14.836 -18.234 -9.695 1 81.25 128 VAL B CA 1
ATOM 3027 C C . VAL B 1 128 ? -13.664 -17.969 -8.75 1 81.25 128 VAL B C 1
ATOM 3029 O O . VAL B 1 128 ? -13.852 -17.438 -7.656 1 81.25 128 VAL B O 1
ATOM 3032 N N . ALA B 1 129 ? -12.469 -18.328 -9.195 1 75.38 129 ALA B N 1
ATOM 3033 C CA . ALA B 1 129 ? -11.281 -18.141 -8.375 1 75.38 129 ALA B CA 1
ATOM 3034 C C . ALA B 1 129 ? -11.039 -16.656 -8.109 1 75.38 129 ALA B C 1
ATOM 3036 O O . ALA B 1 129 ? -10.648 -16.266 -7.008 1 75.38 129 ALA B O 1
ATOM 3037 N N . GLU B 1 130 ? -11.281 -15.844 -9.078 1 76.81 130 GLU B N 1
ATOM 3038 C CA . GLU B 1 130 ? -11.141 -14.398 -8.93 1 76.81 130 GLU B CA 1
ATOM 3039 C C . GLU B 1 130 ? -12.125 -13.852 -7.902 1 76.81 130 GLU B C 1
ATOM 3041 O O . GLU B 1 130 ? -11.82 -12.891 -7.195 1 76.81 130 GLU B O 1
ATOM 3046 N N . GLY B 1 131 ? -13.203 -14.453 -7.922 1 79.06 131 GLY B N 1
ATOM 3047 C CA . GLY B 1 131 ? -14.25 -14 -7.012 1 79.06 131 GLY B CA 1
ATOM 3048 C C . GLY B 1 131 ? -13.969 -14.359 -5.566 1 79.06 131 GLY B C 1
ATOM 3049 O O . GLY B 1 131 ? -14.508 -13.734 -4.652 1 79.06 131 GLY B O 1
ATOM 3050 N N . ARG B 1 132 ? -13.102 -15.391 -5.363 1 76.25 132 ARG B N 1
ATOM 3051 C CA . ARG B 1 132 ? -12.812 -15.867 -4.016 1 76.25 132 ARG B CA 1
ATOM 3052 C C . ARG B 1 132 ? -11.766 -14.992 -3.336 1 76.25 132 ARG B C 1
ATOM 3054 O O . ARG B 1 132 ? -11.773 -14.844 -2.111 1 76.25 132 ARG B O 1
ATOM 3061 N N . LYS B 1 133 ? -10.758 -14.523 -4.074 1 69.25 133 LYS B N 1
ATOM 3062 C CA . LYS B 1 133 ? -9.695 -13.695 -3.516 1 69.25 133 LYS B CA 1
ATOM 3063 C C . LYS B 1 133 ? -9.82 -12.25 -3.979 1 69.25 133 LYS B C 1
ATOM 3065 O O . LYS B 1 133 ? -9.516 -11.93 -5.129 1 69.25 133 LYS B O 1
ATOM 3070 N N . SER B 1 134 ? -10.391 -11.391 -3.078 1 74.81 134 SER B N 1
ATOM 3071 C CA . SER B 1 134 ? -10.719 -10.039 -3.518 1 74.81 134 SER B CA 1
ATOM 3072 C C . SER B 1 134 ? -10.008 -8.992 -2.674 1 74.81 134 SER B C 1
ATOM 3074 O O . SER B 1 134 ? -9.883 -7.84 -3.08 1 74.81 134 SER B O 1
ATOM 3076 N N . PHE B 1 135 ? -9.383 -9.406 -1.58 1 78.56 135 PHE B N 1
ATOM 3077 C CA . PHE B 1 135 ? -8.883 -8.406 -0.651 1 78.56 135 PHE B CA 1
ATOM 3078 C C . PHE B 1 135 ? -7.367 -8.258 -0.778 1 78.56 135 PHE B C 1
ATOM 3080 O O . PHE B 1 135 ? -6.645 -9.25 -0.813 1 78.56 135 PHE B O 1
ATOM 3087 N N . PRO B 1 136 ? -6.746 -7.066 -0.868 1 86.12 136 PRO B N 1
ATOM 3088 C CA . PRO B 1 136 ? -7.414 -5.773 -1.048 1 86.12 136 PRO B CA 1
ATOM 3089 C C . PRO B 1 136 ? -7.664 -5.438 -2.516 1 86.12 136 PRO B C 1
ATOM 3091 O O . PRO B 1 136 ? -7.191 -6.148 -3.404 1 86.12 136 PRO B O 1
ATOM 3094 N N . SER B 1 137 ? -8.484 -4.359 -2.797 1 88.06 137 SER B N 1
ATOM 3095 C CA . SER B 1 137 ? -8.805 -3.965 -4.164 1 88.06 137 SER B CA 1
ATOM 3096 C C . SER B 1 137 ? -7.559 -3.5 -4.914 1 88.06 137 SER B C 1
ATOM 3098 O O . SER B 1 137 ? -6.957 -2.484 -4.555 1 88.06 137 SER B O 1
ATOM 3100 N N . GLY B 1 138 ? -7.223 -4.203 -6.004 1 85.88 138 GLY B N 1
ATOM 3101 C CA . GLY B 1 138 ? -6.098 -3.83 -6.848 1 85.88 138 GLY B CA 1
ATOM 3102 C C . GLY B 1 138 ? -6.324 -2.537 -7.605 1 85.88 138 GLY B C 1
ATOM 3103 O O . GLY B 1 138 ? -5.418 -1.707 -7.715 1 85.88 138 GLY B O 1
ATOM 3104 N N . HIS B 1 139 ? -7.551 -2.33 -8.125 1 88.12 139 HIS B N 1
ATOM 3105 C CA . HIS B 1 139 ? -7.891 -1.109 -8.844 1 88.12 139 HIS B CA 1
ATOM 3106 C C . HIS B 1 139 ? -7.68 0.124 -7.973 1 88.12 139 HIS B C 1
ATOM 3108 O O . HIS B 1 139 ? -7.082 1.109 -8.414 1 88.12 139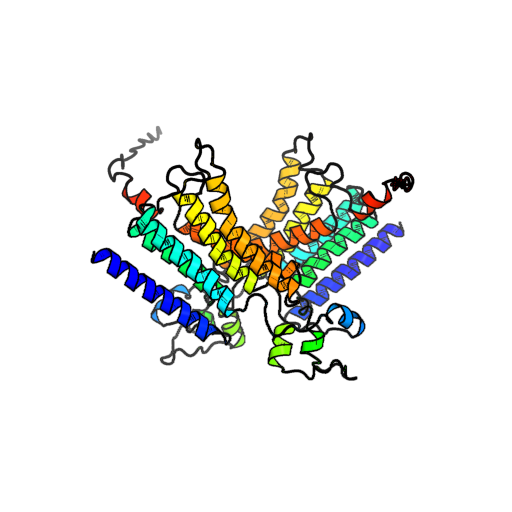 HIS B O 1
ATOM 3114 N N . SER B 1 140 ? -8.148 -0.038 -6.801 1 93.75 140 SER B N 1
ATOM 3115 C CA . SER B 1 140 ? -8.031 1.087 -5.875 1 93.75 140 SER B CA 1
ATOM 3116 C C . SER B 1 140 ? -6.578 1.378 -5.539 1 93.75 140 SER B C 1
ATOM 3118 O O . SER B 1 140 ? -6.164 2.539 -5.488 1 93.75 140 SER B O 1
ATOM 3120 N N . SER B 1 141 ? -5.809 0.322 -5.324 1 92.31 141 SER B N 1
ATOM 3121 C CA . SER B 1 141 ? -4.398 0.487 -4.988 1 92.31 141 SER B CA 1
ATOM 3122 C C . SER B 1 141 ? -3.643 1.188 -6.113 1 92.31 141 SER B C 1
ATOM 3124 O O . SER B 1 141 ? -2.912 2.152 -5.871 1 92.31 141 SER B O 1
ATOM 3126 N N . PHE B 1 142 ? -3.916 0.792 -7.301 1 91.56 142 PHE B N 1
ATOM 3127 C CA . PHE B 1 142 ? -3.205 1.351 -8.445 1 91.56 142 PHE B CA 1
ATOM 3128 C C . PHE B 1 142 ? -3.637 2.791 -8.703 1 91.56 142 PHE B C 1
ATOM 3130 O O . PHE B 1 142 ? -2.805 3.65 -8.992 1 91.56 142 PHE B O 1
ATOM 3137 N N . ALA B 1 143 ? -4.895 2.953 -8.648 1 95.5 143 ALA B N 1
ATOM 3138 C CA . ALA B 1 143 ? -5.418 4.297 -8.875 1 95.5 143 ALA B CA 1
ATOM 3139 C C . ALA B 1 143 ? -4.836 5.289 -7.875 1 95.5 143 ALA B C 1
ATOM 3141 O O . ALA B 1 143 ? -4.387 6.375 -8.25 1 95.5 143 ALA B O 1
ATOM 3142 N N . PHE B 1 144 ? -4.84 4.93 -6.637 1 97.06 144 PHE B N 1
ATOM 3143 C CA . PHE B 1 144 ? -4.344 5.844 -5.609 1 97.06 144 PHE B CA 1
ATOM 3144 C C . PHE B 1 144 ? -2.826 5.957 -5.68 1 97.06 144 PHE B C 1
ATOM 3146 O O . PHE B 1 144 ? -2.268 7.02 -5.398 1 97.06 144 PHE B O 1
ATOM 3153 N N . ALA B 1 145 ? -2.131 4.906 -6.047 1 94.62 145 ALA B N 1
ATOM 3154 C CA . ALA B 1 145 ? -0.678 5.004 -6.172 1 94.62 145 ALA B CA 1
ATOM 3155 C C . ALA B 1 145 ? -0.287 6.043 -7.219 1 94.62 145 ALA B C 1
ATOM 3157 O O . ALA B 1 145 ? 0.501 6.949 -6.941 1 94.62 145 ALA B O 1
ATOM 3158 N N . GLY B 1 146 ? -0.914 5.984 -8.328 1 95.75 146 GLY B N 1
ATOM 3159 C CA . GLY B 1 146 ? -0.564 6.883 -9.422 1 95.75 146 GLY B CA 1
ATOM 3160 C C . GLY B 1 146 ? -1.048 8.305 -9.203 1 95.75 146 GLY B C 1
ATOM 3161 O O . GLY B 1 146 ? -0.274 9.258 -9.32 1 95.75 146 GLY B O 1
ATOM 3162 N N . LEU B 1 147 ? -2.273 8.438 -8.852 1 97.81 147 LEU B N 1
ATOM 3163 C CA . LEU B 1 147 ? -2.889 9.758 -8.773 1 97.81 147 LEU B CA 1
ATOM 3164 C C . LEU B 1 147 ? -2.484 10.477 -7.496 1 97.81 147 LEU B C 1
ATOM 3166 O O . LEU B 1 147 ? -2.391 11.703 -7.473 1 97.81 147 LEU B O 1
ATOM 3170 N N . ALA B 1 148 ? -2.23 9.703 -6.441 1 97.94 148 ALA B N 1
ATOM 3171 C CA . ALA B 1 148 ? -1.67 10.352 -5.262 1 97.94 148 ALA B CA 1
ATOM 3172 C C . ALA B 1 148 ? -0.254 10.852 -5.531 1 97.94 148 ALA B C 1
ATOM 3174 O O . ALA B 1 148 ? 0.143 11.906 -5.035 1 97.94 148 ALA B O 1
ATOM 3175 N N . PHE B 1 149 ? 0.586 10.078 -6.254 1 96.81 149 PHE B N 1
ATOM 3176 C CA . PHE B 1 149 ? 1.912 10.547 -6.641 1 96.81 149 PHE B CA 1
ATOM 3177 C C . PHE B 1 149 ? 1.819 11.867 -7.398 1 96.81 149 PHE B C 1
ATOM 3179 O O . PHE B 1 149 ? 2.602 12.781 -7.148 1 96.81 149 PHE B O 1
ATOM 3186 N N . CYS B 1 150 ? 0.785 11.961 -8.258 1 96.69 150 CYS B N 1
ATOM 3187 C CA . CYS B 1 150 ? 0.536 13.211 -8.969 1 96.69 150 CYS B CA 1
ATOM 3188 C C . CYS B 1 150 ? 0.234 14.336 -7.992 1 96.69 150 CYS B C 1
ATOM 3190 O O . CYS B 1 150 ? 0.753 15.445 -8.141 1 96.69 150 CYS B O 1
ATOM 3192 N N . ALA B 1 151 ? -0.572 14.055 -7.016 1 97.75 151 ALA B N 1
ATOM 3193 C CA . ALA B 1 151 ? -0.962 15.062 -6.035 1 97.75 151 ALA B CA 1
ATOM 3194 C C . ALA B 1 151 ? 0.251 15.57 -5.262 1 97.75 151 ALA B C 1
ATOM 3196 O O . ALA B 1 151 ? 0.428 16.781 -5.098 1 97.75 151 ALA B O 1
ATOM 3197 N N . PHE B 1 152 ? 1.101 14.695 -4.836 1 96.69 152 PHE B N 1
ATOM 3198 C CA . PHE B 1 152 ? 2.283 15.078 -4.074 1 96.69 152 PHE B CA 1
ATOM 3199 C C . PHE B 1 152 ? 3.25 15.875 -4.945 1 96.69 152 PHE B C 1
ATOM 3201 O O . PHE B 1 152 ? 3.801 16.891 -4.508 1 96.69 152 PHE B O 1
ATOM 3208 N N . TYR B 1 153 ? 3.469 15.359 -6.145 1 95.88 153 TYR B N 1
ATOM 3209 C CA . TYR B 1 153 ? 4.383 16.016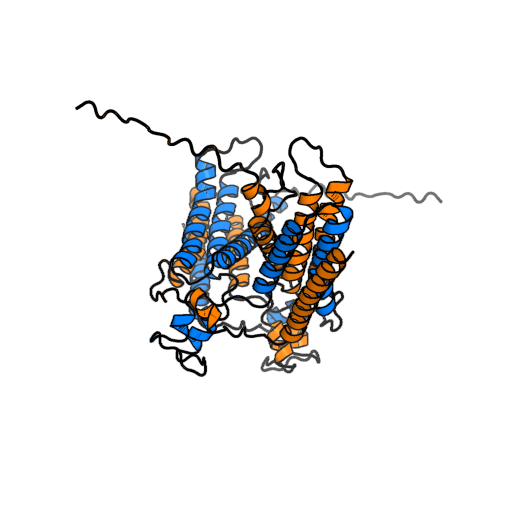 -7.07 1 95.88 153 TYR B CA 1
ATOM 3210 C C . TYR B 1 153 ? 3.918 17.438 -7.375 1 95.88 153 TYR B C 1
ATOM 3212 O O . TYR B 1 153 ? 4.715 18.375 -7.352 1 95.88 153 TYR B O 1
ATOM 3220 N N . LEU B 1 154 ? 2.648 17.578 -7.645 1 94.56 154 LEU B N 1
ATOM 3221 C CA . LEU B 1 154 ? 2.068 18.875 -7.938 1 94.56 154 LEU B CA 1
ATOM 3222 C C . LEU B 1 154 ? 2.164 19.797 -6.73 1 94.56 154 LEU B C 1
ATOM 3224 O O . LEU B 1 154 ? 2.475 20.984 -6.871 1 94.56 154 LEU B O 1
ATOM 3228 N N . ALA B 1 155 ? 1.854 19.312 -5.551 1 95.25 155 ALA B N 1
ATOM 3229 C CA . ALA B 1 155 ? 1.929 20.094 -4.324 1 95.25 155 ALA B CA 1
ATOM 3230 C C . ALA B 1 155 ? 3.344 20.625 -4.09 1 95.25 155 ALA B C 1
ATOM 3232 O O . ALA B 1 155 ? 3.527 21.734 -3.609 1 95.25 155 ALA B O 1
ATOM 3233 N N . GLY B 1 156 ? 4.391 19.797 -4.395 1 93.5 156 GLY B N 1
ATOM 3234 C CA . GLY B 1 156 ? 5.777 20.219 -4.27 1 93.5 156 GLY B CA 1
ATOM 3235 C C . GLY B 1 156 ? 6.152 21.312 -5.246 1 93.5 156 GLY B C 1
ATOM 3236 O O . GLY B 1 156 ? 6.762 22.312 -4.859 1 93.5 156 GLY B O 1
ATOM 3237 N N . LYS B 1 157 ? 5.723 21.188 -6.461 1 93.25 157 LYS B N 1
ATOM 3238 C CA . LYS B 1 157 ? 6.082 22.141 -7.5 1 93.25 157 LYS B CA 1
ATOM 3239 C C . LYS B 1 157 ? 5.398 23.484 -7.273 1 93.25 157 LYS B C 1
ATOM 3241 O O . LYS B 1 157 ? 5.957 24.531 -7.605 1 93.25 157 LYS B O 1
ATOM 3246 N N . LEU B 1 158 ? 4.211 23.453 -6.699 1 91.62 158 LEU B N 1
ATOM 3247 C CA . LEU B 1 158 ? 3.426 24.672 -6.523 1 91.62 158 LEU B CA 1
ATOM 3248 C C . LEU B 1 158 ? 3.576 25.203 -5.105 1 91.62 158 LEU B C 1
ATOM 3250 O O . LEU B 1 158 ? 2.965 26.219 -4.754 1 91.62 158 LEU B O 1
ATOM 3254 N N . HIS B 1 159 ? 4.316 24.5 -4.238 1 90.69 159 HIS B N 1
ATOM 3255 C CA . HIS B 1 159 ? 4.555 24.938 -2.863 1 90.69 159 HIS B CA 1
ATOM 3256 C C . HIS B 1 159 ? 3.24 25.109 -2.107 1 90.69 159 HIS B C 1
ATOM 3258 O O . HIS B 1 159 ? 3.039 26.141 -1.443 1 90.69 159 HIS B O 1
ATOM 3264 N N . CYS B 1 160 ? 2.408 24.141 -2.234 1 89.38 160 CYS B N 1
ATOM 3265 C CA . CYS B 1 160 ? 1.066 24.234 -1.674 1 89.38 160 CYS B CA 1
ATOM 3266 C C . CYS B 1 160 ? 1.115 24.312 -0.152 1 89.38 160 CYS B C 1
ATOM 3268 O O . CYS B 1 160 ? 0.271 24.969 0.466 1 89.38 160 CYS B O 1
ATOM 3270 N N . PHE B 1 161 ? 2.137 23.719 0.523 1 88.94 161 PHE B N 1
ATOM 3271 C CA . PHE B 1 161 ? 2.145 23.609 1.978 1 88.94 161 PHE B CA 1
ATOM 3272 C C . PHE B 1 161 ? 3.418 24.219 2.557 1 88.94 161 PHE B C 1
ATOM 3274 O O . PHE B 1 161 ? 3.82 23.891 3.672 1 88.94 161 PHE B O 1
ATOM 3281 N N . ALA B 1 162 ? 4.062 24.953 1.793 1 82.19 162 ALA B N 1
ATOM 3282 C CA . ALA B 1 162 ? 5.266 25.625 2.271 1 82.19 162 ALA B CA 1
ATOM 3283 C C . ALA B 1 162 ? 4.926 26.641 3.355 1 82.19 162 ALA B C 1
ATOM 3285 O O . ALA B 1 162 ? 3.902 27.328 3.273 1 82.19 162 ALA B O 1
ATOM 3286 N N . PRO B 1 163 ? 5.809 26.562 4.398 1 79.19 163 PRO B N 1
ATOM 3287 C CA . PRO B 1 163 ? 5.555 27.516 5.48 1 79.19 163 PRO B CA 1
ATOM 3288 C C . PRO B 1 163 ? 5.586 28.969 5 1 79.19 163 PRO B C 1
ATOM 3290 O O . PRO B 1 163 ? 6.402 29.328 4.145 1 79.19 163 PRO B O 1
ATOM 3293 N N . GLY B 1 164 ? 4.676 29.75 5.609 1 73.88 164 GLY B N 1
ATOM 3294 C CA . GLY B 1 164 ? 4.668 31.172 5.34 1 73.88 164 GLY B CA 1
ATOM 3295 C C . GLY B 1 164 ? 3.828 31.547 4.137 1 73.88 164 GLY B C 1
ATOM 3296 O O . GLY B 1 164 ? 3.564 32.719 3.898 1 73.88 164 GLY B O 1
ATOM 3297 N N . ARG B 1 165 ? 3.592 30.609 3.312 1 68.44 165 ARG B N 1
ATOM 3298 C CA . ARG B 1 165 ? 2.795 30.922 2.129 1 68.44 165 ARG B CA 1
ATOM 3299 C C . ARG B 1 165 ? 1.346 30.484 2.316 1 68.44 165 ARG B C 1
ATOM 3301 O O . ARG B 1 165 ? 1.078 29.422 2.887 1 68.44 165 ARG B O 1
ATOM 3308 N N . ARG B 1 166 ? 0.562 31.375 2.459 1 66.12 166 ARG B N 1
ATOM 3309 C CA . ARG B 1 166 ? -0.853 31.016 2.543 1 66.12 166 ARG B CA 1
ATOM 3310 C C . ARG B 1 166 ? -1.291 30.219 1.329 1 66.12 166 ARG B C 1
ATOM 3312 O O . ARG B 1 166 ? -1.116 30.641 0.189 1 66.12 166 ARG B O 1
ATOM 3319 N N . GLY B 1 167 ? -1.407 29.016 1.363 1 67.44 167 GLY B N 1
ATOM 3320 C CA . GLY B 1 167 ? -1.902 28.219 0.245 1 67.44 167 GLY B CA 1
ATOM 3321 C C . GLY B 1 167 ? -3.158 28.797 -0.381 1 67.44 167 GLY B C 1
ATOM 3322 O O . GLY B 1 167 ? -3.996 29.375 0.315 1 67.44 167 GLY B O 1
ATOM 3323 N N . SER B 1 168 ? -3.209 29.062 -1.739 1 85.69 168 SER B N 1
ATOM 3324 C CA . SER B 1 168 ? -4.375 29.531 -2.482 1 85.69 168 SER B CA 1
ATOM 3325 C C . SER B 1 168 ? -5.367 28.406 -2.727 1 85.69 168 SER B C 1
ATOM 3327 O O . SER B 1 168 ? -5.016 27.219 -2.611 1 85.69 168 SER B O 1
ATOM 3329 N N . ALA B 1 169 ? -6.582 28.75 -2.756 1 89.25 169 ALA B N 1
ATOM 3330 C CA . ALA B 1 169 ? -7.641 27.797 -3.088 1 89.25 169 ALA B CA 1
ATOM 3331 C C . ALA B 1 169 ? -7.293 27 -4.344 1 89.25 169 ALA B C 1
ATOM 3333 O O . ALA B 1 169 ? -7.602 25.812 -4.441 1 89.25 169 ALA B O 1
ATOM 3334 N N . LEU B 1 170 ? -6.637 27.703 -5.258 1 89.31 170 LEU B N 1
ATOM 3335 C CA . LEU B 1 170 ? -6.262 27.047 -6.508 1 89.31 170 LEU B CA 1
ATOM 3336 C C . LEU B 1 170 ? -5.215 25.953 -6.258 1 89.31 170 LEU B C 1
ATOM 3338 O O . LEU B 1 170 ? -5.242 24.906 -6.898 1 89.31 170 LEU B O 1
ATOM 3342 N N . GLN B 1 171 ? -4.344 26.219 -5.328 1 91.38 171 GLN B N 1
ATOM 3343 C CA . GLN B 1 171 ? -3.314 25.25 -4.98 1 91.38 171 GLN B CA 1
ATOM 3344 C C . GLN B 1 171 ? -3.92 24.016 -4.305 1 91.38 171 GLN B C 1
ATOM 3346 O O . GLN B 1 171 ? -3.531 22.891 -4.594 1 91.38 171 GLN B O 1
ATOM 3351 N N . LEU B 1 172 ? -4.867 24.281 -3.49 1 91.38 172 LEU B N 1
ATOM 3352 C CA . LEU B 1 172 ? -5.535 23.172 -2.803 1 91.38 172 LEU B CA 1
ATOM 3353 C C . LEU B 1 172 ? -6.359 22.344 -3.781 1 91.38 172 LEU B C 1
ATOM 3355 O O . LEU B 1 172 ? -6.395 21.109 -3.676 1 91.38 172 LEU B O 1
ATOM 3359 N N . CYS B 1 173 ? -7.008 23.031 -4.734 1 93.75 173 CYS B N 1
ATOM 3360 C CA . CYS B 1 173 ? -7.781 22.312 -5.75 1 93.75 173 CYS B CA 1
ATOM 3361 C C . CYS B 1 173 ? -6.875 21.469 -6.633 1 93.75 173 CYS B C 1
ATOM 3363 O O . CYS B 1 173 ? -7.234 20.359 -7.008 1 93.75 173 CYS B O 1
ATOM 3365 N N . ALA B 1 174 ? -5.734 22 -6.941 1 92.25 174 ALA B N 1
ATOM 3366 C CA . ALA B 1 174 ? -4.777 21.266 -7.766 1 92.25 174 ALA B CA 1
ATOM 3367 C C . ALA B 1 174 ? -4.289 20.016 -7.047 1 92.25 174 ALA B C 1
ATOM 3369 O O . ALA B 1 174 ? -4.098 18.969 -7.672 1 92.25 174 ALA B O 1
ATOM 3370 N N . PHE B 1 175 ? -4.113 20.125 -5.75 1 94.56 175 PHE B N 1
ATOM 3371 C CA . PHE B 1 175 ? -3.676 19 -4.934 1 94.56 175 PHE B CA 1
ATOM 3372 C C . PHE B 1 175 ? -4.785 17.969 -4.797 1 94.56 175 PHE B C 1
ATOM 3374 O O . PHE B 1 175 ? -4.531 16.766 -4.875 1 94.56 175 PHE B O 1
ATOM 3381 N N . LEU B 1 176 ? -6.062 18.375 -4.785 1 96.56 176 LEU B N 1
ATOM 3382 C CA . LEU B 1 176 ? -7.176 17.484 -4.449 1 96.56 176 LEU B CA 1
ATOM 3383 C C . LEU B 1 176 ? -7.754 16.844 -5.707 1 96.56 176 LEU B C 1
ATOM 3385 O O . LEU B 1 176 ? -8.375 15.781 -5.633 1 96.56 176 LEU B O 1
ATOM 3389 N N . LEU B 1 177 ? -7.531 17.406 -6.855 1 96.62 177 LEU B N 1
ATOM 3390 C CA . LEU B 1 177 ? -8.156 16.938 -8.086 1 96.62 177 LEU B CA 1
ATOM 3391 C C . LEU B 1 177 ? -7.727 15.508 -8.398 1 96.62 177 LEU B C 1
ATOM 3393 O O . LEU B 1 177 ? -8.57 14.633 -8.609 1 96.62 177 LEU B O 1
ATOM 3397 N N . PRO B 1 178 ? -6.402 15.242 -8.406 1 97.56 178 PRO B N 1
ATOM 3398 C CA . PRO B 1 178 ? -6.012 13.852 -8.664 1 97.56 178 PRO B CA 1
ATOM 3399 C C . PRO B 1 178 ? -6.559 12.883 -7.617 1 97.56 178 PRO B C 1
ATOM 3401 O O . PRO B 1 178 ? -6.949 11.766 -7.953 1 97.56 178 PRO B O 1
ATOM 3404 N N . LEU B 1 179 ? -6.586 13.297 -6.402 1 97.75 179 LEU B N 1
ATOM 3405 C CA . LEU B 1 179 ? -7.105 12.445 -5.336 1 97.75 179 LEU B CA 1
ATOM 3406 C C . LEU B 1 179 ? -8.594 12.188 -5.52 1 97.75 179 LEU B C 1
ATOM 3408 O O . LEU B 1 179 ? -9.086 11.102 -5.223 1 97.75 179 LEU B O 1
ATOM 3412 N N . PHE B 1 180 ? -9.305 13.195 -6.043 1 97.62 180 PHE B N 1
ATOM 3413 C CA . PHE B 1 180 ? -10.727 13.07 -6.324 1 97.62 180 PHE B CA 1
ATOM 3414 C C . PHE B 1 180 ? -10.977 12.055 -7.43 1 97.62 180 PHE B C 1
ATOM 3416 O O . PHE B 1 180 ? -11.883 11.227 -7.328 1 97.62 180 PHE B O 1
ATOM 3423 N N . ILE B 1 181 ? -10.172 12.055 -8.43 1 96.62 181 ILE B N 1
ATOM 3424 C CA . ILE B 1 181 ? -10.289 11.117 -9.539 1 96.62 181 ILE B CA 1
ATOM 3425 C C . ILE B 1 181 ? -9.992 9.703 -9.047 1 96.62 181 ILE B C 1
ATOM 3427 O O . ILE B 1 181 ? -10.688 8.75 -9.422 1 96.62 181 ILE B O 1
ATOM 3431 N N . ALA B 1 182 ? -8.938 9.57 -8.25 1 97.75 182 ALA B N 1
ATOM 3432 C CA . ALA B 1 182 ? -8.625 8.273 -7.652 1 97.75 182 ALA B CA 1
ATOM 3433 C C . ALA B 1 182 ? -9.812 7.734 -6.863 1 97.75 182 ALA B C 1
ATOM 3435 O O . ALA B 1 182 ? -10.117 6.539 -6.926 1 97.75 182 ALA B O 1
ATOM 3436 N N . THR B 1 183 ? -10.516 8.602 -6.133 1 97.5 183 THR B N 1
ATOM 3437 C CA . THR B 1 183 ? -11.672 8.211 -5.336 1 97.5 183 THR B CA 1
ATOM 3438 C C . THR B 1 183 ? -12.805 7.719 -6.234 1 97.5 183 THR B C 1
ATOM 3440 O O . THR B 1 183 ? -13.469 6.73 -5.918 1 97.5 183 THR B O 1
ATOM 3443 N N . LEU B 1 184 ? -12.977 8.391 -7.336 1 96.31 184 LEU B N 1
ATOM 3444 C CA . LEU B 1 184 ? -14.023 7.996 -8.273 1 96.31 184 LEU B CA 1
ATOM 3445 C C . LEU B 1 184 ? -13.742 6.613 -8.852 1 96.31 184 LEU B C 1
ATOM 3447 O O . LEU B 1 184 ? -14.656 5.789 -8.961 1 96.31 184 LEU B O 1
ATOM 3451 N N . ILE B 1 185 ? -12.5 6.375 -9.18 1 95.06 185 ILE B N 1
ATOM 3452 C CA . ILE B 1 185 ? -12.117 5.07 -9.711 1 95.06 185 ILE B CA 1
ATOM 3453 C C . ILE B 1 185 ? -12.32 4 -8.641 1 95.06 185 ILE B C 1
ATOM 3455 O O . ILE B 1 185 ? -12.875 2.934 -8.914 1 95.06 185 ILE B O 1
ATOM 3459 N N . ALA B 1 186 ? -11.906 4.297 -7.48 1 96 186 ALA B N 1
ATOM 3460 C CA . ALA B 1 186 ? -12.016 3.35 -6.371 1 96 186 ALA B CA 1
ATOM 3461 C C . ALA B 1 186 ? -13.484 3.043 -6.066 1 96 186 ALA B C 1
ATOM 3463 O O . ALA B 1 186 ? -13.852 1.88 -5.887 1 96 186 ALA B O 1
ATOM 3464 N N . VAL B 1 187 ? -14.328 4.066 -6.016 1 94.5 187 VAL B N 1
ATOM 3465 C CA . VAL B 1 187 ? -15.734 3.914 -5.672 1 94.5 187 VAL B CA 1
ATOM 3466 C C . VAL B 1 187 ? -16.453 3.133 -6.77 1 94.5 187 VAL B C 1
ATOM 3468 O O . VAL B 1 187 ? -17.391 2.385 -6.496 1 94.5 187 VAL B O 1
ATOM 3471 N N . SER B 1 188 ? -15.992 3.215 -7.973 1 92.19 188 SER B N 1
ATOM 3472 C CA . SER B 1 188 ? -16.609 2.488 -9.078 1 92.19 188 SER B CA 1
ATOM 3473 C C . SER B 1 188 ? -16.578 0.982 -8.836 1 92.19 188 SER B C 1
ATOM 3475 O O . SER B 1 188 ? -17.469 0.258 -9.289 1 92.19 188 SER B O 1
ATOM 3477 N N . ARG B 1 189 ? -15.594 0.542 -8.07 1 92.12 189 ARG B N 1
ATOM 3478 C CA . ARG B 1 189 ? -15.469 -0.887 -7.801 1 92.12 189 ARG B CA 1
ATOM 3479 C C . ARG B 1 189 ? -16.594 -1.373 -6.895 1 92.12 189 ARG B C 1
ATOM 3481 O O . ARG B 1 189 ? -17.031 -2.523 -6.996 1 92.12 189 ARG B O 1
ATOM 3488 N N . THR B 1 190 ? -17.047 -0.541 -6.023 1 90 190 THR B N 1
ATOM 3489 C CA . THR B 1 190 ? -18.172 -0.877 -5.164 1 90 190 THR B CA 1
ATOM 3490 C C . THR B 1 190 ? -19.484 -0.779 -5.934 1 90 190 THR B C 1
ATOM 3492 O O . THR B 1 190 ? -20.375 -1.608 -5.754 1 90 190 THR B O 1
ATOM 3495 N N . CYS B 1 191 ? -19.562 0.227 -6.797 1 90.12 191 CYS B N 1
ATOM 3496 C CA . CYS B 1 191 ? -20.766 0.426 -7.598 1 90.12 191 CYS B CA 1
ATOM 3497 C C . CYS B 1 191 ? -20.984 -0.739 -8.555 1 90.12 191 CYS B C 1
ATOM 3499 O O . CYS B 1 191 ? -22.125 -1.107 -8.844 1 90.12 191 CYS B O 1
ATOM 3501 N N . ASP B 1 192 ? -19.938 -1.332 -8.977 1 89.12 192 ASP B N 1
ATOM 3502 C CA . ASP B 1 192 ? -20 -2.453 -9.906 1 89.12 192 ASP B CA 1
ATOM 3503 C C . ASP B 1 192 ? -20.094 -3.781 -9.156 1 89.12 192 ASP B C 1
ATOM 3505 O O . ASP B 1 192 ? -20.047 -4.852 -9.773 1 89.12 192 ASP B O 1
ATOM 3509 N N . TYR B 1 193 ? -20.094 -3.818 -7.859 1 87 193 TYR B N 1
ATOM 3510 C CA . TYR B 1 193 ? -20.219 -4.996 -7.008 1 87 193 TYR B CA 1
ATOM 3511 C C . TYR B 1 193 ? -19 -5.895 -7.137 1 87 193 TYR B C 1
ATOM 3513 O O . TYR B 1 193 ? -19.094 -7.113 -6.977 1 87 193 TYR B O 1
ATOM 3521 N N . LYS B 1 194 ? -17.891 -5.312 -7.492 1 86.94 194 LYS B N 1
ATOM 3522 C CA . LYS B 1 194 ? -16.656 -6.086 -7.633 1 86.94 194 LYS B CA 1
ATOM 3523 C C . LYS B 1 194 ? -15.938 -6.219 -6.297 1 86.94 194 LYS B C 1
ATOM 3525 O O . LYS B 1 194 ? -15.188 -7.176 -6.082 1 86.94 194 LYS B O 1
ATOM 3530 N N . HIS B 1 195 ? -16.078 -5.207 -5.496 1 88.12 195 HIS B N 1
ATOM 3531 C CA . HIS B 1 195 ? -15.398 -5.195 -4.203 1 88.12 195 HIS B CA 1
ATOM 3532 C C . HIS B 1 195 ? -16.312 -4.629 -3.113 1 88.12 195 HIS B C 1
ATOM 3534 O O . HIS B 1 195 ? -17.172 -3.789 -3.391 1 88.12 195 HIS B O 1
ATOM 3540 N N . HIS B 1 196 ? -16.141 -5.168 -1.895 1 86.44 196 HIS B N 1
ATOM 3541 C CA . HIS B 1 196 ? -16.719 -4.52 -0.729 1 86.44 196 HIS B CA 1
ATOM 3542 C C . HIS B 1 196 ? -16.016 -3.201 -0.419 1 86.44 196 HIS B C 1
ATOM 3544 O O . HIS B 1 196 ? -14.875 -2.99 -0.838 1 86.44 196 HIS B O 1
ATOM 3550 N N . TRP B 1 197 ? -16.719 -2.312 0.265 1 88.69 197 TRP B N 1
ATOM 3551 C CA . TRP B 1 197 ? -16.172 -0.979 0.514 1 88.69 197 TRP B CA 1
ATOM 3552 C C . TRP B 1 197 ? -14.922 -1.051 1.384 1 88.69 197 TRP B C 1
ATOM 3554 O O . TRP B 1 197 ? -14.016 -0.224 1.25 1 88.69 197 TRP B O 1
ATOM 3564 N N . GLN B 1 198 ? -14.742 -2.057 2.26 1 87.06 198 GLN B N 1
ATOM 3565 C CA . GLN B 1 198 ? -13.539 -2.217 3.074 1 87.06 198 GLN B CA 1
ATOM 3566 C C . GLN B 1 198 ? -12.328 -2.531 2.207 1 87.06 198 GLN B C 1
ATOM 3568 O O . GLN B 1 198 ? -11.227 -2.041 2.471 1 87.06 198 GLN B O 1
ATOM 3573 N N . ASP B 1 199 ? -12.539 -3.398 1.212 1 87.44 199 ASP B N 1
ATOM 3574 C CA . ASP B 1 199 ? -11.469 -3.738 0.28 1 87.44 199 ASP B CA 1
ATOM 3575 C C . ASP B 1 199 ? -10.93 -2.492 -0.422 1 87.44 199 ASP B C 1
ATOM 3577 O O . ASP B 1 199 ? -9.727 -2.348 -0.604 1 87.44 199 ASP B O 1
ATOM 3581 N N . VAL B 1 200 ? -11.914 -1.684 -0.792 1 92.62 200 VAL B N 1
ATOM 3582 C CA . VAL B 1 200 ? -11.602 -0.477 -1.551 1 92.62 200 VAL B CA 1
ATOM 3583 C C . VAL B 1 200 ? -10.852 0.516 -0.662 1 92.62 200 VAL B C 1
ATOM 3585 O O . VAL B 1 200 ? -9.867 1.116 -1.087 1 92.62 200 VAL B O 1
ATOM 3588 N N . LEU B 1 201 ? -11.25 0.621 0.532 1 93.38 201 LEU B N 1
ATOM 3589 C CA . LEU B 1 201 ? -10.609 1.553 1.458 1 93.38 201 LEU B CA 1
ATOM 3590 C C . LEU B 1 201 ? -9.188 1.116 1.773 1 93.38 201 LEU B C 1
ATOM 3592 O O . LEU B 1 201 ? -8.266 1.936 1.757 1 93.38 201 LEU B O 1
ATOM 3596 N N . VAL B 1 202 ? -9.008 -0.135 2.084 1 90.94 202 VAL B N 1
ATOM 3597 C CA . VAL B 1 202 ? -7.684 -0.654 2.414 1 90.94 202 VAL B CA 1
ATOM 3598 C C . VAL B 1 202 ? -6.777 -0.578 1.188 1 90.94 202 VAL B C 1
ATOM 3600 O O . VAL B 1 202 ? -5.613 -0.191 1.295 1 90.94 202 VAL B O 1
ATOM 3603 N N . GLY B 1 203 ? -7.316 -0.93 0.079 1 93 203 GLY B N 1
ATOM 3604 C CA . GLY B 1 203 ? -6.547 -0.77 -1.147 1 93 203 GLY B CA 1
ATOM 3605 C C . GLY B 1 203 ? -6.137 0.666 -1.409 1 93 203 GLY B C 1
ATOM 3606 O O . GLY B 1 203 ? -4.996 0.928 -1.801 1 93 203 GLY B O 1
ATOM 3607 N N . SER B 1 204 ? -7.078 1.559 -1.235 1 96 204 SER B N 1
ATOM 3608 C CA . SER B 1 204 ? -6.797 2.979 -1.414 1 96 204 SER B CA 1
ATOM 3609 C C . SER B 1 204 ? -5.703 3.449 -0.459 1 96 204 SER B C 1
ATOM 3611 O O . SER B 1 204 ? -4.801 4.191 -0.856 1 96 204 SER B O 1
ATOM 3613 N N . ALA B 1 205 ? -5.785 2.975 0.787 1 94.56 205 ALA B N 1
ATOM 3614 C CA . ALA B 1 205 ? -4.777 3.338 1.778 1 94.56 205 ALA B CA 1
ATOM 3615 C C . ALA B 1 205 ? -3.406 2.789 1.394 1 94.56 205 ALA B C 1
ATOM 3617 O O . ALA B 1 205 ? -2.396 3.486 1.512 1 94.56 205 ALA B O 1
ATOM 3618 N N . MET B 1 206 ? -3.381 1.596 0.947 1 92.38 206 MET B N 1
ATOM 3619 C CA . MET B 1 206 ? -2.131 0.97 0.524 1 92.38 206 MET B CA 1
ATOM 3620 C C . MET B 1 206 ? -1.491 1.751 -0.619 1 92.38 206 MET B C 1
ATOM 3622 O O . MET B 1 206 ? -0.299 2.061 -0.574 1 92.38 206 MET B O 1
ATOM 3626 N N . GLY B 1 207 ? -2.307 2.078 -1.61 1 94.38 207 GLY B N 1
ATOM 3627 C CA . GLY B 1 207 ? -1.792 2.855 -2.729 1 94.38 207 GLY B CA 1
ATOM 3628 C C . GLY B 1 207 ? -1.291 4.227 -2.32 1 94.38 207 GLY B C 1
ATOM 3629 O O . GLY B 1 207 ? -0.239 4.672 -2.783 1 94.38 207 GLY B O 1
ATOM 3630 N N . PHE B 1 208 ? -2.018 4.859 -1.479 1 96.5 208 PHE B N 1
ATOM 3631 C CA . PHE B 1 208 ? -1.664 6.191 -1.004 1 96.5 208 PHE B CA 1
ATOM 3632 C C . PHE B 1 208 ? -0.335 6.164 -0.258 1 96.5 208 PHE B C 1
ATOM 3634 O O . PHE B 1 208 ? 0.52 7.027 -0.471 1 96.5 208 PHE B O 1
ATOM 3641 N N . VAL B 1 209 ? -0.14 5.148 0.623 1 93.06 209 VAL B N 1
ATOM 3642 C CA . VAL B 1 209 ? 1.079 5.016 1.414 1 93.06 209 VAL B CA 1
ATOM 3643 C C . VAL B 1 209 ? 2.264 4.727 0.495 1 93.06 209 VAL B C 1
ATOM 3645 O O . VAL B 1 209 ? 3.348 5.285 0.674 1 93.06 209 VAL B O 1
ATOM 3648 N N . LEU B 1 210 ? 2.047 3.938 -0.418 1 91.31 210 LEU B N 1
ATOM 3649 C CA . LEU B 1 210 ? 3.111 3.605 -1.36 1 91.31 210 LEU B CA 1
ATOM 3650 C C . LEU B 1 210 ? 3.529 4.832 -2.162 1 91.31 210 LEU B C 1
ATOM 3652 O O . LEU B 1 210 ? 4.723 5.07 -2.369 1 91.31 210 LEU B O 1
ATOM 3656 N N . ALA B 1 211 ? 2.521 5.543 -2.664 1 95.38 211 ALA B N 1
ATOM 3657 C CA . ALA B 1 211 ? 2.824 6.77 -3.396 1 95.38 211 ALA B CA 1
ATOM 3658 C C . ALA B 1 211 ? 3.645 7.73 -2.543 1 95.38 211 ALA B C 1
ATOM 3660 O O . ALA B 1 211 ? 4.594 8.352 -3.029 1 95.38 211 ALA B O 1
ATOM 3661 N N . TYR B 1 212 ? 3.312 7.898 -1.303 1 94.81 212 TYR B N 1
ATOM 3662 C CA . TYR B 1 212 ? 4.012 8.805 -0.397 1 94.81 212 TYR B CA 1
ATOM 3663 C C . TYR B 1 212 ? 5.453 8.352 -0.182 1 94.81 212 TYR B C 1
ATOM 3665 O O . TYR B 1 212 ? 6.375 9.172 -0.215 1 94.81 212 TYR B O 1
ATOM 3673 N N . LEU B 1 213 ? 5.648 7.039 0.034 1 89.38 213 LEU B N 1
ATOM 3674 C CA . LEU B 1 213 ? 6.984 6.508 0.278 1 89.38 213 LEU B CA 1
ATOM 3675 C C . LEU B 1 213 ? 7.879 6.711 -0.939 1 89.38 213 LEU B C 1
ATOM 3677 O O . LEU B 1 213 ? 9.039 7.109 -0.803 1 89.38 213 LEU B O 1
ATOM 3681 N N . CYS B 1 214 ? 7.297 6.441 -2.021 1 90.12 214 CYS B N 1
ATOM 3682 C CA . CYS B 1 214 ? 8.078 6.613 -3.242 1 90.12 214 CYS B CA 1
ATOM 3683 C C . CYS B 1 214 ? 8.398 8.086 -3.482 1 90.12 214 CYS B C 1
ATOM 3685 O O . CYS B 1 214 ? 9.516 8.43 -3.873 1 90.12 214 CYS B O 1
ATOM 3687 N N . TYR B 1 215 ? 7.441 8.953 -3.301 1 93.5 215 TYR B N 1
ATOM 3688 C CA . TYR B 1 215 ? 7.676 10.383 -3.449 1 93.5 215 TYR B CA 1
ATOM 3689 C C . TYR B 1 215 ? 8.766 10.859 -2.496 1 93.5 215 TYR B C 1
ATOM 3691 O O . TYR B 1 215 ? 9.672 11.594 -2.896 1 93.5 215 TYR B O 1
ATOM 3699 N N . ARG B 1 216 ? 8.703 10.406 -1.201 1 92.06 216 ARG B N 1
ATOM 3700 C CA . ARG B 1 216 ? 9.602 10.875 -0.156 1 92.06 216 ARG B CA 1
ATOM 3701 C C . ARG B 1 216 ? 11.016 10.336 -0.366 1 92.06 216 ARG B C 1
ATOM 3703 O O . ARG B 1 216 ? 11.977 10.883 0.176 1 92.06 216 ARG B O 1
ATOM 3710 N N . GLN B 1 217 ? 11.211 9.32 -1.067 1 87.44 217 GLN B N 1
ATOM 3711 C CA . GLN B 1 217 ? 12.539 8.805 -1.385 1 87.44 217 GLN B CA 1
ATOM 3712 C C . GLN B 1 217 ? 13.312 9.773 -2.275 1 87.44 217 GLN B C 1
ATOM 3714 O O . GLN B 1 217 ? 14.539 9.836 -2.217 1 87.44 217 GLN B O 1
ATOM 3719 N N . TYR B 1 218 ? 12.547 10.633 -3.027 1 89.75 218 TYR B N 1
ATOM 3720 C CA . TYR B 1 218 ? 13.227 11.445 -4.027 1 89.75 218 TYR B CA 1
ATOM 3721 C C . TYR B 1 218 ? 13.023 12.93 -3.742 1 89.75 218 TYR B C 1
ATOM 3723 O O . TYR B 1 218 ? 13.758 13.773 -4.262 1 89.75 218 TYR B O 1
ATOM 3731 N N . TYR B 1 219 ? 12.023 13.234 -2.85 1 93.44 219 TYR B N 1
ATOM 3732 C CA . TYR B 1 219 ? 11.695 14.641 -2.605 1 93.44 219 TYR B CA 1
ATOM 3733 C C . TYR B 1 219 ? 11.586 14.922 -1.112 1 93.44 219 TYR B C 1
ATOM 3735 O O . TYR B 1 219 ? 11.242 14.031 -0.332 1 93.44 219 TYR B O 1
ATOM 3743 N N . PRO B 1 220 ? 11.859 16.141 -0.657 1 92.25 220 PRO B N 1
ATOM 3744 C CA . PRO B 1 220 ? 11.672 16.531 0.741 1 92.25 220 PRO B CA 1
ATOM 3745 C C . PRO B 1 220 ? 10.195 16.625 1.132 1 92.25 220 PRO B C 1
ATOM 3747 O O . PRO B 1 220 ? 9.32 16.531 0.27 1 92.25 220 PRO B O 1
ATOM 3750 N N . PRO B 1 221 ? 9.984 16.719 2.438 1 92.88 221 PRO B N 1
ATOM 3751 C CA . PRO B 1 221 ? 8.594 16.906 2.863 1 92.88 221 PRO B CA 1
ATOM 3752 C C . PRO B 1 221 ? 7.957 18.172 2.271 1 92.88 221 PRO B C 1
ATOM 3754 O O . PRO B 1 221 ? 8.648 19.156 2.018 1 92.88 221 PRO B O 1
ATOM 3757 N N . LEU B 1 222 ? 6.609 18.078 2.111 1 92.94 222 LEU B N 1
ATOM 3758 C CA . LEU B 1 222 ? 5.875 19.141 1.41 1 92.94 222 LEU B CA 1
ATOM 3759 C C . LEU B 1 222 ? 5.906 20.438 2.199 1 92.94 222 LEU B C 1
ATOM 3761 O O . LEU B 1 222 ? 5.652 21.516 1.646 1 92.94 222 LEU B O 1
ATOM 3765 N N . MET B 1 223 ? 6.297 20.422 3.475 1 90.94 223 MET B N 1
ATOM 3766 C CA . MET B 1 223 ? 6.32 21.625 4.316 1 90.94 223 MET B CA 1
ATOM 3767 C C . MET B 1 223 ? 7.691 22.297 4.27 1 90.94 223 MET B C 1
ATOM 3769 O O . MET B 1 223 ? 7.879 23.375 4.832 1 90.94 223 MET B O 1
ATOM 3773 N N . ASP B 1 224 ? 8.602 21.672 3.531 1 89.62 224 ASP B N 1
ATOM 3774 C CA . ASP B 1 224 ? 9.938 22.234 3.381 1 89.62 224 ASP B CA 1
ATOM 3775 C C . ASP B 1 224 ? 9.945 23.375 2.369 1 89.62 224 ASP B C 1
ATOM 3777 O O . ASP B 1 224 ? 9.141 23.391 1.433 1 89.62 224 ASP B O 1
ATOM 3781 N N . SER B 1 225 ? 10.82 24.344 2.518 1 86.94 225 SER B N 1
ATOM 3782 C CA . SER B 1 225 ? 10.922 25.484 1.625 1 86.94 225 SER B CA 1
ATOM 3783 C C . SER B 1 225 ? 11.445 25.078 0.253 1 86.94 225 SER B C 1
ATOM 3785 O O . SER B 1 225 ? 11.148 25.734 -0.751 1 86.94 225 SER B O 1
ATOM 3787 N N . VAL B 1 226 ? 12.211 23.969 0.156 1 89 226 VAL B N 1
ATOM 3788 C CA . VAL B 1 226 ? 12.797 23.547 -1.114 1 89 226 VAL B CA 1
ATOM 3789 C C . VAL B 1 226 ? 12.109 22.281 -1.603 1 89 226 VAL B C 1
ATOM 3791 O O . VAL B 1 226 ? 12.742 21.422 -2.229 1 89 226 VAL B O 1
ATOM 3794 N N . CYS B 1 227 ? 10.789 22.109 -1.311 1 89.94 227 CYS B N 1
ATOM 3795 C CA . CYS B 1 227 ? 10.07 20.891 -1.618 1 89.94 227 CYS B CA 1
ATOM 3796 C C . CYS B 1 227 ? 9.898 20.719 -3.123 1 89.94 227 CYS B C 1
ATOM 3798 O O . CYS B 1 227 ? 9.555 19.625 -3.596 1 89.94 227 CYS B O 1
ATOM 3800 N N . HIS B 1 228 ? 10.164 21.719 -3.998 1 90.44 228 HIS B N 1
ATOM 3801 C CA . HIS B 1 228 ? 9.977 21.656 -5.441 1 90.44 228 HIS B CA 1
ATOM 3802 C C . HIS B 1 228 ? 11.172 21 -6.129 1 90.44 228 HIS B C 1
ATOM 3804 O O . HIS B 1 228 ? 11.102 20.656 -7.305 1 90.44 228 HIS B O 1
ATOM 3810 N N . LYS B 1 229 ? 12.273 20.797 -5.312 1 89.75 229 LYS B N 1
ATOM 3811 C CA . LYS B 1 229 ? 13.5 20.234 -5.859 1 89.75 229 LYS B CA 1
ATOM 3812 C C . LYS B 1 229 ? 13.742 18.828 -5.309 1 89.75 229 LYS B C 1
ATOM 3814 O O . LYS B 1 229 ? 13.406 18.531 -4.16 1 89.75 229 LYS B O 1
ATOM 3819 N N . PRO B 1 230 ? 14.328 17.969 -6.215 1 91.62 230 PRO B N 1
ATOM 3820 C CA . PRO B 1 230 ? 14.664 16.625 -5.723 1 91.62 230 PRO B CA 1
ATOM 3821 C C . PRO B 1 230 ? 15.805 16.641 -4.703 1 91.62 230 PRO B C 1
ATOM 3823 O O . PRO B 1 230 ? 16.609 17.562 -4.695 1 91.62 230 PRO B O 1
ATOM 3826 N N . LEU B 1 231 ? 15.883 15.719 -3.807 1 88.81 231 LEU B N 1
ATOM 3827 C CA . LEU B 1 231 ? 16.875 15.609 -2.742 1 88.81 231 LEU B CA 1
ATOM 3828 C C . LEU B 1 231 ? 18.281 15.633 -3.312 1 88.81 231 LEU B C 1
ATOM 3830 O O . LEU B 1 231 ? 19.188 16.234 -2.721 1 88.81 231 LEU B O 1
ATOM 3834 N N . LEU B 1 232 ? 18.516 15 -4.43 1 84.44 232 LEU B N 1
ATOM 3835 C CA . LEU B 1 232 ? 19.828 14.922 -5.059 1 84.44 232 LEU B CA 1
ATOM 3836 C C . LEU B 1 232 ? 20.328 16.312 -5.441 1 84.44 232 LEU B C 1
ATOM 3838 O O . LEU B 1 232 ? 21.516 16.609 -5.332 1 84.44 232 LEU B O 1
ATOM 3842 N N . SER B 1 233 ? 19.453 17.141 -5.953 1 85.31 233 SER B N 1
ATOM 3843 C CA . SER B 1 233 ? 19.812 18.5 -6.344 1 85.31 233 SER B CA 1
ATOM 3844 C C . SER B 1 233 ? 20.141 19.344 -5.129 1 85.31 233 SER B C 1
ATOM 3846 O O . SER B 1 233 ? 21.016 20.219 -5.191 1 85.31 233 SER B O 1
ATOM 3848 N N . ILE B 1 234 ? 19.5 19.156 -4.012 1 81.44 234 ILE B N 1
ATOM 3849 C CA . ILE B 1 234 ? 19.734 19.906 -2.777 1 81.44 234 ILE B CA 1
ATOM 3850 C C . ILE B 1 234 ? 21.094 19.531 -2.189 1 81.44 234 ILE B C 1
ATOM 3852 O O . ILE B 1 234 ? 21.828 20.391 -1.703 1 81.44 234 ILE B O 1
ATOM 3856 N N . SER B 1 235 ? 21.469 18.312 -2.232 1 80.12 235 SER B N 1
ATOM 3857 C CA . SER B 1 235 ? 22.734 17.828 -1.694 1 80.12 235 SER B CA 1
ATOM 3858 C C . SER B 1 235 ? 23.922 18.359 -2.492 1 80.12 235 SER B C 1
ATOM 3860 O O . SER B 1 235 ? 25 18.609 -1.933 1 80.12 235 SER B O 1
ATOM 3862 N N . LYS B 1 236 ? 23.766 18.562 -3.695 1 77.38 236 LYS B N 1
ATOM 3863 C CA . LYS B 1 236 ? 24.844 19.078 -4.551 1 77.38 236 LYS B CA 1
ATOM 3864 C C . LYS B 1 236 ? 25.078 20.562 -4.285 1 77.38 236 LYS B C 1
ATOM 3866 O O . LYS B 1 236 ? 26.203 21.062 -4.484 1 77.38 236 LYS B O 1
ATOM 3871 N N . GLN B 1 237 ? 24.141 21.297 -3.945 1 70.38 237 GLN B N 1
ATOM 3872 C CA . GLN B 1 237 ? 24.281 22.734 -3.727 1 70.38 237 GLN B CA 1
ATOM 3873 C C . GLN B 1 237 ? 24.891 23.031 -2.359 1 70.38 237 GLN B C 1
ATOM 3875 O O . GLN B 1 237 ? 25.312 24.156 -2.09 1 70.38 237 GLN B O 1
ATOM 3880 N N . LEU B 1 238 ? 24.922 22.188 -1.382 1 59.97 238 LEU B N 1
ATOM 3881 C CA . LEU B 1 238 ? 25.641 22.453 -0.134 1 59.97 238 LEU B CA 1
ATOM 3882 C C . LEU B 1 238 ? 27.141 22.484 -0.366 1 59.97 238 LEU B C 1
ATOM 3884 O O . LEU B 1 238 ? 27.719 21.531 -0.892 1 59.97 238 LEU B O 1
ATOM 3888 N N . PRO B 1 239 ? 27.812 23.672 -0.399 1 56.84 239 PRO B N 1
ATOM 3889 C CA . PRO B 1 239 ? 29.25 23.828 -0.637 1 56.84 239 PRO B CA 1
ATOM 3890 C C . PRO B 1 239 ? 30.094 22.766 0.081 1 56.84 239 PRO B C 1
ATOM 3892 O O . PRO B 1 239 ? 29.734 22.344 1.183 1 56.84 239 PRO B O 1
ATOM 3895 N N . ALA B 1 240 ? 31.047 22.031 -0.546 1 47.5 240 ALA B N 1
ATOM 3896 C CA . ALA B 1 240 ? 32.125 21.203 -0.029 1 47.5 240 ALA B CA 1
ATOM 3897 C C . ALA B 1 240 ? 32.844 21.906 1.125 1 47.5 240 ALA B C 1
ATOM 3899 O O . ALA B 1 240 ? 33.781 21.344 1.719 1 47.5 240 ALA B O 1
ATOM 3900 N N . HIS B 1 241 ? 32.938 23.141 1.361 1 42.5 241 HIS B N 1
ATOM 3901 C CA . HIS B 1 241 ? 33.938 23.781 2.217 1 42.5 241 HIS B CA 1
ATOM 3902 C C . HIS B 1 241 ? 33.844 23.281 3.654 1 42.5 241 HIS B C 1
ATOM 3904 O O . HIS B 1 241 ? 34.844 23.094 4.332 1 42.5 241 HIS B O 1
ATOM 3910 N N . GLN B 1 242 ? 32.781 23.406 4.383 1 39.94 242 GLN B N 1
ATOM 3911 C CA . GLN B 1 242 ? 32.969 23.625 5.809 1 39.94 242 GLN B CA 1
ATOM 3912 C C . GLN B 1 242 ? 33.281 22.312 6.527 1 39.94 242 GLN B C 1
ATOM 3914 O O . GLN B 1 242 ? 32.438 21.781 7.246 1 39.94 242 GLN B O 1
ATOM 3919 N N . GLU B 1 243 ? 33.906 21.391 5.871 1 41.53 243 GLU B N 1
ATOM 3920 C CA . GLU B 1 243 ? 34.531 20.391 6.746 1 41.53 243 GLU B CA 1
ATOM 3921 C C . GLU B 1 243 ? 35.438 21.031 7.77 1 41.53 243 GLU B C 1
ATOM 3923 O O . GLU B 1 243 ? 36.625 21.297 7.477 1 41.53 243 GLU B O 1
ATOM 3928 N N . LYS B 1 244 ? 35.281 22.047 8.531 1 38.34 244 LYS B N 1
ATOM 3929 C CA . LYS B 1 244 ? 36.219 22.344 9.586 1 38.34 244 LYS B CA 1
ATOM 3930 C C . LYS B 1 244 ? 36.469 21.141 10.477 1 38.34 244 LYS B C 1
ATOM 3932 O O . LYS B 1 244 ? 35.531 20.484 10.922 1 38.34 244 LYS B O 1
ATOM 3937 N N . PRO B 1 245 ? 37.719 20.656 10.484 1 39.28 245 PRO B N 1
ATOM 3938 C CA . PRO B 1 245 ? 38.156 19.609 11.406 1 39.28 245 PRO B CA 1
ATOM 3939 C C . PRO B 1 245 ? 37.812 19.922 12.859 1 39.28 245 PRO B C 1
ATOM 3941 O O . PRO B 1 245 ? 38.156 20.984 13.359 1 39.28 245 PRO B O 1
ATOM 3944 N N . ALA B 1 246 ? 36.781 19.719 13.422 1 38.88 246 ALA B N 1
ATOM 3945 C CA . ALA B 1 246 ? 36.5 19.766 14.852 1 38.88 246 ALA B CA 1
ATOM 3946 C C . ALA B 1 246 ? 37.625 19.125 15.656 1 38.88 246 ALA B C 1
ATOM 3948 O O . ALA B 1 246 ? 37.75 17.891 15.695 1 38.88 246 ALA B O 1
ATOM 3949 N N . ALA B 1 247 ? 38.906 19.609 15.695 1 37.34 247 ALA B N 1
ATOM 3950 C CA . ALA B 1 247 ? 39.938 19.297 16.688 1 37.34 247 ALA B CA 1
ATOM 3951 C C . ALA B 1 247 ? 39.375 19.469 18.109 1 37.34 247 ALA B C 1
ATOM 3953 O O . ALA B 1 247 ? 39.188 20.594 18.578 1 37.34 247 ALA B O 1
ATOM 3954 N N . SER B 1 248 ? 38.344 18.906 18.609 1 33.5 248 SER B N 1
ATOM 3955 C CA . SER B 1 248 ? 38.062 18.844 20.031 1 33.5 248 SER B CA 1
ATOM 3956 C C . SER B 1 248 ? 39.281 18.328 20.812 1 33.5 248 SER B C 1
ATOM 3958 O O . SER B 1 248 ? 39.75 17.219 20.578 1 33.5 248 SER B O 1
ATOM 3960 N N . SER B 1 249 ? 40.281 19.109 21.203 1 36.75 249 SER B N 1
ATOM 3961 C CA . SER B 1 249 ? 41.281 18.969 22.25 1 36.75 249 SER B CA 1
ATOM 3962 C C . SER B 1 249 ? 40.656 18.484 23.562 1 36.75 249 SER B C 1
ATOM 3964 O O . SER B 1 249 ? 39.969 19.234 24.234 1 36.75 249 SER B O 1
ATOM 3966 N N . PHE B 1 250 ? 40.062 17.391 23.734 1 36.12 250 PHE B N 1
ATOM 3967 C CA . PHE B 1 250 ? 39.812 16.734 25.016 1 36.12 250 PHE B CA 1
ATOM 3968 C C . PHE B 1 250 ? 41.094 16.547 25.797 1 36.12 250 PHE B C 1
ATOM 3970 O O . PHE B 1 250 ? 41.969 15.758 25.391 1 36.12 250 PHE B O 1
ATOM 3977 N N . HIS B 1 251 ? 41.688 17.594 26.438 1 38.59 251 HIS B N 1
ATOM 3978 C CA . HIS B 1 251 ? 42.719 17.547 27.484 1 38.59 251 HIS B CA 1
ATOM 3979 C C . HIS B 1 251 ? 42.281 16.641 28.625 1 38.59 251 HIS B C 1
ATOM 3981 O O . HIS B 1 251 ? 41.281 16.938 29.297 1 38.59 251 HIS B O 1
ATOM 3987 N N . LEU B 1 252 ? 42.5 15.344 28.672 1 33.38 252 LEU B N 1
ATOM 3988 C CA . LEU B 1 252 ? 42.531 14.391 29.781 1 33.38 252 LEU B CA 1
ATOM 3989 C C . LEU B 1 252 ? 43.531 14.836 30.844 1 33.38 252 LEU B C 1
ATOM 3991 O O . LEU B 1 252 ? 44.719 14.789 30.641 1 33.38 252 LEU B O 1
ATOM 3995 N N . ASP B 1 253 ? 43.281 15.922 31.625 1 33.69 253 ASP B N 1
ATOM 3996 C CA . ASP B 1 253 ? 43.969 16.219 32.875 1 33.69 253 ASP B CA 1
ATOM 3997 C C . ASP B 1 253 ? 43.875 15.07 33.875 1 33.69 253 ASP B C 1
ATOM 3999 O O . ASP B 1 253 ? 42.781 14.766 34.344 1 33.69 253 ASP B O 1
ATOM 4003 N N . ILE B 1 254 ? 44.719 13.984 33.594 1 26.45 254 ILE B N 1
ATOM 4004 C CA . ILE B 1 254 ? 45.312 13.172 34.656 1 26.45 254 ILE B CA 1
ATOM 4005 C C . ILE B 1 254 ? 46.438 13.961 35.344 1 26.45 254 ILE B C 1
ATOM 4007 O O . ILE B 1 254 ? 47.219 14.633 34.688 1 26.45 254 ILE B O 1
#

Nearest PDB structures (foldseek):
  7adr-assembly1_F  TM=2.996E-01  e=6.812E+00  Azotobacter vinelandii
  8boq-assembly1_F  TM=2.914E-01  e=8.014E+00  Azotobacter vinelandii DJ
  5d6k-assembly1_A  TM=2.223E-01  e=6.812E+00  Streptococcus thermophilus LMG 18311
  7adr-assembly1_F  TM=2.999E-01  e=8.876E+00  Azotobacter vinelandii
  8boq-assembly1_F  TM=2.916E-01  e=7.964E+00  Azotobacter vinelandii DJ